Protein 1IOA (pdb70)

Organism: Phaseolus vulgaris (NCBI:txid3885)

Nearest PDB structures (foldseek):
  1ioa-assembly2_A  TM=1.004E+00  e=6.899E-50  Phaseolus vulgaris
  1avb-assembly1_B  TM=9.713E-01  e=6.182E-34  Phaseolus vulgaris
  3wcr-assembly1_B  TM=9.474E-01  e=8.590E-30  Phaseolus vulgaris
  6tt9-assembly1_DDD  TM=9.281E-01  e=3.031E-28  Phaseolus acutifolius
  4wv8-assembly1_C  TM=9.286E-01  e=5.244E-26  Vatairea macrocarpa

B-factor: mean 15.96, std 13.66, range [2.0, 96.39]

CATH classification: 2.60.120.200

InterPro domains:
  IPR000985 Legume lectin, alpha chain, conserved site [PS00308] (215-224)
  IPR001220 Legume lectin domain [PF00139] (25-250)
  IPR001220 Legume lectin domain [cd06899] (25-246)
  IPR013320 Concanavalin A-like lectin/glucanase domain superfamily [SSF49899] (22-249)
  IPR016363 Legume lectin [PIRSF002690] (4-253)
  IPR050258 Leguminous Lectin [PTHR32401] (6-247)

Radius of gyration: 26.78 Å; Cα contacts (8 Å, |Δi|>4): 1367; chains: 2; bounding box: 40×49×82 Å

Sequence (456 aa):
ATETSFNFPNFHTDDKLILQGNATISSKGQLQLTGVGSNELPRVDSLGRAFYSDPIQIKDSNNVASFNTNFTFIIRAKNQSISAYGLAFALVPVNSPPQKKQEFLGIFNTNNPEPNARTVAVVFNTFKNRIDFDKNFIKPYVNENCDFHKYNGEKTDVQITYDSSNNDLRVFLHFTVSQVKCSVSATVHLEKEVDEWVSVGFSPTSGLTEDTTETHDVLSWSFSSKFRATETSFNFPNFHTDDKLILQGNATISSKGQLQLTGVGSNELPRVDSLGRAFYSDPIQIKDSNNVASFNTNFTFIIRAKNQSISAYGLAFALVPVNSPPQKKQEFLGIFNTNNPEPNARTVAVVFNTFKNRIDFDKNFIKPYVNENCDFHKYNGEKTDVQITYDSSNNDLRVFLHFTVSQVKCSVSATVHLEKEVDEWVSVGFSPTSGLTEDTTETHDVLSWSFSSKFR

Secondary structure (DSSP, 8-state):
----EEEESS--TTSSEEEEET-EE-TTS-EETT-B-TTSSBPSS-BEEEEESSPEE-B-SS-BEEEEEEEEEE--BS-TTS--EEEEEEEEETTPPP---GGGTTT---SS--GGG--EEEEEETTTTEEEEEESSSS-SEEEE--HHHH-SS-EEEEEEEETTTTEEEEEEEETTT--EEEEEEE--GGGTS-SEEEEEEEEEE-SSTTT-B--EEEEEEEEEEE-/----EEEESS--TTSSEEEEET-EE-TTS-EETT-B-TTSSBPSS-BEEEEESS-EE-B-SSPBEEEEEEEEEE--BS-TTS--EEEEEEEEETTPPP---GGGTTT---SS--GGG--EEEEEETTTTEEEEEESSSS-SEEEE--HHHH-SS-EEEEEEEETTTTEEEEEEEETTT--EEEEEEE--GGGTS-SEEEEEEEEEE-SSTTT-B--EEEEEEEEEEE-

Foldseek 3Di:
DQKDKDKFLFADPP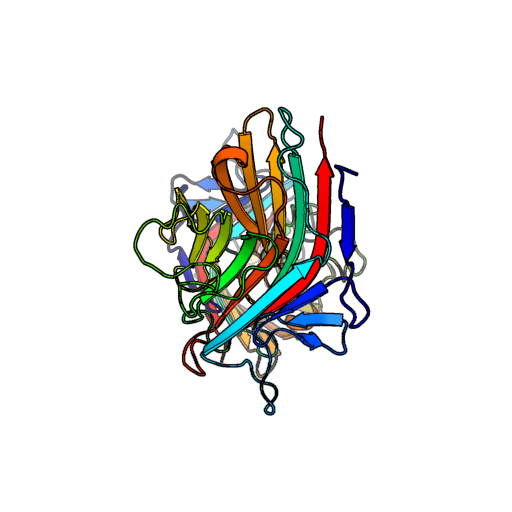AQKDKAWQWDADPVRWTWAFHADPVRAGDAFTKMWMFRNDWHFADPDPFGKKKKKKWKKAKFAPQLLQADFWKKWKWFAAPDHFEDAGLCLSQDHDQDAQLPSLMWMWTCGSRVAWIATDFSHSPGPWIGHHHCSPLGRAIKMKMWIADQVQQKIKIWIARPPVRDIDMDMDRHNSPSRHDRITTTTMMGHTHNDNRHGIIIMIGIMIMIIGGD/DQKDKDKFLFADDPAQKDKAWAWDADPVRWTWAQHADPVRHGDAFTKMWMFRNDWHFQDPDPFGKKKKKKFKKAKFAPQLLQADFWKKWKWFANPDHFEDAGLCLSQDHDQDQQLPSLMWMWTCGSRVQWIATDFSHSPGPWIGHHHCSPLGRAMKMKMWIADQVQQKIKIWIARPPVRDIDMDMDRHNSPSRHDRITTTTMMGHTHNDNRHGIIIIIGIMIMIIGGD

Structure (mmCIF, N/CA/C/O backbone):
data_1IOA
#
_entry.id   1IOA
#
_cell.length_a   41.300
_cell.length_b   94.500
_cell.length_c   82.900
_cell.angle_alpha   90.00
_cell.angle_beta   94.97
_cell.angle_gamma   90.00
#
_symmetry.space_group_name_H-M   'P 1 21 1'
#
loop_
_entity.id
_entity.type
_entity.pdbx_description
1 polymer ARCELIN-5A
2 branched alpha-L-fucopyranose-(1-3)-[2-acetamido-2-deoxy-beta-D-glucopyranose-(1-4)]2-acetamido-2-deoxy-beta-D-glucopyranose
#
loop_
_atom_site.group_PDB
_atom_site.id
_atom_site.type_symbol
_atom_site.label_atom_id
_atom_site.label_alt_id
_atom_site.label_comp_id
_atom_site.label_asym_id
_atom_site.label_entity_id
_atom_site.label_seq_id
_atom_site.pdbx_PDB_ins_code
_atom_site.Cartn_x
_atom_site.Cartn_y
_atom_site.Cartn_z
_atom_site.occupancy
_atom_site.B_iso_or_equiv
_atom_site.auth_seq_id
_atom_site.auth_comp_id
_atom_site.auth_asym_id
_atom_site.auth_atom_id
_atom_site.pdbx_PDB_model_num
ATOM 1 N N . ALA A 1 1 ? 8.637 16.008 -8.611 1.00 59.27 1 ALA A N 1
ATOM 2 C CA . ALA A 1 1 ? 8.689 15.931 -7.118 1.00 55.68 1 ALA A CA 1
ATOM 3 C C . ALA A 1 1 ? 9.904 15.192 -6.559 1.00 50.12 1 ALA A C 1
ATOM 4 O O . ALA A 1 1 ? 10.392 14.199 -7.107 1.00 47.51 1 ALA A O 1
ATOM 6 N N . THR A 1 2 ? 10.417 15.821 -5.510 1.00 44.85 2 THR A N 1
ATOM 7 C CA . THR A 1 2 ? 11.569 15.433 -4.740 1.00 34.00 2 THR A CA 1
ATOM 8 C C . THR A 1 2 ? 11.053 15.337 -3.281 1.00 29.49 2 THR A C 1
ATOM 9 O O . THR A 1 2 ? 11.434 14.417 -2.575 1.00 33.37 2 THR A O 1
ATOM 13 N N . GLU A 1 3 ? 10.093 16.186 -2.888 1.00 21.57 3 GLU A N 1
ATOM 14 C CA . GLU A 1 3 ? 9.584 16.198 -1.504 1.00 20.39 3 GLU A CA 1
ATOM 15 C C . GLU A 1 3 ? 8.318 15.428 -1.118 1.00 19.48 3 GLU A C 1
ATOM 16 O O . GLU A 1 3 ? 7.223 15.743 -1.564 1.00 22.08 3 GLU A O 1
ATOM 22 N N . THR A 1 4 ? 8.464 14.420 -0.265 1.00 19.66 4 THR A N 1
ATOM 23 C CA . THR A 1 4 ? 7.310 13.627 0.150 1.00 19.86 4 THR A CA 1
ATOM 24 C C . THR A 1 4 ? 6.826 13.950 1.536 1.00 19.30 4 THR A C 1
ATOM 25 O O . THR A 1 4 ? 7.610 14.276 2.427 1.00 22.82 4 THR A O 1
ATOM 29 N N . SER A 1 5 ? 5.527 13.826 1.727 1.00 16.37 5 SER A N 1
ATOM 30 C CA . SER A 1 5 ? 4.950 14.158 3.007 1.00 16.81 5 SER A CA 1
ATOM 31 C C . SER A 1 5 ? 3.571 13.509 3.169 1.00 16.49 5 SER A C 1
ATOM 32 O O . SER A 1 5 ? 2.710 13.635 2.290 1.00 20.21 5 SER A O 1
ATOM 35 N N . PHE A 1 6 ? 3.399 12.735 4.238 1.00 13.15 6 PHE A N 1
ATOM 36 C CA . PHE A 1 6 ? 2.122 12.087 4.505 1.00 10.33 6 PHE A CA 1
ATOM 37 C C . PHE A 1 6 ? 1.815 12.053 5.988 1.00 8.62 6 PHE A C 1
ATOM 38 O O . PHE A 1 6 ? 2.647 12.396 6.804 1.00 11.10 6 PHE A O 1
ATOM 46 N N . ASN A 1 7 ? 0.625 11.609 6.340 1.00 9.35 7 ASN A N 1
ATOM 47 C CA . ASN A 1 7 ? 0.220 11.634 7.725 1.00 8.58 7 ASN A CA 1
ATOM 48 C C . ASN A 1 7 ? -0.874 10.649 7.960 1.00 6.28 7 ASN A C 1
ATOM 49 O O . ASN A 1 7 ? -1.917 10.800 7.401 1.00 11.00 7 ASN A O 1
ATOM 54 N N . PHE A 1 8 ? -0.621 9.581 8.699 1.00 6.54 8 PHE A N 1
ATOM 55 C CA . PHE A 1 8 ? -1.681 8.639 8.969 1.00 3.90 8 PHE A CA 1
ATOM 56 C C . PHE A 1 8 ? -2.056 8.796 10.428 1.00 4.31 8 PHE A C 1
ATOM 57 O O . PHE A 1 8 ? -1.287 8.448 11.302 1.00 4.58 8 PHE A O 1
ATOM 65 N N . PRO A 1 9 ? -3.174 9.456 10.717 1.00 6.11 9 PRO A N 1
ATOM 66 C CA . PRO A 1 9 ? -3.513 9.559 12.134 1.00 6.36 9 PRO A CA 1
ATOM 67 C C . PRO A 1 9 ? -4.010 8.184 12.552 1.00 7.61 9 PRO A C 1
ATOM 68 O O . PRO A 1 9 ? -4.000 7.843 13.742 1.00 12.92 9 PRO A O 1
ATOM 72 N N . ASN A 1 10 ? -4.462 7.406 11.572 1.00 5.55 10 ASN A N 1
ATOM 73 C CA . ASN A 1 10 ? -4.888 6.020 11.798 1.00 8.70 10 ASN A CA 1
ATOM 74 C C . ASN A 1 10 ? -4.828 5.295 10.476 1.00 9.22 10 ASN A C 1
ATOM 75 O O . ASN A 1 10 ? -4.639 5.936 9.443 1.00 9.56 10 ASN A O 1
ATOM 80 N N . PHE A 1 11 ? -4.993 3.979 10.485 1.00 8.39 11 PHE A N 1
ATOM 81 C CA . PHE A 1 11 ? -4.928 3.245 9.240 1.00 10.26 11 PHE A CA 1
ATOM 82 C C . PHE A 1 11 ? -6.280 2.734 8.727 1.00 14.65 11 PHE A C 1
ATOM 83 O O . PHE A 1 11 ? -7.257 2.542 9.453 1.00 13.18 11 PHE A O 1
ATOM 91 N N . HIS A 1 12 ? -6.346 2.582 7.422 1.00 22.26 12 HIS A N 1
ATOM 92 C CA . HIS A 1 12 ? -7.544 2.115 6.756 1.00 25.74 12 HIS A CA 1
ATOM 93 C C . HIS A 1 12 ? -7.068 1.343 5.551 1.00 26.97 12 HIS A C 1
ATOM 94 O O . HIS A 1 12 ? -6.009 1.629 5.002 1.00 25.25 12 HIS A O 1
ATOM 101 N N . THR A 1 13 ? -7.898 0.411 5.116 1.00 30.85 13 THR A N 1
ATOM 102 C CA . THR A 1 13 ? -7.599 -0.455 3.986 1.00 35.18 13 THR A CA 1
ATOM 103 C C . THR A 1 13 ? -7.260 0.298 2.685 1.00 36.34 13 THR A C 1
ATOM 104 O O . THR A 1 13 ? -6.261 -0.015 2.017 1.00 38.48 13 THR A O 1
ATOM 108 N N . ASP A 1 14 ? -8.068 1.314 2.371 1.00 36.10 14 ASP A N 1
ATOM 109 C CA . ASP A 1 14 ? -7.928 2.137 1.157 1.00 35.13 14 ASP A CA 1
ATOM 110 C C . ASP A 1 14 ? -6.699 3.048 1.153 1.00 34.01 14 ASP A C 1
ATOM 111 O O . ASP A 1 14 ? -6.561 3.906 0.275 1.00 36.68 14 ASP A O 1
ATOM 116 N N . ASP A 1 15 ? -5.814 2.865 2.125 1.00 29.52 15 ASP A N 1
ATOM 117 C CA . ASP A 1 15 ? -4.638 3.692 2.229 1.00 23.51 15 ASP A CA 1
ATOM 118 C C . ASP A 1 15 ? -3.500 3.346 1.297 1.00 20.87 15 ASP A C 1
ATOM 119 O O . ASP A 1 15 ? -3.357 2.214 0.834 1.00 21.33 15 ASP A O 1
ATOM 124 N N . LYS A 1 16 ? -2.652 4.346 1.104 1.00 17.18 16 LYS A N 1
ATOM 125 C CA . LYS A 1 16 ? -1.460 4.266 0.300 1.00 13.20 16 LYS A CA 1
ATOM 126 C C . LYS A 1 16 ? -0.420 3.400 1.022 1.00 11.16 16 LYS A C 1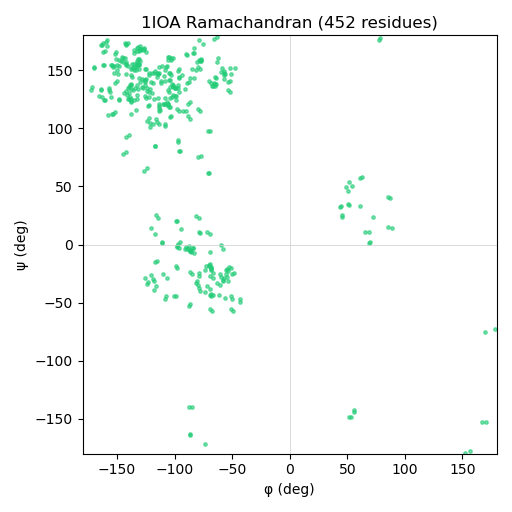
ATOM 127 O O . LYS A 1 16 ? 0.660 3.886 1.343 1.00 7.57 16 LYS A O 1
ATOM 133 N N . LEU A 1 17 ? -0.707 2.126 1.272 1.00 8.13 17 LEU A N 1
ATOM 134 C CA . LEU A 1 17 ? 0.275 1.306 1.964 1.00 9.14 17 LEU A CA 1
ATOM 135 C C . LEU A 1 17 ? 0.419 -0.007 1.256 1.00 7.98 17 LEU A C 1
ATOM 136 O O . LEU A 1 17 ? -0.527 -0.464 0.650 1.00 6.58 17 LEU A O 1
ATOM 141 N N . ILE A 1 18 ? 1.614 -0.597 1.343 1.00 7.56 18 ILE A N 1
ATOM 142 C CA . ILE A 1 18 ? 1.904 -1.898 0.769 1.00 4.04 18 ILE A CA 1
ATOM 143 C C . ILE A 1 18 ? 2.164 -2.779 1.995 1.00 5.99 18 ILE A C 1
ATOM 144 O O . ILE A 1 18 ? 3.087 -2.497 2.780 1.00 5.49 18 ILE A O 1
ATOM 149 N N . LEU A 1 19 ? 1.340 -3.826 2.149 1.00 6.70 19 LEU A N 1
ATOM 150 C CA . LEU A 1 19 ? 1.414 -4.775 3.255 1.00 4.18 19 LEU A CA 1
ATOM 151 C C . LEU A 1 19 ? 2.012 -6.082 2.765 1.00 2.16 19 LEU A C 1
ATOM 152 O O . LEU A 1 19 ? 1.558 -6.623 1.777 1.00 4.58 19 LEU A O 1
ATOM 157 N N . GLN A 1 20 ? 2.994 -6.609 3.477 1.00 2.00 20 GLN A N 1
ATOM 158 C CA . GLN A 1 20 ? 3.609 -7.833 3.063 1.00 2.00 20 GLN A CA 1
ATOM 159 C C . GLN A 1 20 ? 3.529 -8.753 4.241 1.00 6.15 20 GLN A C 1
ATOM 160 O O . GLN A 1 20 ? 3.184 -8.291 5.345 1.00 10.39 20 GLN A O 1
ATOM 166 N N . GLY A 1 21 ? 3.838 -10.042 4.035 1.00 5.55 21 GLY A N 1
ATOM 167 C CA . GLY A 1 21 ? 3.772 -11.016 5.129 1.00 4.74 21 GLY A CA 1
ATOM 168 C C . GLY A 1 21 ? 2.438 -10.957 5.841 1.00 6.20 21 GLY A C 1
ATOM 169 O O . GLY A 1 21 ? 1.459 -10.560 5.218 1.00 9.61 21 GLY A O 1
ATOM 170 N N . ASN A 1 22 ? 2.411 -11.243 7.142 1.00 7.64 22 ASN A N 1
ATOM 171 C CA . ASN A 1 22 ? 1.173 -11.248 7.964 1.00 5.21 22 ASN A CA 1
ATOM 172 C C . ASN A 1 22 ? 0.599 -9.916 8.429 1.00 5.97 22 ASN A C 1
ATOM 173 O O . ASN A 1 22 ? -0.323 -9.919 9.228 1.00 7.50 22 ASN A O 1
ATOM 178 N N . ALA A 1 23 ? 1.116 -8.793 7.919 1.00 6.09 23 ALA A N 1
ATOM 179 C CA . ALA A 1 23 ? 0.654 -7.460 8.308 1.00 5.16 23 ALA A CA 1
ATOM 180 C C . ALA A 1 23 ? -0.753 -7.207 7.801 1.00 9.01 23 ALA A C 1
ATOM 181 O O . ALA A 1 23 ? -1.065 -7.569 6.670 1.00 11.88 23 ALA A O 1
ATOM 183 N N . THR A 1 24 ? -1.594 -6.585 8.630 1.00 9.44 24 THR A N 1
ATOM 184 C CA . THR A 1 24 ? -2.973 -6.270 8.266 1.00 10.49 24 THR A CA 1
ATOM 185 C C . THR A 1 24 ? -3.375 -5.061 9.027 1.00 8.75 24 THR A C 1
ATOM 186 O O . THR A 1 24 ? -2.712 -4.723 9.974 1.00 11.94 24 THR A O 1
ATOM 190 N N . ILE A 1 25 ? -4.458 -4.416 8.601 1.00 11.02 25 ILE A N 1
ATOM 191 C CA . ILE A 1 25 ? -5.026 -3.267 9.298 1.00 9.72 25 ILE A CA 1
ATOM 192 C C . ILE A 1 25 ? -6.233 -3.818 10.084 1.00 12.72 25 ILE A C 1
ATOM 193 O O . ILE A 1 25 ? -7.087 -4.531 9.521 1.00 12.97 25 ILE A O 1
ATOM 198 N N . SER A 1 26 ? -6.286 -3.517 11.383 1.00 13.01 26 SER A N 1
ATOM 199 C CA . SER A 1 26 ? -7.397 -3.963 12.200 1.00 13.73 26 SER A CA 1
ATOM 200 C C . SER A 1 26 ? -8.640 -3.098 11.959 1.00 16.99 26 SER A C 1
ATOM 201 O O . SER A 1 26 ? -8.551 -1.955 11.492 1.00 23.13 26 SER A O 1
ATOM 204 N N . SER A 1 27 ? -9.796 -3.649 12.289 1.00 18.70 27 SER A N 1
ATOM 205 C CA . SER A 1 27 ? -11.068 -2.955 12.157 1.00 21.20 27 SER A CA 1
ATOM 206 C C . SER A 1 27 ? -11.101 -1.608 12.864 1.00 21.62 27 SER A C 1
ATOM 207 O O . SER A 1 27 ? -11.929 -0.764 12.527 1.00 26.25 27 SER A O 1
ATOM 210 N N . LYS A 1 28 ? -10.201 -1.418 13.831 1.00 21.02 28 LYS A N 1
ATOM 211 C CA . LYS A 1 28 ? -10.108 -0.196 14.625 1.00 19.50 28 LYS A CA 1
ATOM 212 C C . LYS A 1 28 ? -9.184 0.812 14.011 1.00 17.54 28 LYS A C 1
ATOM 213 O O . LYS A 1 28 ? -8.945 1.868 14.588 1.00 19.52 28 LYS A O 1
ATOM 219 N N . GLY A 1 29 ? -8.571 0.449 12.901 1.00 15.26 29 GLY A N 1
ATOM 220 C CA . GLY A 1 29 ? -7.674 1.373 12.249 1.00 13.14 29 GLY A CA 1
ATOM 221 C C . GLY A 1 29 ? -6.268 1.313 12.775 1.00 13.73 29 GLY A C 1
ATOM 222 O O . GLY A 1 29 ? -5.621 2.359 12.883 1.00 13.85 29 GLY A O 1
ATOM 223 N N . GLN A 1 30 ? -5.777 0.104 13.057 1.00 10.73 30 GLN A N 1
ATOM 224 C CA . GLN A 1 30 ? -4.420 -0.075 13.568 1.00 7.90 30 GLN A CA 1
ATOM 225 C C . GLN A 1 30 ? -3.561 -0.908 12.647 1.00 5.73 30 GLN A C 1
ATOM 226 O O . GLN A 1 30 ? -4.032 -1.896 12.138 1.00 6.62 30 GLN A O 1
ATOM 232 N N . LEU A 1 31 ? -2.301 -0.541 12.450 1.00 4.72 31 LEU A N 1
ATOM 233 C CA . LEU A 1 31 ? -1.443 -1.332 11.587 1.00 4.31 31 LEU A CA 1
ATOM 234 C C . LEU A 1 31 ? -0.839 -2.431 12.432 1.00 7.42 31 LEU A C 1
ATOM 235 O O . LEU A 1 31 ? -0.025 -2.175 13.309 1.00 11.85 31 LEU A O 1
ATOM 240 N N . GLN A 1 32 ? -1.285 -3.652 12.213 1.00 5.93 32 GLN A N 1
ATOM 241 C CA . GLN A 1 32 ? -0.785 -4.788 12.968 1.00 7.54 32 GLN A CA 1
ATOM 242 C C . GLN A 1 32 ? 0.284 -5.498 12.206 1.00 8.32 32 GLN A C 1
ATOM 243 O O . GLN A 1 32 ? -0.012 -6.475 11.519 1.00 8.49 32 GLN A O 1
ATOM 249 N N . LEU A 1 33 ? 1.530 -5.062 12.383 1.00 8.07 33 LEU A N 1
ATOM 250 C CA . LEU A 1 33 ? 2.639 -5.674 11.646 1.00 6.11 33 LEU A CA 1
ATOM 251 C C . LEU A 1 33 ? 2.763 -7.199 11.626 1.00 4.96 33 LEU A C 1
ATOM 252 O O . LEU A 1 33 ? 2.793 -7.768 10.559 1.00 8.96 33 LEU A O 1
ATOM 257 N N . THR A 1 34 ? 2.861 -7.859 12.780 1.00 6.61 34 THR A N 1
ATOM 258 C CA . THR A 1 34 ? 3.030 -9.306 12.803 1.00 2.00 34 THR A CA 1
ATOM 259 C C . THR A 1 34 ? 1.746 -10.098 12.738 1.00 7.08 34 THR A C 1
ATOM 260 O O . THR A 1 34 ? 1.777 -11.335 12.652 1.00 6.94 34 THR A O 1
ATOM 264 N N . GLY A 1 35 ? 0.612 -9.402 12.761 1.00 10.02 35 GLY A N 1
ATOM 265 C CA . GLY A 1 35 ? -0.658 -10.102 12.664 1.00 15.15 35 GLY A CA 1
ATOM 266 C C . GLY A 1 35 ? -1.236 -10.824 13.874 1.00 19.78 35 GLY A C 1
ATOM 267 O O . GLY A 1 35 ? -0.626 -10.908 14.949 1.00 19.91 35 GLY A O 1
ATOM 268 N N . VAL A 1 36 ? -2.443 -11.354 13.678 1.00 24.75 36 VAL A N 1
ATOM 269 C CA . VAL A 1 36 ? -3.197 -12.057 14.724 1.00 25.27 36 VAL A CA 1
ATOM 270 C C . VAL A 1 36 ? -3.863 -13.334 14.200 1.00 25.59 36 VAL A C 1
ATOM 271 O O . VAL A 1 36 ? -4.385 -13.375 13.070 1.00 30.61 36 VAL A O 1
ATOM 275 N N . GLY A 1 37 ? -3.878 -14.331 15.084 1.00 22.76 37 GLY A N 1
ATOM 276 C CA . GLY A 1 37 ? -4.459 -15.631 14.810 1.00 26.44 37 GLY A CA 1
ATOM 277 C C . GLY A 1 37 ? -5.967 -15.691 15.016 1.00 28.49 37 GLY A C 1
ATOM 278 O O . GLY A 1 37 ? -6.551 -14.782 15.617 1.00 30.14 37 GLY A O 1
ATOM 279 N N . SER A 1 38 ? -6.607 -16.777 14.579 1.00 30.67 38 SER A N 1
ATOM 280 C CA . SER A 1 38 ? -8.068 -16.895 14.700 1.00 33.59 38 SER A CA 1
ATOM 281 C C . SER A 1 38 ? -8.574 -17.051 16.124 1.00 35.19 38 SER A C 1
ATOM 282 O O . SER A 1 38 ? -9.793 -16.995 16.372 1.00 35.78 38 SER A O 1
ATOM 285 N N . ASN A 1 39 ? -7.628 -17.198 17.052 1.00 35.97 39 ASN A N 1
ATOM 286 C CA . ASN A 1 39 ? -7.898 -17.336 18.474 1.00 34.90 39 ASN A CA 1
ATOM 287 C C . ASN A 1 39 ? -7.803 -15.984 19.161 1.00 35.04 39 ASN A C 1
ATOM 288 O O . ASN A 1 39 ? -7.972 -15.899 20.378 1.00 36.29 39 ASN A O 1
ATOM 293 N N . GLU A 1 40 ? -7.553 -14.938 18.368 1.00 36.51 40 GLU A N 1
ATOM 294 C CA . GLU A 1 40 ? -7.414 -13.554 18.843 1.00 36.25 40 GLU A CA 1
ATOM 295 C C . GLU A 1 40 ? -6.093 -13.344 19.611 1.00 35.30 40 GLU A C 1
ATOM 296 O O . GLU A 1 40 ? -5.947 -12.446 20.453 1.00 37.43 40 GLU A O 1
ATOM 298 N N . LEU A 1 41 ? -5.128 -14.201 19.306 1.00 33.57 41 LEU A N 1
ATOM 299 C CA . LEU A 1 41 ? -3.810 -14.144 19.904 1.00 26.03 41 LEU A CA 1
ATOM 300 C C . LEU A 1 41 ? -2.818 -13.934 18.769 1.00 22.46 41 LEU A C 1
ATOM 301 O O . LEU A 1 41 ? -3.040 -14.349 17.623 1.00 20.60 41 LEU A O 1
ATOM 306 N N . PRO A 1 42 ? -1.741 -13.228 19.073 1.00 18.46 42 PRO A N 1
ATOM 307 C CA . PRO A 1 42 ? -0.625 -12.868 18.214 1.00 18.37 42 PRO A CA 1
ATOM 308 C C . PRO A 1 42 ? -0.142 -14.095 17.462 1.00 19.03 42 PRO A C 1
ATOM 309 O O . PRO A 1 42 ? -0.333 -15.211 17.912 1.00 21.12 42 PRO A O 1
ATOM 313 N N . ARG A 1 43 ? 0.431 -13.897 16.289 1.00 20.12 43 ARG A N 1
ATOM 314 C CA . ARG A 1 43 ? 0.965 -15.022 15.543 1.00 19.76 43 ARG A CA 1
ATOM 315 C C . ARG A 1 43 ? 2.396 -15.299 16.004 1.00 20.89 43 ARG A C 1
ATOM 316 O O . ARG A 1 43 ? 3.147 -14.348 16.340 1.00 21.37 43 ARG A O 1
ATOM 324 N N . VAL A 1 44 ? 2.767 -16.587 16.064 1.00 19.17 44 VAL A N 1
ATOM 325 C CA . VAL A 1 44 ? 4.140 -16.945 16.429 1.00 17.16 44 VAL A CA 1
ATOM 326 C C . VAL A 1 44 ? 4.943 -17.176 15.136 1.00 15.88 44 VAL A 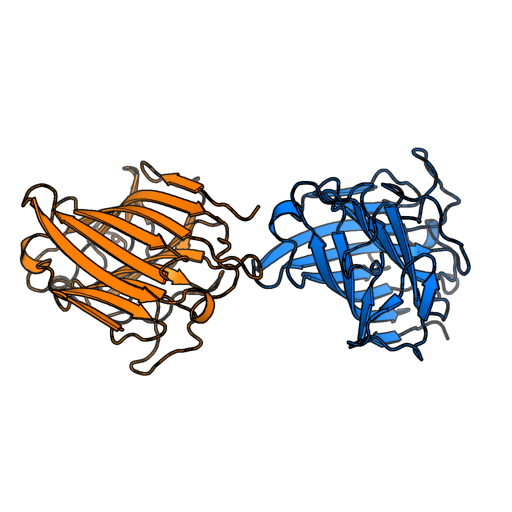C 1
ATOM 327 O O . VAL A 1 44 ? 4.419 -17.654 14.121 1.00 15.97 44 VAL A O 1
ATOM 331 N N . ASP A 1 45 ? 6.202 -16.774 15.162 1.00 13.15 45 ASP A N 1
ATOM 332 C CA . ASP A 1 45 ? 7.038 -16.890 14.005 1.00 9.45 45 ASP A CA 1
ATOM 333 C C . ASP A 1 45 ? 6.359 -16.207 12.808 1.00 9.82 45 ASP A C 1
ATOM 334 O O . ASP A 1 45 ? 6.235 -16.753 11.709 1.00 9.19 45 ASP A O 1
ATOM 339 N N . SER A 1 46 ? 5.931 -14.979 13.039 1.00 4.73 46 SER A N 1
ATOM 340 C CA . SER A 1 46 ? 5.266 -14.238 12.022 1.00 2.00 46 SER A CA 1
ATOM 341 C C . SER A 1 46 ? 6.079 -13.058 11.634 1.00 2.00 46 SER A C 1
ATOM 342 O O . SER A 1 46 ? 6.700 -12.471 12.469 1.00 2.00 46 SER A O 1
ATOM 345 N N . LEU A 1 47 ? 5.991 -12.682 10.363 1.00 3.99 47 LEU A N 1
ATOM 346 C CA . LEU A 1 47 ? 6.676 -11.533 9.784 1.00 3.40 47 LEU A CA 1
ATOM 347 C C . LEU A 1 47 ? 5.624 -10.746 9.023 1.00 4.86 47 LEU A C 1
ATOM 348 O O . LEU A 1 47 ? 4.726 -11.334 8.444 1.00 8.60 47 LEU A O 1
ATOM 353 N N . GLY A 1 48 ? 5.680 -9.424 9.102 1.00 2.09 48 GLY A N 1
ATOM 354 C CA . GLY A 1 48 ? 4.762 -8.592 8.355 1.00 2.40 48 GLY A CA 1
ATOM 355 C C . GLY A 1 48 ? 5.537 -7.318 8.129 1.00 2.29 48 GLY A C 1
ATOM 356 O O . GLY A 1 48 ? 6.270 -6.918 9.013 1.00 3.95 48 GLY A O 1
ATOM 357 N N . ARG A 1 49 ? 5.460 -6.713 6.960 1.00 2.00 49 ARG A N 1
ATOM 358 C CA . ARG A 1 49 ? 6.162 -5.457 6.734 1.00 2.00 49 ARG A CA 1
ATOM 359 C C . ARG A 1 49 ? 5.096 -4.558 6.149 1.00 2.16 49 ARG A C 1
ATOM 360 O O . ARG A 1 49 ? 4.015 -5.044 5.825 1.00 2.63 49 ARG A O 1
ATOM 368 N N . ALA A 1 50 ? 5.376 -3.265 6.004 1.00 2.26 50 ALA A N 1
ATOM 369 C CA . ALA A 1 50 ? 4.397 -2.323 5.442 1.00 2.00 50 ALA A CA 1
ATOM 370 C C . ALA A 1 50 ? 5.108 -1.030 5.072 1.00 5.18 50 ALA A C 1
ATOM 371 O O . ALA A 1 50 ? 5.819 -0.462 5.917 1.00 3.81 50 ALA A O 1
ATOM 373 N N . PHE A 1 51 ? 4.928 -0.559 3.828 1.00 4.78 51 PHE A N 1
ATOM 374 C CA . PHE A 1 51 ? 5.606 0.662 3.355 1.00 4.09 51 PHE A CA 1
ATOM 375 C C . PHE A 1 51 ? 4.643 1.612 2.699 1.00 3.71 51 PHE A C 1
ATOM 376 O O . PHE A 1 51 ? 3.602 1.182 2.217 1.00 8.12 51 PHE A O 1
ATOM 384 N N . TYR A 1 52 ? 4.979 2.899 2.709 1.00 2.00 52 TYR A N 1
ATOM 385 C CA . TYR A 1 52 ? 4.168 3.903 2.061 1.00 3.30 52 TYR A CA 1
ATOM 386 C C . TYR A 1 52 ? 4.362 3.463 0.628 1.00 8.64 52 TYR A C 1
ATOM 387 O O . TYR A 1 52 ? 5.498 3.204 0.212 1.00 13.69 52 TYR A O 1
ATOM 396 N N . SER A 1 53 ? 3.277 3.450 -0.139 1.00 10.62 53 SER A N 1
ATOM 397 C CA . SER A 1 53 ? 3.288 2.944 -1.498 1.00 9.65 53 SER A CA 1
ATOM 398 C C . SER A 1 53 ? 4.046 3.693 -2.554 1.00 13.44 53 SER A C 1
ATOM 399 O O . SER A 1 53 ? 4.375 3.113 -3.596 1.00 19.46 53 SER A O 1
ATOM 402 N N . ASP A 1 54 ? 4.284 4.979 -2.316 1.00 12.25 54 ASP A N 1
ATOM 403 C CA . ASP A 1 54 ? 5.045 5.827 -3.238 1.00 10.41 54 ASP A CA 1
ATOM 404 C C . ASP A 1 54 ? 6.518 5.738 -2.866 1.00 12.51 54 ASP A C 1
ATOM 405 O O . ASP A 1 54 ? 6.865 5.732 -1.674 1.00 15.58 54 ASP A O 1
ATOM 410 N N . PRO A 1 55 ? 7.410 5.664 -3.859 1.00 11.44 55 PRO A N 1
ATOM 411 C CA . PRO A 1 55 ? 8.803 5.588 -3.436 1.00 11.96 55 PRO A CA 1
ATOM 412 C C . PRO A 1 55 ? 9.267 6.984 -3.027 1.00 15.00 55 PRO A C 1
ATOM 413 O O . PRO A 1 55 ? 8.741 7.999 -3.515 1.00 15.11 55 PRO A O 1
ATOM 417 N N . ILE A 1 56 ? 10.225 7.036 -2.108 1.00 12.21 56 ILE A N 1
ATOM 418 C CA . ILE A 1 56 ? 10.722 8.307 -1.638 1.00 12.88 56 ILE A CA 1
ATOM 419 C C . ILE A 1 56 ? 12.082 8.603 -2.267 1.00 15.27 56 ILE A C 1
ATOM 420 O O . ILE A 1 56 ? 12.914 7.684 -2.475 1.00 14.63 56 ILE A O 1
ATOM 425 N N . GLN A 1 57 ? 12.291 9.875 -2.610 1.00 13.69 57 GLN A N 1
ATOM 426 C CA . GLN A 1 57 ? 13.555 10.277 -3.183 1.00 14.70 57 GLN A CA 1
ATOM 427 C C . GLN A 1 57 ? 14.591 10.721 -2.158 1.00 15.90 57 GLN A C 1
ATOM 428 O O . GLN A 1 57 ? 14.435 11.763 -1.520 1.00 18.85 57 GLN A O 1
ATOM 434 N N . ILE A 1 58 ? 15.672 9.965 -2.045 1.00 17.22 58 ILE A N 1
ATOM 435 C CA . ILE A 1 58 ? 16.744 10.287 -1.115 1.00 20.29 58 ILE A CA 1
ATOM 436 C C . ILE A 1 58 ? 17.801 11.224 -1.697 1.00 23.25 58 ILE A C 1
ATOM 437 O O . ILE A 1 58 ? 18.159 12.225 -1.076 1.00 23.25 58 ILE A O 1
ATOM 442 N N . LYS A 1 59 ? 18.352 10.864 -2.849 1.00 26.48 59 LYS A N 1
ATOM 443 C CA . LYS A 1 59 ? 19.382 11.672 -3.483 1.00 30.85 59 LYS A CA 1
ATOM 444 C C . LYS A 1 59 ? 18.801 12.404 -4.702 1.00 32.95 59 LYS A C 1
ATOM 445 O O . LYS A 1 59 ? 18.327 11.770 -5.612 1.00 34.57 59 LYS A O 1
ATOM 447 N N . ASP A 1 60 ? 18.833 13.736 -4.702 1.00 39.31 60 ASP A N 1
ATOM 448 C CA . ASP A 1 60 ? 18.308 14.548 -5.817 1.00 44.12 60 ASP A CA 1
ATOM 449 C C . ASP A 1 60 ? 19.232 14.484 -7.005 1.00 46.53 60 ASP A C 1
ATOM 450 O O . ASP A 1 60 ? 18.801 14.526 -8.162 1.00 49.40 60 ASP A O 1
ATOM 455 N N . SER A 1 61 ? 20.515 14.532 -6.703 1.00 46.37 61 SER A N 1
ATOM 456 C CA . SER A 1 61 ? 21.587 14.441 -7.667 1.00 49.10 61 SER A CA 1
ATOM 457 C C . SER A 1 61 ? 22.787 14.604 -6.785 1.00 48.63 61 SER A C 1
ATOM 458 O O . SER A 1 61 ? 23.398 13.629 -6.376 1.00 49.33 61 SER A O 1
ATOM 461 N N . ASN A 1 62 ? 22.960 15.840 -6.339 1.00 48.60 62 ASN A N 1
ATOM 462 C CA . ASN A 1 62 ? 24.047 16.214 -5.470 1.00 48.87 62 ASN A CA 1
ATOM 463 C C . ASN A 1 62 ? 23.501 16.533 -4.072 1.00 48.85 62 ASN A C 1
ATOM 464 O O . ASN A 1 62 ? 24.232 16.409 -3.076 1.00 53.21 62 ASN A O 1
ATOM 466 N N . ASN A 1 63 ? 22.228 16.937 -3.988 1.00 41.51 63 ASN A N 1
ATOM 467 C CA . ASN A 1 63 ? 21.640 17.278 -2.696 1.00 32.88 63 ASN A CA 1
ATOM 468 C C . ASN A 1 63 ? 20.952 16.049 -2.129 1.00 29.50 63 ASN A C 1
ATOM 469 O O . ASN A 1 63 ? 20.477 15.217 -2.889 1.00 27.74 63 ASN A O 1
ATOM 471 N N . VAL A 1 64 ? 20.974 15.906 -0.801 1.00 26.49 64 VAL A N 1
ATOM 472 C CA . VAL A 1 64 ? 20.356 14.775 -0.099 1.00 20.60 64 VAL A CA 1
ATOM 473 C C . VAL A 1 64 ? 19.207 15.307 0.721 1.00 20.51 64 VAL A C 1
ATOM 474 O O . VAL A 1 64 ? 19.256 16.446 1.203 1.00 24.02 64 VAL A O 1
ATOM 478 N N . ALA A 1 65 ? 18.173 14.485 0.866 1.00 17.37 65 ALA A N 1
ATOM 479 C CA . ALA A 1 65 ? 16.997 14.867 1.616 1.00 13.79 65 ALA A CA 1
ATOM 480 C C . ALA A 1 65 ? 17.214 14.680 3.098 1.00 13.06 65 ALA A C 1
ATOM 481 O O . ALA A 1 65 ? 18.023 13.856 3.548 1.00 14.42 65 ALA A O 1
ATOM 483 N N . SER A 1 66 ? 16.528 15.518 3.848 1.00 10.60 66 SER A N 1
ATOM 484 C CA . SER A 1 66 ? 16.514 15.450 5.284 1.00 10.05 66 SER A CA 1
ATOM 485 C C . SER A 1 66 ? 15.106 14.934 5.514 1.00 12.28 66 SER A C 1
ATOM 486 O O . SER A 1 66 ? 14.239 15.157 4.670 1.00 17.22 66 SER A O 1
ATOM 489 N N . PHE A 1 67 ? 14.866 14.184 6.581 1.00 11.58 67 PHE A N 1
ATOM 490 C CA . PHE A 1 67 ? 13.526 13.697 6.824 1.00 9.36 67 PHE A CA 1
ATOM 491 C C . PHE A 1 67 ? 13.231 13.694 8.287 1.00 12.07 67 PHE A C 1
ATOM 492 O O . PHE A 1 67 ? 14.133 13.737 9.129 1.00 12.24 67 PHE A O 1
ATOM 500 N N . ASN A 1 68 ? 11.949 13.658 8.578 1.00 14.29 68 ASN A N 1
ATOM 501 C CA . ASN A 1 68 ? 11.462 13.712 9.936 1.00 16.72 68 ASN A CA 1
ATOM 502 C C . ASN A 1 68 ? 10.291 12.728 9.936 1.00 14.32 68 ASN A C 1
ATOM 503 O O . ASN A 1 68 ? 9.438 12.802 9.061 1.00 15.58 68 ASN A O 1
ATOM 508 N N . THR A 1 69 ? 10.263 11.785 10.870 1.00 12.97 69 THR A N 1
ATOM 509 C CA . THR A 1 69 ? 9.168 10.827 10.925 1.00 8.18 69 THR A CA 1
ATOM 510 C C . THR A 1 69 ? 8.783 10.609 12.386 1.00 6.78 69 THR A C 1
ATOM 511 O O . THR A 1 69 ? 9.637 10.603 13.265 1.00 5.04 69 THR A O 1
ATOM 515 N N . ASN A 1 70 ? 7.487 10.599 12.657 1.00 5.28 70 ASN A N 1
ATOM 516 C CA . ASN A 1 70 ? 6.970 10.420 14.016 1.00 2.56 70 ASN A CA 1
ATOM 517 C C . ASN A 1 70 ? 5.957 9.309 13.909 1.00 2.00 70 ASN A C 1
ATOM 518 O O . ASN A 1 70 ? 5.175 9.254 12.987 1.00 4.22 70 ASN A O 1
ATOM 523 N N . PHE A 1 71 ? 5.991 8.389 14.834 1.00 2.00 71 PHE A N 1
ATOM 524 C CA . PHE A 1 71 ? 5.041 7.296 14.828 1.00 2.85 71 PHE A CA 1
ATOM 525 C C . PHE A 1 71 ? 4.855 6.804 16.248 1.00 2.00 71 PHE A C 1
ATOM 526 O O . PHE A 1 71 ? 5.713 6.997 17.083 1.00 2.00 71 PHE A O 1
ATOM 534 N N . THR A 1 72 ? 3.699 6.241 16.547 1.00 2.00 72 THR A N 1
ATOM 535 C CA . THR A 1 72 ? 3.481 5.730 17.876 1.00 2.00 72 THR A CA 1
ATOM 536 C C . THR A 1 72 ? 3.056 4.267 17.781 1.00 2.00 72 THR A C 1
ATOM 537 O O . THR A 1 72 ? 2.394 3.878 16.828 1.00 2.55 72 THR A O 1
ATOM 541 N N . PHE A 1 73 ? 3.560 3.418 18.671 1.00 2.00 73 PHE A N 1
ATOM 542 C CA . PHE A 1 73 ? 3.199 2.013 18.615 1.00 2.00 73 PHE A CA 1
ATOM 543 C C . PHE A 1 73 ? 2.980 1.399 19.991 1.00 2.00 73 PHE A C 1
ATOM 544 O O . PHE A 1 73 ? 3.165 2.064 20.992 1.00 2.00 73 PHE A O 1
ATOM 552 N N . ILE A 1 74 ? 2.521 0.147 20.009 1.00 2.00 74 ILE A N 1
ATOM 553 C CA . ILE A 1 74 ? 2.303 -0.638 21.228 1.00 4.90 74 ILE A CA 1
ATOM 554 C C . ILE A 1 74 ? 2.744 -2.063 20.932 1.00 5.07 74 ILE A C 1
ATOM 555 O O . ILE A 1 74 ? 2.390 -2.625 19.909 1.00 5.54 74 ILE A O 1
ATOM 560 N N . ILE A 1 75 ? 3.492 -2.650 21.844 1.00 4.47 75 ILE A N 1
ATOM 561 C CA . ILE A 1 75 ? 3.920 -4.011 21.700 1.00 3.72 75 ILE A CA 1
ATOM 562 C C . ILE A 1 75 ? 3.377 -4.664 22.957 1.00 8.65 75 ILE A C 1
ATOM 563 O O . ILE A 1 75 ? 3.623 -4.203 24.068 1.00 8.16 75 ILE A O 1
ATOM 568 N N . ARG A 1 76 ? 2.529 -5.658 22.767 1.00 11.63 76 ARG A N 1
ATOM 569 C CA . ARG A 1 76 ? 1.914 -6.367 23.864 1.00 13.47 76 ARG A CA 1
ATOM 570 C C . ARG A 1 76 ? 2.286 -7.843 23.707 1.00 11.26 76 ARG A C 1
ATOM 571 O O . ARG A 1 76 ? 2.116 -8.441 22.639 1.00 11.18 76 ARG A O 1
ATOM 579 N N . ALA A 1 77 ? 2.745 -8.424 24.804 1.00 12.24 77 ALA A N 1
ATOM 580 C CA . ALA A 1 77 ? 3.204 -9.797 24.860 1.00 11.37 77 ALA A CA 1
ATOM 581 C C . ALA A 1 77 ? 2.631 -10.515 26.034 1.00 12.58 77 ALA A C 1
ATOM 582 O O . ALA A 1 77 ? 2.283 -9.885 27.026 1.00 14.77 77 ALA A O 1
ATOM 584 N N . LYS A 1 78 ? 2.605 -11.845 25.932 1.00 16.74 78 LYS A N 1
ATOM 585 C CA . LYS A 1 78 ? 2.143 -12.731 27.006 1.00 17.49 78 LYS A CA 1
ATOM 586 C C . LYS A 1 78 ? 3.184 -12.632 28.155 1.00 18.78 78 LYS A C 1
ATOM 587 O O . LYS A 1 78 ? 2.824 -12.525 29.337 1.00 17.74 78 LYS A O 1
ATOM 593 N N . ASN A 1 79 ? 4.476 -12.669 27.811 1.00 15.08 79 ASN A N 1
ATOM 594 C CA . ASN A 1 79 ? 5.511 -12.506 28.808 1.00 13.07 79 ASN A CA 1
ATOM 595 C C . ASN A 1 79 ? 6.600 -11.641 28.190 1.00 15.15 79 ASN A C 1
ATOM 596 O O . ASN A 1 79 ? 7.489 -12.159 27.515 1.00 17.65 79 ASN A O 1
ATOM 601 N N . GLN A 1 80 ? 6.525 -10.322 28.431 1.00 15.97 80 GLN A N 1
ATOM 602 C CA . GLN A 1 80 ? 7.465 -9.329 27.903 1.00 15.21 80 GLN A CA 1
ATOM 603 C C . GLN A 1 80 ? 8.911 -9.587 28.220 1.00 16.85 80 GLN A C 1
ATOM 604 O O . GLN A 1 80 ? 9.791 -9.041 27.561 1.00 25.73 80 GLN A O 1
ATOM 610 N N . SER A 1 81 ? 9.158 -10.309 29.294 1.00 15.61 81 SER A N 1
ATOM 611 C CA . SER A 1 81 ? 10.502 -10.630 29.698 1.00 16.26 81 SER A CA 1
ATOM 612 C C . SER A 1 81 ? 11.100 -11.526 28.673 1.00 17.03 81 SER A C 1
ATOM 613 O O . SER A 1 81 ? 12.315 -11.553 28.539 1.00 23.50 81 SER A O 1
ATOM 616 N N . ILE A 1 82 ? 10.280 -12.315 27.987 1.00 15.51 82 ILE A N 1
ATOM 617 C CA . ILE A 1 82 ? 10.830 -13.210 26.977 1.00 16.32 82 ILE A CA 1
ATOM 618 C C . ILE A 1 82 ? 10.371 -12.940 25.527 1.00 19.41 82 ILE A C 1
ATOM 619 O O . ILE A 1 82 ? 10.651 -13.739 24.597 1.00 17.86 82 ILE A O 1
ATOM 624 N N . SER A 1 83 ? 9.674 -11.810 25.362 1.00 17.30 83 SER A N 1
ATOM 625 C CA . SER A 1 83 ? 9.187 -11.326 24.086 1.00 15.06 83 SER A CA 1
ATOM 626 C C . SER A 1 83 ? 10.321 -11.265 23.045 1.00 13.67 83 SER A C 1
ATOM 627 O O . SER A 1 83 ? 11.456 -10.954 23.371 1.00 12.70 83 SER A O 1
ATOM 630 N N . ALA A 1 84 ? 9.957 -11.407 21.779 1.00 12.01 84 ALA A N 1
ATOM 631 C CA . ALA A 1 84 ? 10.879 -11.337 20.650 1.00 9.38 84 ALA A CA 1
ATOM 632 C C . ALA A 1 84 ? 10.006 -10.917 19.449 1.00 8.95 84 ALA A C 1
ATOM 633 O O . ALA A 1 84 ? 8.795 -11.112 19.485 1.00 9.50 84 ALA A O 1
ATOM 635 N N . TYR A 1 85 ? 10.556 -10.285 18.416 1.00 6.34 85 TYR A N 1
ATOM 636 C CA . TYR A 1 85 ? 11.943 -9.921 18.277 1.00 2.00 85 TYR A CA 1
ATOM 637 C C . TYR A 1 85 ? 11.977 -8.417 18.195 1.00 2.29 85 TYR A C 1
ATOM 638 O O . TYR A 1 85 ? 12.808 -7.786 18.806 1.00 8.46 85 TYR A O 1
ATOM 647 N N . GLY A 1 86 ? 11.033 -7.803 17.513 1.00 3.24 86 GLY A N 1
ATOM 648 C CA . GLY A 1 86 ? 11.059 -6.350 17.491 1.00 2.56 86 GLY A CA 1
ATOM 649 C C . GLY A 1 86 ? 10.358 -5.753 16.298 1.00 2.00 86 GLY A C 1
ATOM 650 O O . GLY A 1 86 ? 9.899 -6.486 15.436 1.00 2.50 86 GLY A O 1
ATOM 651 N N . LEU A 1 87 ? 10.399 -4.436 16.211 1.00 2.00 87 LEU A N 1
ATOM 652 C CA . LEU A 1 87 ? 9.763 -3.639 15.176 1.00 3.42 87 LEU A CA 1
ATOM 653 C C . LEU A 1 87 ? 10.841 -2.713 14.617 1.00 7.14 87 LEU A C 1
ATOM 654 O O . LEU A 1 87 ? 11.625 -2.146 15.378 1.00 8.19 87 LEU A O 1
ATOM 659 N N . ALA A 1 88 ? 10.816 -2.476 13.306 1.00 7.65 88 ALA A N 1
ATOM 660 C CA . ALA A 1 88 ? 11.830 -1.687 12.631 1.00 2.00 88 ALA A CA 1
ATOM 661 C C . ALA A 1 88 ? 11.282 -0.636 11.737 1.00 2.00 88 ALA A C 1
ATOM 662 O O . ALA A 1 88 ? 10.253 -0.812 11.129 1.00 4.84 88 ALA A O 1
ATOM 664 N N . PHE A 1 89 ? 11.945 0.495 11.693 1.00 2.00 89 PHE A N 1
ATOM 665 C CA . PHE A 1 89 ? 11.565 1.550 10.777 1.00 2.00 89 PHE A CA 1
ATOM 666 C C . PHE A 1 89 ? 12.749 1.452 9.780 1.00 6.33 89 PHE A C 1
ATOM 667 O O . PHE A 1 89 ? 13.915 1.616 10.160 1.00 3.90 89 PHE A O 1
ATOM 675 N N . ALA A 1 90 ? 12.469 1.201 8.507 1.00 5.72 90 ALA A N 1
ATOM 676 C CA . ALA A 1 90 ? 13.544 0.986 7.561 1.00 4.39 90 ALA A CA 1
ATOM 677 C C . ALA A 1 90 ? 13.430 1.748 6.258 1.00 3.82 90 ALA A C 1
ATOM 678 O O . ALA A 1 90 ? 12.359 2.214 5.917 1.00 8.57 90 ALA A O 1
ATOM 680 N N . LEU A 1 91 ? 14.553 1.979 5.591 1.00 4.13 91 LEU A N 1
ATOM 681 C CA . LEU A 1 91 ? 14.508 2.566 4.251 1.00 3.61 91 LEU A CA 1
ATOM 682 C C . LEU A 1 91 ? 15.032 1.372 3.398 1.00 4.96 91 LEU A C 1
ATOM 683 O O . LEU A 1 91 ? 16.078 0.794 3.704 1.00 4.47 91 LEU A O 1
ATOM 688 N N . VAL A 1 92 ? 14.246 0.897 2.438 1.00 3.31 92 VAL A N 1
ATOM 689 C CA . VAL A 1 92 ? 14.691 -0.225 1.629 1.00 2.34 92 VAL A CA 1
ATOM 690 C C . VAL A 1 92 ? 14.573 0.013 0.118 1.00 4.10 92 VAL A C 1
ATOM 691 O O . VAL A 1 92 ? 13.966 0.993 -0.307 1.00 4.02 92 VAL A O 1
ATOM 695 N N . PRO A 1 93 ? 15.177 -0.874 -0.714 1.00 3.65 93 PRO A N 1
ATOM 696 C CA . PRO A 1 93 ? 15.123 -0.763 -2.168 1.00 2.00 93 PRO A CA 1
ATOM 697 C C . PRO A 1 93 ? 13.650 -0.767 -2.490 1.00 2.28 93 PRO A C 1
ATOM 698 O O . PRO A 1 93 ? 12.918 -1.521 -1.868 1.00 3.14 93 PRO A O 1
ATOM 702 N N . VAL A 1 94 ? 13.227 -0.073 -3.541 1.00 2.80 94 VAL A N 1
ATOM 703 C CA . VAL A 1 94 ? 11.815 0.002 -3.778 1.00 5.21 94 VAL A CA 1
ATOM 704 C C . VAL A 1 94 ? 10.867 -1.172 -3.826 1.00 10.46 94 VAL A C 1
ATOM 705 O O . VAL A 1 94 ? 9.839 -1.132 -3.150 1.00 22.54 94 VAL A O 1
ATOM 709 N N . ASN A 1 95 ? 11.132 -2.250 -4.503 1.00 12.43 95 ASN A N 1
ATOM 710 C CA . ASN A 1 95 ? 10.083 -3.272 -4.387 1.00 17.25 95 ASN A CA 1
ATOM 711 C C . ASN A 1 95 ? 10.619 -4.495 -3.660 1.00 18.97 95 ASN A C 1
ATOM 712 O O . ASN A 1 95 ? 10.081 -5.608 -3.824 1.00 21.08 95 ASN A O 1
ATOM 717 N N . SER A 1 96 ? 11.674 -4.298 -2.864 1.00 13.56 96 SER A N 1
ATOM 718 C CA . SER A 1 96 ? 12.282 -5.418 -2.190 1.00 10.32 96 SER A CA 1
ATOM 719 C C . SER A 1 96 ? 11.229 -6.205 -1.443 1.00 11.42 96 SER A C 1
ATOM 720 O O . SER A 1 96 ? 10.234 -5.628 -0.978 1.00 13.87 96 SER A O 1
ATOM 723 N N . PRO A 1 97 ? 11.354 -7.547 -1.478 1.00 6.54 97 PRO A N 1
ATOM 724 C CA . PRO A 1 97 ? 10.479 -8.506 -0.849 1.00 4.97 97 PRO A CA 1
ATOM 725 C C . PRO A 1 97 ? 11.043 -8.746 0.547 1.00 8.58 97 PRO A C 1
ATOM 726 O O . PRO A 1 97 ? 12.207 -8.433 0.801 1.00 9.22 97 PRO A O 1
ATOM 730 N N . PRO A 1 98 ? 10.244 -9.330 1.453 1.00 9.37 98 PRO A N 1
ATOM 731 C CA . PRO A 1 98 ? 10.764 -9.562 2.801 1.00 8.95 98 PRO A CA 1
ATOM 732 C C . PRO A 1 98 ? 11.876 -10.541 2.781 1.00 7.98 98 PRO A C 1
ATOM 733 O O . PRO A 1 98 ? 11.832 -11.492 2.038 1.00 8.62 98 PRO A O 1
ATOM 737 N N . GLN A 1 99 ? 12.898 -10.260 3.578 1.00 9.26 99 GLN A N 1
ATOM 738 C CA . GLN A 1 99 ? 14.043 -11.104 3.700 1.00 4.75 99 GLN A CA 1
ATOM 739 C C . GLN A 1 99 ? 13.751 -12.148 4.774 1.00 9.52 99 GLN A C 1
ATOM 740 O O . GLN A 1 99 ? 12.630 -12.667 4.848 1.00 6.65 99 GLN A O 1
ATOM 746 N N . LYS A 1 100 ? 14.745 -12.455 5.612 1.00 13.45 100 LYS A N 1
ATOM 747 C CA . LYS A 1 100 ? 14.563 -13.468 6.652 1.00 17.83 100 LYS A CA 1
ATOM 748 C C . LYS A 1 100 ? 13.782 -13.041 7.874 1.00 18.88 100 LYS A C 1
ATOM 749 O O . LYS A 1 100 ? 13.717 -11.853 8.199 1.00 18.87 100 LYS A O 1
ATOM 755 N N . LYS A 1 101 ? 13.244 -14.052 8.560 1.00 16.10 101 LYS A N 1
ATOM 756 C CA . LYS A 1 101 ? 12.471 -13.884 9.775 1.00 13.37 101 LYS A CA 1
ATOM 757 C C . LYS A 1 101 ? 13.386 -13.845 10.993 1.00 15.22 101 LYS A C 1
ATOM 758 O O . LYS A 1 101 ? 14.619 -13.672 10.851 1.00 13.18 101 LYS A O 1
ATOM 764 N N . GLN A 1 102 ? 12.783 -14.033 12.174 1.00 14.19 102 GLN A N 1
ATOM 765 C CA . GLN A 1 102 ? 13.514 -14.013 13.437 1.00 17.40 102 GLN A CA 1
ATOM 766 C C . GLN A 1 102 ? 14.296 -12.721 13.656 1.00 18.39 102 GLN A C 1
ATOM 767 O O . GLN A 1 102 ? 13.835 -11.644 13.285 1.00 21.81 102 GLN A O 1
ATOM 773 N N . GLU A 1 103 ? 15.469 -12.824 14.271 1.00 17.85 103 GLU A N 1
ATOM 774 C CA . GLU A 1 103 ? 16.307 -11.666 14.551 1.00 17.63 103 GLU A CA 1
ATOM 775 C C . GLU 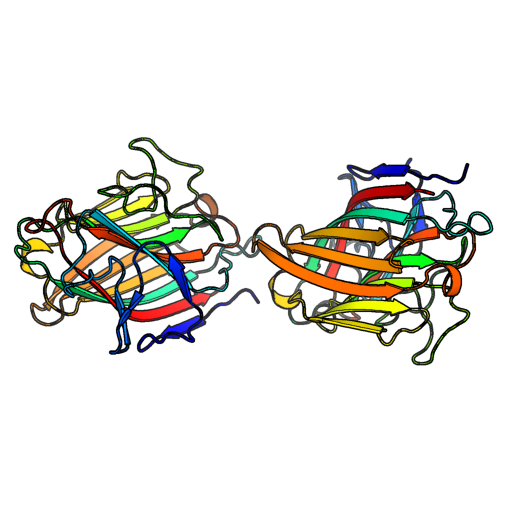A 1 103 ? 16.691 -10.866 13.298 1.00 14.94 103 GLU A C 1
ATOM 776 O O . GLU A 1 103 ? 17.344 -9.821 13.422 1.00 12.16 103 GLU A O 1
ATOM 782 N N . PHE A 1 104 ? 16.296 -11.350 12.111 1.00 12.95 104 PHE A N 1
ATOM 783 C CA . PHE A 1 104 ? 16.594 -10.667 10.839 1.00 12.67 104 PHE A CA 1
ATOM 784 C C . PHE A 1 104 ? 15.534 -9.627 10.501 1.00 9.53 104 PHE A C 1
ATOM 785 O O . PHE A 1 104 ? 15.652 -8.887 9.538 1.00 12.89 104 PHE A O 1
ATOM 793 N N . LEU A 1 105 ? 14.490 -9.587 11.304 1.00 6.93 105 LEU A N 1
ATOM 794 C CA . LEU A 1 105 ? 13.399 -8.637 11.145 1.00 8.26 105 LEU A CA 1
ATOM 795 C C . LEU A 1 105 ? 12.853 -8.435 9.737 1.00 7.31 105 LEU A C 1
ATOM 796 O O . LEU A 1 105 ? 12.267 -7.396 9.422 1.00 4.36 105 LEU A O 1
ATOM 801 N N . GLY A 1 106 ? 13.060 -9.442 8.904 1.00 5.70 106 GLY A N 1
ATOM 802 C CA . GLY A 1 106 ? 12.598 -9.396 7.541 1.00 4.41 106 GLY A CA 1
ATOM 803 C C . GLY A 1 106 ? 13.316 -8.403 6.674 1.00 4.40 106 GLY A C 1
ATOM 804 O O . GLY A 1 106 ? 12.855 -8.148 5.557 1.00 2.91 106 GLY A O 1
ATOM 805 N N . ILE A 1 107 ? 14.425 -7.836 7.160 1.00 4.91 107 ILE A N 1
ATOM 806 C CA . ILE A 1 107 ? 15.181 -6.853 6.358 1.00 6.44 107 ILE A CA 1
ATOM 807 C C . ILE A 1 107 ? 16.582 -7.333 5.994 1.00 7.83 107 ILE A C 1
ATOM 808 O O . ILE A 1 107 ? 17.195 -6.779 5.089 1.00 12.29 107 ILE A O 1
ATOM 813 N N . PHE A 1 108 ? 17.075 -8.386 6.639 1.00 6.68 108 PHE A N 1
ATOM 814 C CA . PHE A 1 108 ? 18.425 -8.882 6.364 1.00 6.49 108 PHE A CA 1
ATOM 815 C C . PHE A 1 108 ? 18.417 -10.357 6.154 1.00 7.66 108 PHE A C 1
ATOM 816 O O . PHE A 1 108 ? 17.412 -10.996 6.317 1.00 7.49 108 PHE A O 1
ATOM 824 N N . ASN A 1 109 ? 19.528 -10.892 5.707 1.00 16.32 109 ASN A N 1
ATOM 825 C CA . ASN A 1 109 ? 19.617 -12.315 5.423 1.00 23.72 109 ASN A CA 1
ATOM 826 C C . ASN A 1 109 ? 20.775 -12.966 6.146 1.00 26.54 109 ASN A C 1
ATOM 827 O O . ASN A 1 109 ? 20.721 -14.151 6.449 1.00 26.28 109 ASN A O 1
ATOM 832 N N . THR A 1 110 ? 21.832 -12.210 6.407 1.00 27.48 110 THR A N 1
ATOM 833 C CA . THR A 1 110 ? 22.990 -12.799 7.028 1.00 32.08 110 THR A CA 1
ATOM 834 C C . THR A 1 110 ? 23.544 -12.077 8.228 1.00 32.52 110 THR A C 1
ATOM 835 O O . THR A 1 110 ? 23.277 -10.896 8.501 1.00 31.09 110 THR A O 1
ATOM 839 N N . ASN A 1 111 ? 24.436 -12.815 8.862 1.00 34.84 111 ASN A N 1
ATOM 840 C CA . ASN A 1 111 ? 25.185 -12.343 10.000 1.00 37.75 111 ASN A CA 1
ATOM 841 C C . ASN A 1 111 ? 26.381 -11.573 9.470 1.00 37.01 111 ASN A C 1
ATOM 842 O O . ASN A 1 111 ? 27.199 -11.067 10.226 1.00 36.91 111 ASN A O 1
ATOM 847 N N . ASN A 1 112 ? 26.513 -11.548 8.152 1.00 34.15 112 ASN A N 1
ATOM 848 C CA . ASN A 1 112 ? 27.620 -10.856 7.529 1.00 33.51 112 ASN A CA 1
ATOM 849 C C . ASN A 1 112 ? 27.141 -9.563 6.923 1.00 30.25 112 ASN A C 1
ATOM 850 O O . ASN A 1 112 ? 25.943 -9.376 6.731 1.00 33.34 112 ASN A O 1
ATOM 855 N N . PRO A 1 113 ? 28.067 -8.636 6.647 1.00 26.52 113 PRO A N 1
ATOM 856 C CA . PRO A 1 113 ? 27.628 -7.381 6.071 1.00 24.63 113 PRO A CA 1
ATOM 857 C C . PRO A 1 113 ? 26.879 -7.650 4.792 1.00 24.50 113 PRO A C 1
ATOM 858 O O . PRO A 1 113 ? 27.165 -8.612 4.096 1.00 30.29 113 PRO A O 1
ATOM 862 N N . GLU A 1 114 ? 25.874 -6.835 4.522 1.00 21.90 114 GLU A N 1
ATOM 863 C CA . GLU A 1 114 ? 25.104 -6.957 3.316 1.00 19.38 114 GLU A CA 1
ATOM 864 C C . GLU A 1 114 ? 25.090 -5.610 2.619 1.00 21.24 114 GLU A C 1
ATOM 865 O O . GLU A 1 114 ? 24.037 -5.002 2.421 1.00 24.58 114 GLU A O 1
ATOM 871 N N . PRO A 1 115 ? 26.260 -5.131 2.196 1.00 22.93 115 PRO A N 1
ATOM 872 C CA . PRO A 1 115 ? 26.368 -3.837 1.505 1.00 22.73 115 PRO A CA 1
ATOM 873 C C . PRO A 1 115 ? 25.351 -3.684 0.371 1.00 24.17 115 PRO A C 1
ATOM 874 O O . PRO A 1 115 ? 24.967 -2.582 0.000 1.00 23.32 115 PRO A O 1
ATOM 878 N N . ASN A 1 116 ? 24.901 -4.809 -0.162 1.00 26.27 116 ASN A N 1
ATOM 879 C CA . ASN A 1 116 ? 23.934 -4.768 -1.223 1.00 29.30 116 ASN A CA 1
ATOM 880 C C . ASN A 1 116 ? 22.502 -4.999 -0.745 1.00 27.78 116 ASN A C 1
ATOM 881 O O . ASN A 1 116 ? 21.604 -5.362 -1.527 1.00 27.29 116 ASN A O 1
ATOM 886 N N . ALA A 1 117 ? 22.283 -4.792 0.544 1.00 22.90 117 ALA A N 1
ATOM 887 C CA . ALA A 1 117 ? 20.944 -4.909 1.062 1.00 19.32 117 ALA A CA 1
ATOM 888 C C . ALA A 1 117 ? 20.375 -3.521 0.824 1.00 18.60 117 ALA A C 1
ATOM 889 O O . ALA A 1 117 ? 19.171 -3.370 0.671 1.00 24.82 117 ALA A O 1
ATOM 891 N N . ARG A 1 118 ? 21.269 -2.528 0.728 1.00 17.54 118 ARG A N 1
ATOM 892 C CA . ARG A 1 118 ? 20.938 -1.118 0.500 1.00 15.85 118 ARG A CA 1
ATOM 893 C C . ARG A 1 118 ? 19.872 -0.672 1.497 1.00 16.66 118 ARG A C 1
ATOM 894 O O . ARG A 1 118 ? 19.013 0.150 1.185 1.00 19.38 118 ARG A O 1
ATOM 902 N N . THR A 1 119 ? 19.944 -1.222 2.699 1.00 16.03 119 THR A N 1
ATOM 903 C CA . THR A 1 119 ? 18.982 -0.962 3.753 1.00 12.34 119 THR A CA 1
ATOM 904 C C . THR A 1 119 ? 19.626 -0.243 4.919 1.00 11.81 119 THR A C 1
ATOM 905 O O . THR A 1 119 ? 20.792 -0.459 5.221 1.00 14.22 119 THR A O 1
ATOM 909 N N . VAL A 1 120 ? 18.851 0.605 5.570 1.00 10.53 120 VAL A N 1
ATOM 910 C CA . VAL A 1 120 ? 19.261 1.351 6.750 1.00 6.83 120 VAL A CA 1
ATOM 911 C C . VAL A 1 120 ? 17.997 1.230 7.605 1.00 7.18 120 VAL A C 1
ATOM 912 O O . VAL A 1 120 ? 16.877 1.453 7.104 1.00 8.46 120 VAL A O 1
ATOM 916 N N . ALA A 1 121 ? 18.147 0.773 8.836 1.00 3.68 121 ALA A N 1
ATOM 917 C CA . ALA A 1 121 ? 16.990 0.587 9.680 1.00 2.49 121 ALA A CA 1
ATOM 918 C C . ALA A 1 121 ? 17.246 0.944 11.132 1.00 5.00 121 ALA A C 1
ATOM 919 O O . ALA A 1 121 ? 18.393 0.902 11.601 1.00 6.61 121 ALA A O 1
ATOM 921 N N . VAL A 1 122 ? 16.170 1.300 11.831 1.00 2.00 122 VAL A N 1
ATOM 922 C CA . VAL A 1 122 ? 16.228 1.594 13.243 1.00 2.00 122 VAL A CA 1
ATOM 923 C C . VAL A 1 122 ? 15.362 0.536 13.882 1.00 2.62 122 VAL A C 1
ATOM 924 O O . VAL A 1 122 ? 14.131 0.555 13.741 1.00 4.14 122 VAL A O 1
ATOM 928 N N . VAL A 1 123 ? 16.017 -0.402 14.556 1.00 2.88 123 VAL A N 1
ATOM 929 C CA . VAL A 1 123 ? 15.339 -1.488 15.214 1.00 3.12 123 VAL A CA 1
ATOM 930 C C . VAL A 1 123 ? 15.110 -1.308 16.709 1.00 5.74 123 VAL A C 1
ATOM 931 O O . VAL A 1 123 ? 16.007 -0.988 17.458 1.00 4.17 123 VAL A O 1
ATOM 935 N N . PHE A 1 124 ? 13.858 -1.482 17.109 1.00 9.24 124 PHE A N 1
ATOM 936 C CA . PHE A 1 124 ? 13.443 -1.442 18.489 1.00 4.44 124 PHE A CA 1
ATOM 937 C C . PHE A 1 124 ? 13.492 -2.950 18.800 1.00 3.63 124 PHE A C 1
ATOM 938 O O . PHE A 1 124 ? 12.506 -3.708 18.640 1.00 2.00 124 PHE A O 1
ATOM 946 N N . ASN A 1 125 ? 14.726 -3.378 19.063 1.00 3.55 125 ASN A N 1
ATOM 947 C CA . ASN A 1 125 ? 15.051 -4.756 19.373 1.00 4.73 125 ASN A CA 1
ATOM 948 C C . ASN A 1 125 ? 14.502 -5.171 20.725 1.00 4.83 125 ASN A C 1
ATOM 949 O O . ASN A 1 125 ? 15.078 -4.968 21.791 1.00 2.00 125 ASN A O 1
ATOM 954 N N . THR A 1 126 ? 13.369 -5.815 20.639 1.00 6.83 126 THR A N 1
ATOM 955 C CA . THR A 1 126 ? 12.654 -6.250 21.784 1.00 5.55 126 THR A CA 1
ATOM 956 C C . THR A 1 126 ? 13.300 -7.523 22.325 1.00 9.50 126 THR A C 1
ATOM 957 O O . THR A 1 126 ? 13.266 -7.772 23.522 1.00 12.84 126 THR A O 1
ATOM 961 N N . PHE A 1 127 ? 13.958 -8.283 21.457 1.00 10.05 127 PHE A N 1
ATOM 962 C CA . PHE A 1 127 ? 14.640 -9.539 21.824 1.00 9.22 127 PHE A CA 1
ATOM 963 C C . PHE A 1 127 ? 15.855 -9.254 22.724 1.00 12.49 127 PHE A C 1
ATOM 964 O O . PHE A 1 127 ? 15.951 -9.774 23.837 1.00 17.16 127 PHE A O 1
ATOM 972 N N . LYS A 1 128 ? 16.780 -8.422 22.229 1.00 12.57 128 LYS A N 1
ATOM 973 C CA . LYS A 1 128 ? 18.000 -8.030 22.938 1.00 5.40 128 LYS A CA 1
ATOM 974 C C . LYS A 1 128 ? 17.791 -6.847 23.843 1.00 4.64 128 LYS A C 1
ATOM 975 O O . LYS A 1 128 ? 18.684 -6.434 24.531 1.00 9.62 128 LYS A O 1
ATOM 981 N N . ASN A 1 129 ? 16.620 -6.255 23.800 1.00 5.51 129 ASN A N 1
ATOM 982 C CA . ASN A 1 129 ? 16.322 -5.110 24.631 1.00 4.95 129 ASN A CA 1
ATOM 983 C C . ASN A 1 129 ? 17.150 -3.883 24.409 1.00 4.91 129 ASN A C 1
ATOM 984 O O . ASN A 1 129 ? 17.767 -3.349 25.327 1.00 8.33 129 ASN A O 1
ATOM 989 N N . ARG A 1 130 ? 17.119 -3.384 23.193 1.00 4.53 130 ARG A N 1
ATOM 990 C CA . ARG A 1 130 ? 17.841 -2.174 22.891 1.00 3.61 130 ARG A CA 1
ATOM 991 C C . ARG A 1 130 ? 17.331 -1.620 21.600 1.00 2.00 130 ARG A C 1
ATOM 992 O O . ARG A 1 130 ? 16.464 -2.197 20.971 1.00 2.88 130 ARG A O 1
ATOM 1000 N N . ILE A 1 131 ? 17.785 -0.425 21.294 1.00 2.00 131 ILE A N 1
ATOM 1001 C CA . ILE A 1 131 ? 17.438 0.242 20.066 1.00 2.00 131 ILE A CA 1
ATOM 1002 C C . ILE A 1 131 ? 18.669 0.154 19.194 1.00 2.02 131 ILE A C 1
ATOM 1003 O O . ILE A 1 131 ? 19.719 0.642 19.577 1.00 3.79 131 ILE A O 1
ATOM 1008 N N . ASP A 1 132 ? 18.540 -0.450 18.024 1.00 2.48 132 ASP A N 1
ATOM 1009 C CA . ASP A 1 132 ? 19.638 -0.607 17.108 1.00 2.00 132 ASP A CA 1
ATOM 1010 C C . ASP A 1 132 ? 19.536 0.253 15.887 1.00 2.50 132 ASP A C 1
ATOM 1011 O O . ASP A 1 132 ? 18.447 0.455 15.381 1.00 5.96 132 ASP A O 1
ATOM 1016 N N . PHE A 1 133 ? 20.662 0.806 15.439 1.00 5.36 133 PHE A N 1
ATOM 1017 C CA . PHE A 1 133 ? 20.712 1.571 14.179 1.00 4.87 133 PHE A CA 1
ATOM 1018 C C . PHE A 1 133 ? 21.600 0.712 13.270 1.00 2.00 133 PHE A C 1
ATOM 1019 O O . PHE A 1 133 ? 22.777 0.591 13.509 1.00 3.65 133 PHE A O 1
ATOM 1027 N N . ASP A 1 134 ? 20.986 0.014 12.336 1.00 2.00 134 ASP A N 1
ATOM 1028 C CA . ASP A 1 134 ? 21.655 -0.902 11.459 1.00 2.89 134 ASP A CA 1
ATOM 1029 C C . ASP A 1 134 ? 21.824 -0.329 10.101 1.00 6.43 134 ASP A C 1
ATOM 1030 O O . ASP A 1 134 ? 20.879 0.179 9.526 1.00 9.90 134 ASP A O 1
ATOM 1035 N N . LYS A 1 135 ? 23.018 -0.505 9.559 1.00 10.77 135 LYS A N 1
ATOM 1036 C CA . LYS A 1 135 ? 23.400 -0.041 8.219 1.00 6.62 135 LYS A CA 1
ATOM 1037 C C . LYS A 1 135 ? 23.846 -1.254 7.397 1.00 8.17 135 LYS A C 1
ATOM 1038 O O . LYS A 1 135 ? 24.930 -1.777 7.609 1.00 12.19 135 LYS A O 1
ATOM 1044 N N . ASN A 1 136 ? 23.026 -1.725 6.477 1.00 10.09 136 ASN A N 1
ATOM 1045 C CA . ASN A 1 136 ? 23.423 -2.844 5.631 1.00 10.48 136 ASN A CA 1
ATOM 1046 C C . ASN A 1 136 ? 24.115 -3.958 6.414 1.00 10.17 136 ASN A C 1
ATOM 1047 O O . ASN A 1 136 ? 24.966 -4.678 5.901 1.00 11.60 136 ASN A O 1
ATOM 1052 N N . PHE A 1 137 ? 23.715 -4.124 7.661 1.00 10.82 137 PHE A N 1
ATOM 1053 C CA . PHE A 1 137 ? 24.312 -5.144 8.485 1.00 9.05 137 PHE A CA 1
ATOM 1054 C C . PHE A 1 137 ? 23.400 -5.354 9.671 1.00 7.96 137 PHE A C 1
ATOM 1055 O O . PHE A 1 137 ? 22.924 -4.398 10.283 1.00 7.65 137 PHE A O 1
ATOM 1063 N N . ILE A 1 138 ? 23.122 -6.614 9.960 1.00 10.61 138 ILE A N 1
ATOM 1064 C CA . ILE A 1 138 ? 22.267 -7.012 11.081 1.00 10.84 138 ILE A CA 1
ATOM 1065 C C . ILE A 1 138 ? 22.916 -6.711 12.451 1.00 15.19 138 ILE A C 1
ATOM 1066 O O . ILE A 1 138 ? 22.236 -6.601 13.462 1.00 20.57 138 ILE A O 1
ATOM 1071 N N . LYS A 1 139 ? 24.240 -6.553 12.486 1.00 19.30 139 LYS A N 1
ATOM 1072 C CA . LYS A 1 139 ? 24.969 -6.217 13.721 1.00 17.32 139 LYS A CA 1
ATOM 1073 C C . LYS A 1 139 ? 24.943 -4.675 13.727 1.00 15.58 139 LYS A C 1
ATOM 1074 O O . LYS A 1 139 ? 25.406 -4.045 12.776 1.00 16.56 139 LYS A O 1
ATOM 1080 N N . PRO A 1 140 ? 24.369 -4.048 14.772 1.00 12.97 140 PRO A N 1
ATOM 1081 C CA . PRO A 1 140 ? 24.299 -2.591 14.811 1.00 9.57 140 PRO A CA 1
ATOM 1082 C C . PRO A 1 140 ? 25.580 -1.760 14.724 1.00 11.31 140 PRO A C 1
ATOM 1083 O O . PRO A 1 140 ? 26.654 -2.127 15.215 1.00 11.24 140 PRO A O 1
ATOM 1087 N N . TYR A 1 141 ? 25.412 -0.581 14.151 1.00 9.03 141 TYR A N 1
ATOM 1088 C CA . TYR A 1 141 ? 26.479 0.374 14.011 1.00 9.20 141 TYR A CA 1
ATOM 1089 C C . TYR A 1 141 ? 26.647 1.147 15.308 1.00 11.66 141 TYR A C 1
ATOM 1090 O O . TYR A 1 141 ? 27.715 1.663 15.638 1.00 15.78 141 TYR A O 1
ATOM 1099 N N . VAL A 1 142 ? 25.527 1.338 15.973 1.00 12.64 142 VAL A N 1
ATOM 1100 C CA . VAL A 1 142 ? 25.448 2.040 17.224 1.00 11.28 142 VAL A CA 1
ATOM 1101 C C . VAL A 1 142 ? 24.159 1.470 17.818 1.00 12.29 142 VAL A C 1
ATOM 1102 O O . VAL A 1 142 ? 23.210 1.209 17.095 1.00 14.98 142 VAL A O 1
ATOM 1106 N N . ASN A 1 143 ? 24.178 1.107 19.087 1.00 16.65 143 ASN A N 1
ATOM 1107 C CA . ASN A 1 143 ? 22.996 0.555 19.736 1.00 17.63 143 ASN A CA 1
ATOM 1108 C C . ASN A 1 143 ? 22.913 1.174 21.109 1.00 19.69 143 ASN A C 1
ATOM 1109 O O . ASN A 1 143 ? 23.926 1.569 21.666 1.00 23.93 143 ASN A O 1
ATOM 1114 N N . GLU A 1 144 ? 21.705 1.307 21.635 1.00 20.74 144 GLU A N 1
ATOM 1115 C CA . GLU A 1 144 ? 21.501 1.895 22.952 1.00 20.49 144 GLU A CA 1
ATOM 1116 C C . GLU A 1 144 ? 20.483 1.071 23.737 1.00 17.31 144 GLU A C 1
ATOM 1117 O O . GLU A 1 144 ? 19.434 0.708 23.219 1.00 17.83 144 GLU A O 1
ATOM 1123 N N . ASN A 1 145 ? 20.798 0.759 24.982 1.00 13.37 145 ASN A N 1
ATOM 1124 C CA . ASN A 1 145 ? 19.895 -0.038 25.780 1.00 17.52 145 ASN A CA 1
ATOM 1125 C C . ASN A 1 145 ? 18.572 0.685 26.063 1.00 14.71 145 ASN A C 1
ATOM 1126 O O . ASN A 1 145 ? 18.566 1.885 26.286 1.00 15.16 145 ASN A O 1
ATOM 1131 N N . CYS A 1 146 ? 17.453 -0.035 25.970 1.00 10.72 146 CYS A N 1
ATOM 1132 C CA . CYS A 1 146 ? 16.130 0.543 26.222 1.00 8.44 146 CYS A CA 1
ATOM 1133 C C . CYS A 1 146 ? 15.315 -0.613 26.788 1.00 9.19 146 CYS A C 1
ATOM 1134 O O . CYS A 1 146 ? 15.264 -1.674 26.191 1.00 9.30 146 CYS A O 1
ATOM 1137 N N . ASP A 1 147 ? 14.722 -0.428 27.964 1.00 9.97 147 ASP A N 1
ATOM 1138 C CA . ASP A 1 147 ? 14.029 -1.505 28.649 1.00 9.23 147 ASP A CA 1
ATOM 1139 C C . ASP A 1 147 ? 12.604 -1.835 28.173 1.00 10.75 147 ASP A C 1
ATOM 1140 O O . ASP A 1 147 ? 11.591 -1.583 28.846 1.00 15.26 147 ASP A O 1
ATOM 1145 N N . PHE A 1 148 ? 12.525 -2.500 27.040 1.00 8.12 148 PHE A N 1
ATOM 1146 C CA . PHE A 1 148 ? 11.242 -2.880 26.487 1.00 2.58 148 PHE A CA 1
ATOM 1147 C C . PHE A 1 148 ? 10.598 -3.960 27.364 1.00 3.62 148 PHE A C 1
ATOM 1148 O O . PHE A 1 148 ? 9.419 -3.941 27.584 1.00 2.00 148 PHE A O 1
ATOM 1156 N N . HIS A 1 149 ? 11.394 -4.893 27.877 1.00 5.73 149 HIS A N 1
ATOM 1157 C CA . HIS A 1 149 ? 10.877 -5.976 28.692 1.00 6.31 149 HIS A CA 1
ATOM 1158 C C . HIS A 1 149 ? 10.080 -5.440 29.831 1.00 9.49 149 HIS A C 1
ATOM 1159 O O . HIS A 1 149 ? 9.214 -6.117 30.347 1.00 12.43 149 HIS A O 1
ATOM 1166 N N . LYS A 1 150 ? 10.410 -4.234 30.262 1.00 10.42 150 LYS A N 1
ATOM 1167 C CA . LYS A 1 150 ? 9.719 -3.646 31.372 1.00 8.55 150 LYS A CA 1
ATOM 1168 C C . LYS A 1 150 ? 8.634 -2.621 31.019 1.00 11.56 150 LYS A C 1
ATOM 1169 O O . LYS A 1 150 ? 7.517 -2.721 31.538 1.00 13.88 150 LYS A O 1
ATOM 1175 N N . TYR A 1 151 ? 8.924 -1.710 30.084 1.00 5.95 151 TYR A N 1
ATOM 1176 C CA . TYR A 1 151 ? 7.984 -0.668 29.751 1.00 2.09 151 TYR A CA 1
ATOM 1177 C C . TYR A 1 151 ? 7.086 -0.849 28.548 1.00 5.40 151 TYR A C 1
ATOM 1178 O O . TYR A 1 151 ? 6.276 0.037 28.215 1.00 2.06 151 TYR A O 1
ATOM 1187 N N . ASN A 1 152 ? 7.222 -1.979 27.868 1.00 6.86 152 ASN A N 1
ATOM 1188 C CA . ASN A 1 152 ? 6.362 -2.247 26.729 1.00 7.07 152 ASN A CA 1
ATOM 1189 C C . ASN A 1 152 ? 4.946 -2.399 27.321 1.00 11.13 152 ASN A C 1
ATOM 1190 O O . ASN A 1 152 ? 4.792 -2.363 28.551 1.00 13.20 152 ASN A O 1
ATOM 1195 N N . GLY A 1 153 ? 3.921 -2.584 26.475 1.00 11.39 153 GLY A N 1
ATOM 1196 C CA . GLY A 1 153 ? 2.557 -2.712 26.960 1.00 6.44 153 GLY A CA 1
ATOM 1197 C C . GLY A 1 153 ? 1.880 -1.353 27.079 1.00 11.41 153 GLY A C 1
ATOM 1198 O O . GLY A 1 153 ? 0.803 -1.232 27.674 1.00 16.61 153 GLY A O 1
ATOM 1199 N N . GLU A 1 154 ? 2.469 -0.330 26.471 1.00 7.96 154 GLU A N 1
ATOM 1200 C CA . GLU A 1 154 ? 1.912 1.005 26.529 1.00 9.48 154 GLU A CA 1
ATOM 1201 C C . GLU A 1 154 ? 2.308 1.717 25.245 1.00 10.09 154 GLU A C 1
ATOM 1202 O O . GLU A 1 154 ? 3.339 1.392 24.657 1.00 11.89 154 GLU A O 1
ATOM 1208 N N . LYS A 1 155 ? 1.467 2.650 24.799 1.00 10.99 155 LYS A N 1
ATOM 1209 C CA . LYS A 1 155 ? 1.734 3.450 23.598 1.00 11.04 155 LYS A CA 1
ATOM 1210 C C . LYS A 1 155 ? 3.124 4.054 23.762 1.00 11.51 155 LYS A C 1
ATOM 1211 O O . LYS A 1 155 ? 3.433 4.619 24.797 1.00 13.65 155 LYS A O 1
ATOM 1213 N N . THR A 1 156 ? 3.962 3.931 22.743 1.00 8.34 156 THR A N 1
ATOM 1214 C CA . THR A 1 156 ? 5.289 4.461 22.802 1.00 2.00 156 THR A CA 1
ATOM 1215 C C . THR A 1 156 ? 5.356 5.370 21.600 1.00 4.29 156 THR A C 1
ATOM 1216 O O . THR A 1 156 ? 4.851 5.033 20.545 1.00 5.22 156 THR A O 1
ATOM 1220 N N . ASP A 1 157 ? 5.841 6.584 21.797 1.00 6.64 157 ASP A N 1
ATOM 1221 C CA . ASP A 1 157 ? 5.976 7.547 20.723 1.00 4.64 157 ASP A CA 1
ATOM 1222 C C . ASP A 1 157 ? 7.398 7.585 20.235 1.00 4.11 157 ASP A C 1
ATOM 1223 O O . ASP A 1 157 ? 8.307 7.736 21.025 1.00 12.25 157 ASP A O 1
ATOM 1228 N N . VAL A 1 158 ? 7.617 7.449 18.946 1.00 3.08 158 VAL A N 1
ATOM 1229 C CA . VAL A 1 158 ? 8.961 7.533 18.446 1.00 2.00 158 VAL A CA 1
ATOM 1230 C C . VAL A 1 158 ? 9.063 8.723 17.494 1.00 5.87 158 VAL A C 1
ATOM 1231 O O . VAL A 1 158 ? 8.078 9.172 16.901 1.00 2.00 158 VAL A O 1
ATOM 1235 N N . GLN A 1 159 ? 10.238 9.338 17.487 1.00 7.92 159 GLN A N 1
ATOM 1236 C CA . GLN A 1 159 ? 10.509 10.449 16.604 1.00 8.81 159 GLN A CA 1
ATOM 1237 C C . GLN A 1 159 ? 11.902 10.262 16.038 1.00 8.00 159 GLN A C 1
ATOM 1238 O O . GLN A 1 159 ? 12.847 10.181 16.821 1.00 10.89 159 GLN A O 1
ATOM 1244 N N . ILE A 1 160 ? 12.019 10.210 14.704 1.00 5.52 160 ILE A N 1
ATOM 1245 C CA . ILE A 1 160 ? 13.284 10.001 14.000 1.00 3.10 160 ILE A CA 1
ATOM 1246 C C . ILE A 1 160 ? 13.581 11.133 13.033 1.00 5.22 160 ILE A C 1
ATOM 1247 O O . ILE A 1 160 ? 12.770 11.468 12.168 1.00 7.68 160 ILE A O 1
ATOM 1252 N N . THR A 1 161 ? 14.764 11.707 13.155 1.00 7.50 161 THR A N 1
ATOM 1253 C CA . THR A 1 161 ? 15.157 12.790 12.269 1.00 11.71 161 THR A CA 1
ATOM 1254 C C . THR A 1 161 ? 16.485 12.507 11.562 1.00 13.20 161 THR A C 1
ATOM 1255 O O . THR A 1 161 ? 17.278 11.678 12.034 1.00 14.68 161 THR A O 1
ATOM 1259 N N . TYR A 1 162 ? 16.660 13.064 10.365 1.00 13.06 162 TYR A N 1
ATOM 1260 C CA . TYR A 1 162 ? 17.934 12.936 9.647 1.00 14.86 162 TYR A CA 1
ATOM 1261 C C . TYR A 1 162 ? 18.210 14.278 9.020 1.00 16.41 162 TYR A C 1
ATOM 1262 O O . TYR A 1 162 ? 17.331 14.837 8.362 1.00 17.68 162 TYR A O 1
ATOM 1271 N N . ASP A 1 163 ? 19.386 14.827 9.320 1.00 17.65 163 ASP A N 1
ATOM 1272 C CA . ASP A 1 163 ? 19.798 16.115 8.807 1.00 18.37 163 ASP A CA 1
ATOM 1273 C C . ASP A 1 163 ? 20.928 15.787 7.904 1.00 16.52 163 ASP A C 1
ATOM 1274 O O . ASP A 1 163 ? 21.936 15.290 8.357 1.00 18.95 163 ASP A O 1
ATOM 1279 N N . SER A 1 164 ? 20.771 16.041 6.623 1.00 18.31 164 SER A N 1
ATOM 1280 C CA . SER A 1 164 ? 21.847 15.741 5.685 1.00 22.86 164 SER A CA 1
ATOM 1281 C C . SER A 1 164 ? 23.063 16.685 5.841 1.00 23.50 164 SER A C 1
ATOM 1282 O O . SER A 1 164 ? 24.183 16.346 5.421 1.00 26.17 164 SER A O 1
ATOM 1285 N N . SER A 1 165 ? 22.849 17.827 6.501 1.00 24.82 165 SER A N 1
ATOM 1286 C CA . SER A 1 165 ? 23.896 18.837 6.722 1.00 25.11 165 SER A CA 1
ATOM 1287 C C . SER A 1 165 ? 24.982 18.381 7.658 1.00 25.95 165 SER A C 1
ATOM 1288 O O . SER A 1 165 ? 26.160 18.665 7.453 1.00 29.02 165 SER A O 1
ATOM 1291 N N . ASN A 1 166 ? 24.574 17.724 8.725 1.00 28.35 166 ASN A N 1
ATOM 1292 C CA . ASN A 1 166 ? 25.519 17.209 9.703 1.00 30.69 166 ASN A CA 1
ATOM 1293 C C . ASN A 1 166 ? 25.512 15.689 9.614 1.00 28.55 166 ASN A C 1
ATOM 1294 O O . ASN A 1 166 ? 26.266 14.995 10.277 1.00 28.47 166 ASN A O 1
ATOM 1299 N N . ASN A 1 167 ? 24.703 15.198 8.694 1.00 26.50 167 ASN A N 1
ATOM 1300 C CA . ASN A 1 167 ? 24.584 13.790 8.449 1.00 24.11 167 ASN A CA 1
ATOM 1301 C C . ASN A 1 167 ? 24.344 13.040 9.709 1.00 22.01 167 ASN A C 1
ATOM 1302 O O . ASN A 1 167 ? 25.012 12.046 9.965 1.00 21.37 167 ASN A O 1
ATOM 1307 N N . ASP A 1 168 ? 23.425 13.533 10.533 1.00 21.83 168 ASP A N 1
ATOM 1308 C CA . ASP A 1 168 ? 23.105 12.802 11.752 1.00 24.42 168 ASP A CA 1
ATOM 1309 C C . ASP A 1 168 ? 21.676 12.379 11.901 1.00 20.61 168 ASP A C 1
ATOM 1310 O O . ASP A 1 168 ? 20.745 13.115 11.606 1.00 20.48 168 ASP A O 1
ATOM 1315 N N . LEU A 1 169 ? 21.546 11.131 12.286 1.00 16.40 169 LEU A N 1
ATOM 1316 C CA . LEU A 1 169 ? 20.291 10.501 12.529 1.00 13.66 169 LEU A CA 1
ATOM 1317 C C . LEU A 1 169 ? 20.081 10.589 14.042 1.00 13.08 169 LEU A C 1
ATOM 1318 O O . LEU A 1 169 ? 20.991 10.381 14.815 1.00 17.80 169 LEU A O 1
ATOM 1323 N N . ARG A 1 170 ? 18.896 10.958 14.473 1.00 14.08 170 ARG A N 1
ATOM 1324 C CA . ARG A 1 170 ? 18.597 11.056 15.892 1.00 10.85 170 ARG A CA 1
ATOM 1325 C C . ARG A 1 170 ? 17.262 10.367 16.185 1.00 6.03 170 ARG A C 1
ATOM 1326 O O . ARG A 1 170 ? 16.289 10.665 15.543 1.00 8.60 170 ARG A O 1
ATOM 1334 N N . VAL A 1 171 ? 17.238 9.424 17.114 1.00 4.44 171 VAL A N 1
ATOM 1335 C CA . VAL A 1 171 ? 16.011 8.695 17.495 1.00 5.26 171 VAL A CA 1
ATOM 1336 C C . VAL A 1 171 ? 15.598 9.009 18.943 1.00 6.67 171 VAL A C 1
ATOM 1337 O O . VAL A 1 171 ? 16.417 8.854 19.854 1.00 6.40 171 VAL A O 1
ATOM 1341 N N . PHE A 1 172 ? 14.356 9.449 19.160 1.00 8.74 172 PHE A N 1
ATOM 1342 C CA . PHE A 1 172 ? 13.859 9.767 20.516 1.00 11.35 172 PHE A CA 1
ATOM 1343 C C . PHE A 1 172 ? 12.607 8.957 20.803 1.00 11.41 172 PHE A C 1
ATOM 1344 O O . PHE A 1 172 ? 11.540 9.292 20.284 1.00 15.78 172 PHE A O 1
ATOM 1352 N N . LEU A 1 173 ? 12.720 7.932 21.644 1.00 7.36 173 LEU A N 1
ATOM 1353 C CA . LEU A 1 173 ? 11.583 7.098 22.047 1.00 5.93 173 LEU A CA 1
ATOM 1354 C C . LEU A 1 173 ? 11.049 7.516 23.441 1.00 6.82 173 LEU A C 1
ATOM 1355 O O . LEU A 1 173 ? 11.797 7.699 24.398 1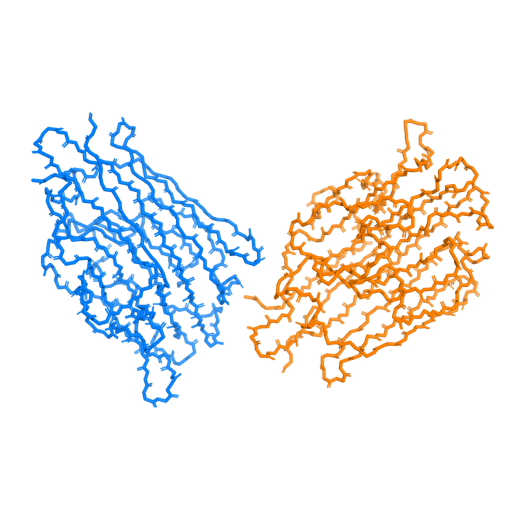.00 9.63 173 LEU A O 1
ATOM 1360 N N . HIS A 1 174 ? 9.749 7.623 23.588 1.00 8.26 174 HIS A N 1
ATOM 1361 C CA . HIS A 1 174 ? 9.190 8.020 24.876 1.00 9.10 174 HIS A CA 1
ATOM 1362 C C . HIS A 1 174 ? 8.027 7.103 25.250 1.00 8.00 174 HIS A C 1
ATOM 1363 O O . HIS A 1 174 ? 7.058 7.056 24.505 1.00 6.52 174 HIS A O 1
ATOM 1370 N N . PHE A 1 175 ? 8.147 6.320 26.328 1.00 4.85 175 PHE A N 1
ATOM 1371 C CA . PHE A 1 175 ? 7.048 5.464 26.768 1.00 2.00 175 PHE A CA 1
ATOM 1372 C C . PHE A 1 175 ? 6.166 6.451 27.501 1.00 5.66 175 PHE A C 1
ATOM 1373 O O . PHE A 1 175 ? 6.562 7.052 28.485 1.00 4.02 175 PHE A O 1
ATOM 1381 N N . THR A 1 176 ? 4.967 6.631 26.975 1.00 9.10 176 THR A N 1
ATOM 1382 C CA . THR A 1 176 ? 3.986 7.606 27.446 1.00 10.83 176 THR A CA 1
ATOM 1383 C C . THR A 1 176 ? 3.396 7.616 28.848 1.00 13.75 176 THR A C 1
ATOM 1384 O O . THR A 1 176 ? 2.897 8.656 29.286 1.00 17.79 176 THR A O 1
ATOM 1388 N N . VAL A 1 177 ? 3.360 6.483 29.525 1.00 12.10 177 VAL A N 1
ATOM 1389 C CA . VAL A 1 177 ? 2.807 6.491 30.864 1.00 9.56 177 VAL A CA 1
ATOM 1390 C C . VAL A 1 177 ? 3.950 6.312 31.855 1.00 10.66 177 VAL A C 1
ATOM 1391 O O . VAL A 1 177 ? 4.074 7.081 32.795 1.00 12.36 177 VAL A O 1
ATOM 1395 N N . SER A 1 178 ? 4.834 5.347 31.605 1.00 9.79 178 SER A N 1
ATOM 1396 C CA . SER A 1 178 ? 5.938 5.124 32.515 1.00 5.60 178 SER A CA 1
ATOM 1397 C C . SER A 1 178 ? 6.840 6.323 32.363 1.00 6.25 178 SER A C 1
ATOM 1398 O O . SER A 1 178 ? 7.695 6.578 33.178 1.00 12.02 178 SER A O 1
ATOM 1401 N N . GLN A 1 179 ? 6.648 7.055 31.284 1.00 6.23 179 GLN A N 1
ATOM 1402 C CA . GLN A 1 179 ? 7.396 8.263 31.035 1.00 6.22 179 GLN A CA 1
ATOM 1403 C C . GLN A 1 179 ? 8.875 8.025 30.733 1.00 6.41 179 GLN A C 1
ATOM 1404 O O . GLN A 1 179 ? 9.614 8.982 30.538 1.00 7.04 179 GLN A O 1
ATOM 1410 N N . VAL A 1 180 ? 9.318 6.768 30.694 1.00 8.54 180 VAL A N 1
ATOM 1411 C CA . VAL A 1 180 ? 10.725 6.443 30.349 1.00 6.50 180 VAL A CA 1
ATOM 1412 C C . VAL A 1 180 ? 11.056 6.859 28.884 1.00 8.38 180 VAL A C 1
ATOM 1413 O O . VAL A 1 180 ? 10.208 6.735 28.004 1.00 6.97 180 VAL A O 1
ATOM 1417 N N . LYS A 1 181 ? 12.299 7.335 28.664 1.00 13.43 181 LYS A N 1
ATOM 1418 C CA . LYS A 1 181 ? 12.860 7.841 27.382 1.00 11.52 181 LYS A CA 1
ATOM 1419 C C . LYS A 1 181 ? 14.103 7.075 26.949 1.00 11.39 181 LYS A C 1
ATOM 1420 O O . LYS A 1 181 ? 14.874 6.625 27.777 1.00 14.59 181 LYS A O 1
ATOM 1426 N N . CYS A 1 182 ? 14.284 6.914 25.645 1.00 12.53 182 CYS A N 1
ATOM 1427 C CA . CYS A 1 182 ? 15.464 6.260 25.074 1.00 9.54 182 CYS A CA 1
ATOM 1428 C C . CYS A 1 182 ? 15.778 7.041 23.833 1.00 10.76 182 CYS A C 1
ATOM 1429 O O . CYS A 1 182 ? 14.902 7.683 23.269 1.00 8.56 182 CYS A O 1
ATOM 1432 N N . SER A 1 183 ? 17.032 6.994 23.414 1.00 15.35 183 SER A N 1
ATOM 1433 C CA . SER A 1 183 ? 17.465 7.709 22.225 1.00 16.25 183 SER A CA 1
ATOM 1434 C C . SER A 1 183 ? 18.862 7.307 21.817 1.00 14.05 183 SER A C 1
ATOM 1435 O O . SER A 1 183 ? 19.641 6.843 22.634 1.00 17.81 183 SER A O 1
ATOM 1438 N N . VAL A 1 184 ? 19.158 7.411 20.542 1.00 12.41 184 VAL A N 1
ATOM 1439 C CA . VAL A 1 184 ? 20.494 7.120 20.096 1.00 14.02 184 VAL A CA 1
ATOM 1440 C C . VAL A 1 184 ? 20.747 8.082 18.983 1.00 13.93 184 VAL A C 1
ATOM 1441 O O . VAL A 1 184 ? 19.823 8.701 18.498 1.00 14.07 184 VAL A O 1
ATOM 1445 N N . SER A 1 185 ? 22.008 8.292 18.661 1.00 16.93 185 SER A N 1
ATOM 1446 C CA . SER A 1 185 ? 22.394 9.185 17.585 1.00 19.95 185 SER A CA 1
ATOM 1447 C C . SER A 1 185 ? 23.569 8.560 16.881 1.00 23.80 185 SER A C 1
ATOM 1448 O O . SER A 1 185 ? 24.388 7.853 17.501 1.00 30.24 185 SER A O 1
ATOM 1451 N N . ALA A 1 186 ? 23.647 8.790 15.582 1.00 20.39 186 ALA A N 1
ATOM 1452 C CA . ALA A 1 186 ? 24.719 8.234 14.813 1.00 18.04 186 ALA A CA 1
ATOM 1453 C C . ALA A 1 186 ? 24.918 9.197 13.694 1.00 19.68 186 ALA A C 1
ATOM 1454 O O . ALA A 1 186 ? 24.060 10.051 13.445 1.00 20.66 186 ALA A O 1
ATOM 1456 N N . THR A 1 187 ? 26.102 9.126 13.095 1.00 19.54 187 THR A N 1
ATOM 1457 C CA . THR A 1 187 ? 26.431 9.946 11.949 1.00 21.46 187 THR A CA 1
ATOM 1458 C C . THR A 1 187 ? 26.351 9.001 10.712 1.00 20.92 187 THR A C 1
ATOM 1459 O O . THR A 1 187 ? 26.998 7.951 10.666 1.00 21.84 187 THR A O 1
ATOM 1463 N N . VAL A 1 188 ? 25.456 9.314 9.784 1.00 18.33 188 VAL A N 1
ATOM 1464 C CA . VAL A 1 188 ? 25.285 8.506 8.614 1.00 16.61 188 VAL A CA 1
ATOM 1465 C C . VAL A 1 188 ? 25.251 9.396 7.392 1.00 22.44 188 VAL A C 1
ATOM 1466 O O . VAL A 1 188 ? 24.852 10.569 7.444 1.00 22.21 188 VAL A O 1
ATOM 1470 N N . HIS A 1 189 ? 25.638 8.784 6.278 1.00 25.72 189 HIS A N 1
ATOM 1471 C CA . HIS A 1 189 ? 25.636 9.392 4.969 1.00 24.77 189 HIS A CA 1
ATOM 1472 C C . HIS A 1 189 ? 24.654 8.518 4.267 1.00 23.59 189 HIS A C 1
ATOM 1473 O O . HIS A 1 189 ? 25.044 7.513 3.691 1.00 23.51 189 HIS A O 1
ATOM 1480 N N . LEU A 1 190 ? 23.375 8.834 4.416 1.00 20.03 190 LEU A N 1
ATOM 1481 C CA . LEU A 1 190 ? 22.348 8.022 3.802 1.00 20.37 190 LEU A CA 1
ATOM 1482 C C . LEU A 1 190 ? 22.677 7.612 2.388 1.00 23.70 190 LEU A C 1
ATOM 1483 O O . LEU A 1 190 ? 22.579 6.421 2.048 1.00 24.24 190 LEU A O 1
ATOM 1488 N N . GLU A 1 191 ? 23.119 8.603 1.599 1.00 24.72 191 GLU A N 1
ATOM 1489 C CA . GLU A 1 191 ? 23.457 8.458 0.177 1.00 21.72 191 GLU A CA 1
ATOM 1490 C C . GLU A 1 191 ? 24.432 7.356 -0.147 1.00 20.30 191 GLU A C 1
ATOM 1491 O O . GLU A 1 191 ? 24.520 6.940 -1.295 1.00 27.33 191 GLU A O 1
ATOM 1497 N N . LYS A 1 192 ? 25.181 6.898 0.840 1.00 14.35 192 LYS A N 1
ATOM 1498 C CA . LYS A 1 192 ? 26.140 5.840 0.633 1.00 10.20 192 LYS A CA 1
ATOM 1499 C C . LYS A 1 192 ? 25.606 4.482 1.041 1.00 12.49 192 LYS A C 1
ATOM 1500 O O . LYS A 1 192 ? 26.311 3.476 0.881 1.00 13.76 192 LYS A O 1
ATOM 1506 N N . GLU A 1 193 ? 24.374 4.439 1.565 1.00 12.81 193 GLU A N 1
ATOM 1507 C CA . GLU A 1 193 ? 23.781 3.199 2.091 1.00 9.17 193 GLU A CA 1
ATOM 1508 C C . GLU A 1 193 ? 22.529 2.733 1.396 1.00 9.42 193 GLU A C 1
ATOM 1509 O O . GLU A 1 193 ? 22.195 1.527 1.415 1.00 6.87 193 GLU A O 1
ATOM 1515 N N . VAL A 1 194 ? 21.790 3.704 0.877 1.00 6.79 194 VAL A N 1
ATOM 1516 C CA . VAL A 1 194 ? 20.546 3.426 0.194 1.00 8.13 194 VAL A CA 1
ATOM 1517 C C . VAL A 1 194 ? 20.530 4.054 -1.203 1.00 12.22 194 VAL A C 1
ATOM 1518 O O . VAL A 1 194 ? 21.387 4.871 -1.534 1.00 12.99 194 VAL A O 1
ATOM 1522 N N . ASP A 1 195 ? 19.547 3.661 -2.016 1.00 15.65 195 ASP A N 1
ATOM 1523 C CA . ASP A 1 195 ? 19.423 4.139 -3.386 1.00 13.21 195 ASP A CA 1
ATOM 1524 C C . ASP A 1 195 ? 18.815 5.525 -3.412 1.00 14.43 195 ASP A C 1
ATOM 1525 O O . ASP A 1 195 ? 18.419 6.067 -2.386 1.00 15.58 195 ASP A O 1
ATOM 1530 N N . GLU A 1 196 ? 18.737 6.076 -4.618 1.00 16.50 196 GLU A N 1
ATOM 1531 C CA . GLU A 1 196 ? 18.222 7.411 -4.885 1.00 14.17 196 GLU A CA 1
ATOM 1532 C C . GLU A 1 196 ? 16.756 7.515 -4.500 1.00 10.24 196 GLU A C 1
ATOM 1533 O O . GLU A 1 196 ? 16.280 8.580 -4.151 1.00 12.66 196 GLU A O 1
ATOM 1539 N N . TRP A 1 197 ? 16.032 6.413 -4.652 1.00 8.56 197 TRP A N 1
ATOM 1540 C CA . TRP A 1 197 ? 14.619 6.320 -4.325 1.00 4.57 197 TRP A CA 1
ATOM 1541 C C . TRP A 1 197 ? 14.548 5.062 -3.511 1.00 7.34 197 TRP A C 1
ATOM 1542 O O . TRP A 1 197 ? 15.155 4.048 -3.866 1.00 7.97 197 TRP A O 1
ATOM 1553 N N . VAL A 1 198 ? 13.849 5.135 -2.387 1.00 8.98 198 VAL A N 1
ATOM 1554 C CA . VAL A 1 198 ? 13.686 3.975 -1.500 1.00 5.76 198 VAL A CA 1
ATOM 1555 C C . VAL A 1 198 ? 12.213 3.883 -1.070 1.00 4.23 198 VAL A C 1
ATOM 1556 O O . VAL A 1 198 ? 11.440 4.812 -1.300 1.00 2.00 198 VAL A O 1
ATOM 1560 N N . SER A 1 199 ? 11.834 2.728 -0.521 1.00 5.63 199 SER A N 1
ATOM 1561 C CA . SER A 1 199 ? 10.520 2.507 0.063 1.00 6.05 199 SER A CA 1
ATOM 1562 C C . SER A 1 199 ? 10.717 2.735 1.574 1.00 4.81 199 SER A C 1
ATOM 1563 O O . SER A 1 199 ? 11.732 2.342 2.136 1.00 5.05 199 SER A O 1
ATOM 1566 N N . VAL A 1 200 ? 9.782 3.435 2.202 1.00 6.09 200 VAL A N 1
ATOM 1567 C CA . VAL A 1 200 ? 9.853 3.795 3.625 1.00 2.45 200 VAL A CA 1
ATOM 1568 C C . VAL A 1 200 ? 8.764 3.036 4.374 1.00 3.10 200 VAL A C 1
ATOM 1569 O O . VAL A 1 200 ? 7.641 2.917 3.890 1.00 2.00 200 VAL A O 1
ATOM 1573 N N . GLY A 1 201 ? 9.068 2.520 5.556 1.00 3.82 201 GLY A N 1
ATOM 1574 C CA . GLY A 1 201 ? 8.045 1.776 6.274 1.00 2.00 201 GLY A CA 1
ATOM 1575 C C . GLY A 1 201 ? 8.542 1.033 7.494 1.00 2.33 201 GLY A C 1
ATOM 1576 O O . GLY A 1 201 ? 9.578 1.408 8.018 1.00 3.37 201 GLY A O 1
ATOM 1577 N N . PHE A 1 202 ? 7.866 -0.061 7.869 1.00 2.65 202 PHE A N 1
ATOM 1578 C CA . PHE A 1 202 ? 8.167 -0.859 9.050 1.00 2.00 202 PHE A CA 1
ATOM 1579 C C . PHE A 1 202 ? 8.228 -2.326 8.726 1.00 2.00 202 PHE A C 1
ATOM 1580 O O . PHE A 1 202 ? 7.565 -2.793 7.834 1.00 2.00 202 PHE A O 1
ATOM 1588 N N . SER A 1 203 ? 8.893 -3.066 9.588 1.00 2.00 203 SER A N 1
ATOM 1589 C CA . SER A 1 203 ? 9.045 -4.507 9.473 1.00 2.08 203 SER A CA 1
ATOM 1590 C C . SER A 1 203 ? 9.318 -5.021 10.901 1.00 4.67 203 SER A C 1
ATOM 1591 O O . SER A 1 203 ? 9.909 -4.294 11.680 1.00 12.93 203 SER A O 1
ATOM 1594 N N . PRO A 1 204 ? 8.612 -6.055 11.353 1.00 3.97 204 PRO A N 1
ATOM 1595 C CA . PRO A 1 204 ? 8.668 -6.753 12.644 1.00 5.95 204 PRO A CA 1
ATOM 1596 C C . PRO A 1 204 ? 8.602 -8.213 12.521 1.00 6.58 204 PRO A C 1
ATOM 1597 O O . PRO A 1 204 ? 8.012 -8.715 11.587 1.00 5.22 204 PRO A O 1
ATOM 1601 N N . THR A 1 205 ? 9.142 -8.886 13.532 1.00 9.84 205 THR A N 1
ATOM 1602 C CA . THR A 1 205 ? 9.165 -10.325 13.574 1.00 8.66 205 THR A CA 1
ATOM 1603 C C . THR A 1 205 ? 8.832 -10.746 14.975 1.00 9.16 205 THR A C 1
ATOM 1604 O O . THR A 1 205 ? 9.285 -10.090 15.919 1.00 9.55 205 THR A O 1
ATOM 1608 N N . SER A 1 206 ? 7.981 -11.774 15.105 1.00 7.65 206 SER A N 1
ATOM 1609 C CA . SER A 1 206 ? 7.588 -12.311 16.415 1.00 10.14 206 SER A CA 1
ATOM 1610 C C . SER A 1 206 ? 8.299 -13.640 16.772 1.00 12.35 206 SER A C 1
ATOM 1611 O O . SER A 1 206 ? 8.840 -14.343 15.918 1.00 15.55 206 SER A O 1
ATOM 1614 N N . GLY A 1 207 ? 8.323 -13.933 18.063 1.00 13.19 207 GLY A N 1
ATOM 1615 C CA . GLY A 1 207 ? 8.931 -15.137 18.589 1.00 13.87 207 GLY A CA 1
ATOM 1616 C C . GLY A 1 207 ? 8.304 -16.441 18.152 1.00 11.34 207 GLY A C 1
ATOM 1617 O O . GLY A 1 207 ? 7.116 -16.511 17.853 1.00 10.19 207 GLY A O 1
ATOM 1618 N N . LEU A 1 208 ? 9.125 -17.483 18.232 1.00 11.22 208 LEU A N 1
ATOM 1619 C CA . LEU A 1 208 ? 8.804 -18.841 17.835 1.00 13.69 208 LEU A CA 1
ATOM 1620 C C . LEU A 1 208 ? 7.980 -19.644 18.818 1.00 16.96 208 LEU A C 1
ATOM 1621 O O . LEU A 1 208 ? 7.932 -20.865 18.691 1.00 20.84 208 LEU A O 1
ATOM 1626 N N . THR A 1 209 ? 7.242 -18.979 19.705 1.00 19.27 209 THR A N 1
ATOM 1627 C CA . THR A 1 209 ? 6.483 -19.678 20.720 1.00 19.30 209 THR A CA 1
ATOM 1628 C C . THR A 1 209 ? 5.388 -18.813 21.320 1.00 23.08 209 THR A C 1
ATOM 1629 O O . THR A 1 209 ? 5.508 -17.593 21.337 1.00 26.36 209 THR A O 1
ATOM 1633 N N . GLU A 1 210 ? 4.339 -19.436 21.848 1.00 24.07 210 GLU A N 1
ATOM 1634 C CA . GLU A 1 210 ? 3.256 -18.672 22.437 1.00 26.73 210 GLU A CA 1
ATOM 1635 C C . GLU A 1 210 ? 3.741 -17.791 23.552 1.00 24.53 210 GLU A C 1
ATOM 1636 O O . GLU A 1 210 ? 3.203 -16.705 23.744 1.00 31.24 210 GLU A O 1
ATOM 1642 N N . ASP A 1 211 ? 4.786 -18.204 24.251 1.00 19.65 211 ASP A N 1
ATOM 1643 C CA . ASP A 1 211 ? 5.321 -17.364 25.325 1.00 21.53 211 ASP A CA 1
ATOM 1644 C C . ASP A 1 211 ? 6.207 -16.213 24.850 1.00 18.55 211 ASP A C 1
ATOM 1645 O O . ASP A 1 211 ? 6.173 -15.119 25.397 1.00 20.61 211 ASP A O 1
ATOM 1650 N N . THR A 1 212 ? 6.999 -16.459 23.820 1.00 17.00 212 THR A N 1
ATOM 1651 C CA . THR A 1 212 ? 7.899 -15.443 23.305 1.00 13.91 212 THR A CA 1
ATOM 1652 C C . THR A 1 212 ? 7.322 -14.476 22.286 1.00 11.86 212 THR A C 1
ATOM 1653 O O . THR A 1 212 ? 7.971 -13.492 21.932 1.00 12.44 212 THR A O 1
ATOM 1657 N N . THR A 1 213 ? 6.096 -14.706 21.843 1.00 7.38 213 THR A N 1
ATOM 1658 C CA . THR A 1 213 ? 5.527 -13.807 20.878 1.00 5.54 213 THR A CA 1
ATOM 1659 C C . THR A 1 213 ? 4.877 -12.561 21.453 1.00 7.21 213 THR A C 1
ATOM 1660 O O . THR A 1 213 ? 4.557 -12.472 22.653 1.00 12.60 213 THR A O 1
ATOM 1664 N N . GLU A 1 214 ? 4.643 -11.602 20.570 1.00 4.84 214 GLU A N 1
ATOM 1665 C CA . GLU A 1 214 ? 4.070 -10.319 20.941 1.00 2.00 214 GLU A CA 1
ATOM 1666 C C . GLU A 1 214 ? 3.427 -9.628 19.735 1.00 3.88 214 GLU A C 1
ATOM 1667 O O . GLU A 1 214 ? 3.460 -10.136 18.602 1.00 5.80 214 GLU A O 1
ATOM 1673 N N . THR A 1 215 ? 2.794 -8.488 19.978 1.00 4.16 215 THR A N 1
ATOM 1674 C CA . THR A 1 215 ? 2.167 -7.752 18.906 1.00 2.00 215 THR A CA 1
ATOM 1675 C C . THR A 1 215 ? 3.055 -6.598 18.566 1.00 2.00 215 THR A C 1
ATOM 1676 O O . THR A 1 215 ? 3.889 -6.208 19.343 1.00 3.32 215 THR A O 1
ATOM 1680 N N . HIS A 1 216 ? 2.880 -6.039 17.392 1.00 3.90 216 HIS A N 1
ATOM 1681 C CA . HIS A 1 216 ? 3.698 -4.937 16.976 1.00 3.67 216 HIS A CA 1
ATOM 1682 C C . HIS A 1 216 ? 2.765 -4.085 16.177 1.00 3.15 216 HIS A C 1
ATOM 1683 O O . HIS A 1 216 ? 2.731 -4.169 14.949 1.00 4.98 216 HIS A O 1
ATOM 1690 N N . ASP A 1 217 ? 1.929 -3.342 16.877 1.00 2.00 217 ASP A N 1
ATOM 1691 C CA . ASP A 1 217 ? 0.950 -2.488 16.205 1.00 3.56 217 ASP A CA 1
ATOM 1692 C C . ASP A 1 217 ? 1.359 -1.030 16.116 1.00 2.30 217 ASP A C 1
ATOM 1693 O O . ASP A 1 217 ? 1.736 -0.423 17.111 1.00 4.42 217 ASP A O 1
ATOM 1698 N N . VAL A 1 218 ? 1.187 -0.443 14.949 1.00 2.00 218 VAL A N 1
ATOM 1699 C CA . VAL A 1 218 ? 1.524 0.957 14.761 1.00 5.65 218 VAL A CA 1
ATOM 1700 C C . VAL A 1 218 ? 0.183 1.674 14.747 1.00 5.15 218 VAL A C 1
ATOM 1701 O O . VAL A 1 218 ? -0.734 1.309 13.997 1.00 6.52 218 VAL A O 1
ATOM 1705 N N . LEU A 1 219 ? 0.055 2.670 15.604 1.00 6.15 219 LEU A N 1
ATOM 1706 C CA . LEU A 1 219 ? -1.204 3.388 15.724 1.00 4.81 219 LEU A CA 1
ATOM 1707 C C . LEU A 1 219 ? -1.248 4.683 14.954 1.00 3.27 219 LEU A C 1
ATOM 1708 O O . LEU A 1 219 ? 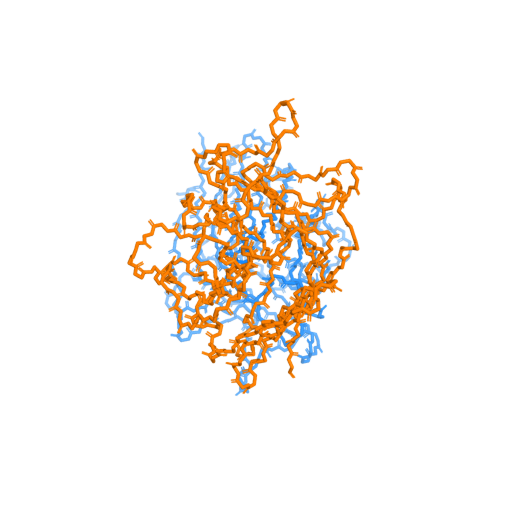-2.327 5.181 14.701 1.00 7.01 219 LEU A O 1
ATOM 1713 N N . SER A 1 220 ? -0.094 5.243 14.605 1.00 2.00 220 SER A N 1
ATOM 1714 C CA . SER A 1 220 ? -0.079 6.477 13.828 1.00 6.23 220 SER A CA 1
ATOM 1715 C C . SER A 1 220 ? 1.274 6.665 13.148 1.00 4.24 220 SER A C 1
ATOM 1716 O O . SER A 1 220 ? 2.200 5.971 13.521 1.00 6.45 220 SER A O 1
ATOM 1719 N N . TRP A 1 221 ? 1.401 7.581 12.179 1.00 3.45 221 TRP A N 1
ATOM 1720 C CA . TRP A 1 221 ? 2.677 7.775 11.481 1.00 2.00 221 TRP A CA 1
ATOM 1721 C C . TRP A 1 221 ? 2.688 8.970 10.538 1.00 3.50 221 TRP A C 1
ATOM 1722 O O . TRP A 1 221 ? 1.798 9.120 9.690 1.00 2.68 221 TRP A O 1
ATOM 1733 N N . SER A 1 222 ? 3.741 9.772 10.636 1.00 2.50 222 SER A N 1
ATOM 1734 C CA . SER A 1 222 ? 3.920 10.934 9.785 1.00 5.18 222 SER A CA 1
ATOM 1735 C C . SER A 1 222 ? 5.328 10.925 9.203 1.00 5.79 222 SER A C 1
ATOM 1736 O O . SER A 1 222 ? 6.300 10.508 9.869 1.00 5.52 222 SER A O 1
ATOM 1739 N N . PHE A 1 223 ? 5.458 11.507 8.020 1.00 3.44 223 PHE A N 1
ATOM 1740 C CA . PHE A 1 223 ? 6.740 11.560 7.367 1.00 7.11 223 PHE A CA 1
ATOM 1741 C C . PHE A 1 223 ? 6.830 12.805 6.516 1.00 7.63 223 PHE A C 1
ATOM 1742 O O . PHE A 1 223 ? 5.803 13.245 5.982 1.00 9.20 223 PHE A O 1
ATOM 1750 N N . SER A 1 224 ? 8.042 13.370 6.416 1.00 7.85 224 SER A N 1
ATOM 1751 C CA . SER A 1 224 ? 8.324 14.545 5.576 1.00 11.59 224 SER A CA 1
ATOM 1752 C C . SER A 1 224 ? 9.756 14.580 5.091 1.00 7.43 224 SER A C 1
ATOM 1753 O O . SER A 1 224 ? 10.660 14.639 5.878 1.00 8.78 224 SER A O 1
ATOM 1756 N N . SER A 1 225 ? 9.983 14.458 3.808 1.00 8.38 225 SER A N 1
ATOM 1757 C CA . SER A 1 225 ? 11.357 14.557 3.359 1.00 15.29 225 SER A CA 1
ATOM 1758 C C . SER A 1 225 ? 11.499 16.003 2.895 1.00 18.40 225 SER A C 1
ATOM 1759 O O . SER A 1 225 ? 10.502 16.604 2.474 1.00 20.19 225 SER A O 1
ATOM 1762 N N . LYS A 1 226 ? 12.697 16.573 3.025 1.00 20.75 226 LYS A N 1
ATOM 1763 C CA . LYS A 1 226 ? 12.959 17.942 2.620 1.00 23.07 226 LYS A CA 1
ATOM 1764 C C . LYS A 1 226 ? 14.354 18.096 1.989 1.00 25.66 226 LYS A C 1
ATOM 1765 O O . LYS A 1 226 ? 15.342 17.540 2.475 1.00 24.49 226 LYS A O 1
ATOM 1771 N N . PHE A 1 227 ? 14.403 18.762 0.836 1.00 28.77 227 PHE A N 1
ATOM 1772 C CA . PHE A 1 227 ? 15.647 19.026 0.111 1.00 31.62 227 PHE A CA 1
ATOM 1773 C C . PHE A 1 227 ? 15.940 20.465 0.370 1.00 36.94 227 PHE A C 1
ATOM 1774 O O . PHE A 1 227 ? 15.210 21.324 -0.088 1.00 39.84 227 PHE A O 1
ATOM 1782 N N . ARG A 1 228 ? 16.964 20.743 1.157 1.00 48.65 228 ARG A N 1
ATOM 1783 C CA . ARG A 1 228 ? 17.284 22.141 1.495 1.00 57.68 228 ARG A CA 1
ATOM 1784 C C . ARG A 1 228 ? 18.214 22.870 0.516 1.00 59.52 228 ARG A C 1
ATOM 1785 O O . ARG A 1 228 ? 18.227 24.109 0.453 1.00 61.56 228 ARG A O 1
ATOM 1793 N N . ALA B 1 1 ? 9.146 -6.349 33.108 1.00 59.27 1 ALA B N 1
ATOM 1794 C CA . ALA B 1 1 ? 8.824 -6.252 34.566 1.00 54.76 1 ALA B CA 1
ATOM 1795 C C . ALA B 1 1 ? 7.535 -5.479 34.919 1.00 51.09 1 ALA B C 1
ATOM 1796 O O . ALA B 1 1 ? 7.179 -4.438 34.335 1.00 48.91 1 ALA B O 1
ATOM 1798 N N . THR B 1 2 ? 6.826 -6.113 35.844 1.00 45.26 2 THR B N 1
ATOM 1799 C CA . THR B 1 2 ? 5.560 -5.699 36.392 1.00 34.26 2 THR B CA 1
ATOM 1800 C C . THR B 1 2 ? 5.801 -5.604 37.912 1.00 31.37 2 THR B C 1
ATOM 1801 O O . THR B 1 2 ? 5.278 -4.689 38.544 1.00 34.89 2 THR B O 1
ATOM 1805 N N . GLU B 1 3 ? 6.685 -6.447 38.469 1.00 22.27 3 GLU B N 1
ATOM 1806 C CA . GLU B 1 3 ? 6.925 -6.446 39.911 1.00 19.88 3 GLU B CA 1
ATOM 1807 C C . GLU B 1 3 ? 8.127 -5.692 40.501 1.00 19.96 3 GLU B C 1
ATOM 1808 O O . GLU B 1 3 ? 9.266 -6.059 40.260 1.00 24.41 3 GLU B O 1
ATOM 1814 N N . THR B 1 4 ? 7.869 -4.671 41.324 1.00 20.18 4 THR B N 1
ATOM 1815 C CA . THR B 1 4 ? 8.944 -3.874 41.921 1.00 18.92 4 THR B CA 1
ATOM 1816 C C . THR B 1 4 ? 9.183 -4.181 43.372 1.00 19.48 4 THR B C 1
ATOM 1817 O O . THR B 1 4 ? 8.254 -4.495 44.121 1.00 24.07 4 THR B O 1
ATOM 1821 N N . SER B 1 5 ? 10.433 -4.060 43.790 1.00 17.26 5 SER B N 1
ATOM 1822 C CA . SER B 1 5 ? 10.771 -4.389 45.155 1.00 16.00 5 SER B CA 1
ATOM 1823 C C . SER B 1 5 ? 12.100 -3.753 45.532 1.00 16.30 5 SER B C 1
ATOM 1824 O O . SER B 1 5 ? 13.092 -3.900 44.811 1.00 20.16 5 SER B O 1
ATOM 1827 N N . PHE B 1 6 ? 12.099 -2.959 46.601 1.00 15.67 6 PHE B N 1
ATOM 1828 C CA . PHE B 1 6 ? 13.331 -2.317 47.081 1.00 10.05 6 PHE B CA 1
ATOM 1829 C C . PHE B 1 6 ? 13.373 -2.280 48.589 1.00 9.78 6 PHE B C 1
ATOM 1830 O O . PHE B 1 6 ? 12.373 -2.560 49.260 1.00 11.57 6 PHE B O 1
ATOM 1838 N N . ASN B 1 7 ? 14.511 -1.885 49.131 1.00 9.95 7 ASN B N 1
ATOM 1839 C CA . ASN B 1 7 ? 14.660 -1.873 50.566 1.00 11.17 7 ASN B CA 1
ATOM 1840 C C . ASN B 1 7 ? 15.694 -0.871 51.000 1.00 7.84 7 ASN B C 1
ATOM 1841 O O . ASN B 1 7 ? 16.826 -1.031 50.655 1.00 11.76 7 ASN B O 1
ATOM 1846 N N . PHE B 1 8 ? 15.315 0.206 51.674 1.00 8.22 8 PHE B N 1
ATOM 1847 C CA . PHE B 1 8 ? 16.317 1.161 52.133 1.00 4.76 8 PHE B CA 1
ATOM 1848 C C . PHE B 1 8 ? 16.441 1.024 53.636 1.00 6.22 8 PHE B C 1
ATOM 1849 O O . PHE B 1 8 ? 15.536 1.397 54.382 1.00 4.76 8 PHE B O 1
ATOM 1857 N N . PRO B 1 9 ? 17.486 0.341 54.104 1.00 8.84 9 PRO B N 1
ATOM 1858 C CA . PRO B 1 9 ? 17.575 0.245 55.562 1.00 6.66 9 PRO B CA 1
ATOM 1859 C C . PRO B 1 9 ? 17.987 1.611 56.091 1.00 8.92 9 PRO B C 1
ATOM 1860 O O . PRO B 1 9 ? 17.790 1.923 57.281 1.00 12.52 9 PRO B O 1
ATOM 1864 N N . ASN B 1 10 ? 18.534 2.426 55.187 1.00 5.89 10 ASN B N 1
ATOM 1865 C CA . ASN B 1 10 ? 18.939 3.795 55.470 1.00 4.79 10 ASN B CA 1
ATOM 1866 C C . ASN B 1 10 ? 19.115 4.509 54.147 1.00 7.20 10 ASN B C 1
ATOM 1867 O O . ASN B 1 10 ? 19.083 3.877 53.094 1.00 11.02 10 ASN B O 1
ATOM 1872 N N . PHE B 1 11 ? 19.321 5.814 54.169 1.00 7.92 11 PHE B N 1
ATOM 1873 C CA . PHE B 1 11 ? 19.462 6.526 52.926 1.00 10.67 11 PHE B CA 1
ATOM 1874 C C . PHE B 1 11 ? 20.847 7.059 52.673 1.00 14.06 11 PHE B C 1
ATOM 1875 O O . PHE B 1 11 ? 21.620 7.278 53.601 1.00 12.42 11 PHE B O 1
ATOM 1883 N N . HIS B 1 12 ? 21.175 7.213 51.398 1.00 19.33 12 HIS B N 1
ATOM 1884 C CA . HIS B 1 12 ? 22.482 7.687 50.975 1.00 22.87 12 HIS B CA 1
ATOM 1885 C C . HIS B 1 12 ? 22.240 8.486 49.745 1.00 25.61 12 HIS B C 1
ATOM 1886 O O . HIS B 1 12 ? 21.244 8.280 49.071 1.00 29.82 12 HIS B O 1
ATOM 1893 N N . THR B 1 13 ? 23.199 9.323 49.392 1.00 29.55 13 THR B N 1
ATOM 1894 C CA . THR B 1 13 ? 23.095 10.169 48.209 1.00 32.43 13 THR B CA 1
ATOM 1895 C C . THR B 1 13 ? 22.967 9.416 46.863 1.00 32.26 13 THR B C 1
ATOM 1896 O O . THR B 1 13 ? 22.127 9.758 46.038 1.00 33.63 13 THR B O 1
ATOM 1900 N N . ASP B 1 14 ? 23.768 8.360 46.695 1.00 32.56 14 ASP B N 1
ATOM 1901 C CA . ASP B 1 14 ? 23.833 7.541 45.482 1.00 29.90 14 ASP B CA 1
ATOM 1902 C C . ASP B 1 14 ? 22.614 6.640 45.267 1.00 30.65 14 ASP B C 1
ATOM 1903 O O . ASP B 1 14 ? 22.599 5.766 44.382 1.00 30.75 14 ASP B O 1
ATOM 1908 N N . ASP B 1 15 ? 21.574 6.866 46.063 1.00 27.71 15 ASP B N 1
ATOM 1909 C CA . ASP B 1 15 ? 20.368 6.062 45.976 1.00 22.56 15 ASP B CA 1
ATOM 1910 C C . ASP B 1 15 ? 19.399 6.418 44.868 1.00 19.62 15 ASP B C 1
ATOM 1911 O O . ASP B 1 15 ? 19.325 7.567 44.404 1.00 15.07 15 ASP B O 1
ATOM 1916 N N . LYS B 1 16 ? 18.604 5.407 44.527 1.00 17.68 16 LYS B N 1
ATOM 1917 C CA . LYS B 1 16 ? 17.548 5.469 43.511 1.00 15.02 16 LYS B CA 1
ATOM 1918 C C . LYS B 1 16 ? 16.403 6.340 44.033 1.00 12.63 16 LYS B C 1
ATOM 1919 O O . LYS B 1 16 ? 15.279 5.865 44.202 1.00 13.43 16 LYS B O 1
ATOM 1925 N N . LEU B 1 17 ? 16.657 7.606 44.305 1.00 10.01 17 LEU B N 1
ATOM 1926 C CA . LEU B 1 17 ? 15.595 8.434 44.835 1.00 8.70 17 LEU B CA 1
ATOM 1927 C C . LEU B 1 17 ? 15.592 9.750 44.117 1.00 8.51 17 LEU B C 1
ATOM 1928 O O . LEU B 1 17 ? 16.639 10.196 43.658 1.00 8.57 17 LEU B O 1
ATOM 1933 N N . ILE B 1 18 ? 14.403 10.350 44.017 1.00 8.66 18 ILE B N 1
ATOM 1934 C CA . ILE B 1 18 ? 14.184 11.648 43.394 1.00 4.46 18 ILE B CA 1
ATOM 1935 C C . ILE B 1 18 ? 13.749 12.563 44.527 1.00 2.78 18 ILE B C 1
ATOM 1936 O O . ILE B 1 18 ? 12.729 12.343 45.135 1.00 4.54 18 ILE B O 1
ATOM 1941 N N . LEU B 1 19 ? 14.533 13.592 44.800 1.00 5.96 19 LEU B N 1
ATOM 1942 C CA . LEU B 1 19 ? 14.261 14.533 45.873 1.00 4.62 19 LEU B CA 1
ATOM 1943 C C . LEU B 1 19 ? 13.777 15.829 45.246 1.00 4.50 19 LEU B C 1
ATOM 1944 O O . LEU B 1 19 ? 14.376 16.354 44.301 1.00 6.91 19 LEU B O 1
ATOM 1949 N N . GLN B 1 20 ? 12.703 16.366 45.780 1.00 3.32 20 GLN B N 1
ATOM 1950 C CA . GLN B 1 20 ? 12.183 17.590 45.254 1.00 2.00 20 GLN B CA 1
ATOM 1951 C C . GLN B 1 20 ? 12.045 18.516 46.447 1.00 3.91 20 GLN B C 1
ATOM 1952 O O . GLN B 1 20 ? 12.163 18.050 47.579 1.00 8.23 20 GLN B O 1
ATOM 1958 N N . GLY B 1 21 ? 11.821 19.814 46.203 1.00 4.43 21 GLY B N 1
ATOM 1959 C CA . GLY B 1 21 ? 11.692 20.797 47.275 1.00 5.88 21 GLY B CA 1
ATOM 1960 C C . GLY B 1 21 ? 12.881 20.741 48.217 1.00 9.99 21 GLY B C 1
ATOM 1961 O O . GLY B 1 21 ? 13.963 20.313 47.818 1.00 12.40 21 GLY B O 1
ATOM 1962 N N . ASN B 1 22 ? 12.665 21.040 49.495 1.00 11.35 22 ASN B N 1
ATOM 1963 C CA . ASN B 1 22 ? 13.763 21.043 50.494 1.00 9.66 22 ASN B CA 1
ATOM 1964 C C . ASN B 1 22 ? 14.260 19.722 51.062 1.00 8.77 22 ASN B C 1
ATOM 1965 O O . ASN B 1 22 ? 15.050 19.743 52.011 1.00 9.89 22 ASN B O 1
ATOM 1970 N N . ALA B 1 23 ? 13.837 18.595 50.486 1.00 6.64 23 ALA B N 1
ATOM 1971 C CA . ALA B 1 23 ? 14.232 17.279 50.993 1.00 4.93 23 ALA B CA 1
ATOM 1972 C C . ALA B 1 23 ? 15.702 17.010 50.734 1.00 7.02 23 ALA B C 1
ATOM 1973 O O . ALA B 1 23 ? 16.212 17.347 49.665 1.00 8.95 23 ALA B O 1
ATOM 1975 N N . THR B 1 24 ? 16.374 16.388 51.702 1.00 5.43 24 THR B N 1
ATOM 1976 C CA . THR B 1 24 ? 17.779 16.063 51.559 1.00 9.13 24 THR B CA 1
ATOM 1977 C C . THR B 1 24 ? 18.019 14.844 52.385 1.00 9.31 24 THR B C 1
ATOM 1978 O O . THR B 1 24 ? 17.161 14.503 53.186 1.00 9.47 24 THR B O 1
ATOM 1982 N N . ILE B 1 25 ? 19.173 14.191 52.167 1.00 9.80 25 ILE B N 1
ATOM 1983 C CA . ILE B 1 25 ? 19.594 13.022 52.938 1.00 9.77 25 ILE B CA 1
ATOM 1984 C C . ILE B 1 25 ? 20.629 13.540 53.927 1.00 12.89 25 ILE B C 1
ATOM 1985 O O . ILE B 1 25 ? 21.576 14.189 53.516 1.00 19.31 25 ILE B O 1
ATOM 1990 N N . SER B 1 26 ? 20.463 13.280 55.217 1.00 11.71 26 SER B N 1
ATOM 1991 C CA . SER B 1 26 ? 21.435 13.756 56.184 1.00 12.25 26 SER B CA 1
ATOM 1992 C C . SER B 1 26 ? 22.687 12.887 56.172 1.00 17.43 26 SER B C 1
ATOM 1993 O O . SER B 1 26 ? 22.656 11.717 55.763 1.00 22.51 26 SER B O 1
ATOM 1996 N N . SER B 1 27 ? 23.783 13.437 56.683 1.00 23.11 27 SER B N 1
ATOM 1997 C CA . SER B 1 27 ? 25.081 12.734 56.766 1.00 22.86 27 SER B CA 1
ATOM 1998 C C . SER B 1 27 ? 24.993 11.383 57.468 1.00 23.82 27 SER B C 1
ATOM 1999 O O . SER B 1 27 ? 25.864 10.533 57.257 1.00 27.07 27 SER B O 1
ATOM 2002 N N . LYS B 1 28 ? 23.952 11.219 58.308 1.00 24.61 28 LYS B N 1
ATOM 2003 C CA . LYS B 1 28 ? 23.668 10.007 59.097 1.00 22.53 28 LYS B CA 1
ATOM 2004 C C . LYS B 1 28 ? 22.841 8.993 58.363 1.00 20.46 28 LYS B C 1
ATOM 2005 O O . LYS B 1 28 ? 22.472 7.973 58.937 1.00 22.02 28 LYS B O 1
ATOM 2011 N N . GLY B 1 29 ? 22.449 9.313 57.139 1.00 18.59 29 GLY B N 1
ATOM 2012 C CA . GLY B 1 29 ? 21.652 8.373 56.390 1.00 16.31 29 GLY B CA 1
ATOM 2013 C C . GLY B 1 29 ? 20.159 8.484 56.688 1.00 16.21 29 GLY B C 1
ATOM 2014 O O . GLY B 1 29 ? 19.468 7.462 56.741 1.00 13.58 29 GLY B O 1
ATOM 2015 N N . GLN B 1 30 ? 19.644 9.713 56.818 1.00 12.22 30 GLN B N 1
ATOM 2016 C CA . GLN B 1 30 ? 18.221 9.903 57.074 1.00 9.62 30 GLN B CA 1
ATOM 2017 C C . GLN B 1 30 ? 17.542 10.721 55.997 1.00 7.09 30 GLN B C 1
ATOM 2018 O O . GLN B 1 30 ? 18.108 11.694 55.523 1.00 11.70 30 GLN B O 1
ATOM 2024 N N . LEU B 1 31 ? 16.338 10.357 55.597 1.00 2.51 31 LEU B N 1
ATOM 2025 C CA . LEU B 1 31 ? 15.687 11.129 54.573 1.00 4.29 31 LEU B CA 1
ATOM 2026 C C . LEU B 1 31 ? 14.941 12.241 55.324 1.00 10.06 31 LEU B C 1
ATOM 2027 O O . LEU B 1 31 ? 14.007 11.979 56.095 1.00 14.53 31 LEU B O 1
ATOM 2032 N N . GLN B 1 32 ? 15.407 13.478 55.180 1.00 11.18 32 GLN B N 1
ATOM 2033 C CA . GLN B 1 32 ? 14.792 14.627 55.854 1.00 6.81 32 GLN B CA 1
ATOM 2034 C C . GLN B 1 32 ? 13.855 15.313 54.920 1.00 6.10 32 GLN B C 1
ATOM 2035 O O . GLN B 1 32 ? 14.261 16.249 54.253 1.00 10.54 32 GLN B O 1
ATOM 2041 N N . LEU B 1 33 ? 12.591 14.908 54.913 1.00 7.14 33 LEU B N 1
ATOM 2042 C CA . LEU B 1 33 ? 11.638 15.502 53.982 1.00 7.41 33 LEU B CA 1
ATOM 2043 C C . LEU B 1 33 ? 11.505 17.018 53.891 1.00 7.33 33 LEU B C 1
ATOM 2044 O O . LEU B 1 33 ? 11.621 17.576 52.813 1.00 12.85 33 LEU B O 1
ATOM 2049 N N . THR B 1 34 ? 11.241 17.691 55.001 1.00 7.50 34 THR B N 1
ATOM 2050 C CA . THR B 1 34 ? 11.075 19.139 54.977 1.00 3.54 34 THR B CA 1
ATOM 2051 C C . THR B 1 34 ? 12.358 19.937 55.135 1.00 7.38 34 THR B C 1
ATOM 2052 O O . THR B 1 34 ? 12.326 21.152 55.069 1.00 8.28 34 THR B O 1
ATOM 2056 N N . GLY B 1 35 ? 13.478 19.254 55.361 1.00 11.14 35 GLY B N 1
ATOM 2057 C CA . GLY B 1 35 ? 14.753 19.924 55.461 1.00 13.79 35 GLY B CA 1
ATOM 2058 C C . GLY B 1 35 ? 15.120 20.632 56.737 1.00 18.91 35 GLY B C 1
ATOM 2059 O O . GLY B 1 35 ? 14.330 20.699 57.687 1.00 21.96 35 GLY B O 1
ATOM 2060 N N . VAL B 1 36 ? 16.347 21.166 56.729 1.00 23.86 36 VAL B N 1
ATOM 2061 C CA . VAL B 1 36 ? 16.966 21.878 57.861 1.00 26.59 36 VAL B CA 1
ATOM 2062 C C . VAL B 1 36 ? 17.729 23.087 57.290 1.00 27.39 36 VAL B C 1
ATOM 2063 O O . VAL B 1 36 ? 18.461 22.935 56.327 1.00 30.76 36 VAL B O 1
ATOM 2067 N N . GLY B 1 37 ? 17.537 24.284 57.830 1.00 30.75 37 GLY B N 1
ATOM 2068 C CA . GLY B 1 37 ? 18.203 25.462 57.280 1.00 31.83 37 GLY B CA 1
ATOM 2069 C C . GLY B 1 37 ? 19.692 25.666 57.509 1.00 33.75 37 GLY B C 1
ATOM 2070 O O . GLY B 1 37 ? 20.386 24.809 58.072 1.00 36.24 37 GLY B O 1
ATOM 2071 N N . SER B 1 38 ? 20.184 26.840 57.126 1.00 33.45 38 SER B N 1
ATOM 2072 C CA . SER B 1 38 ? 21.597 27.169 57.300 1.00 35.91 38 SER B CA 1
ATOM 2073 C C . SER B 1 38 ? 22.120 26.989 58.747 1.00 36.98 38 SER B C 1
ATOM 2074 O O . SER B 1 38 ? 23.302 26.673 58.931 1.00 38.57 38 SER B O 1
ATOM 2077 N N . ASN B 1 39 ? 21.252 27.201 59.753 1.00 37.27 39 ASN B N 1
ATOM 2078 C CA . ASN B 1 39 ? 21.603 27.056 61.185 1.00 34.23 39 ASN B CA 1
ATOM 2079 C C . ASN B 1 39 ? 21.257 25.665 61.716 1.00 34.05 39 ASN B C 1
ATOM 2080 O O . ASN B 1 39 ? 21.254 25.447 62.935 1.00 34.06 39 ASN B O 1
ATOM 2085 N N . GLU B 1 40 ? 20.971 24.739 60.799 1.00 32.69 40 GLU B N 1
ATOM 2086 C CA . GLU B 1 40 ? 20.600 23.361 61.125 1.00 34.40 40 GLU B CA 1
ATOM 2087 C C . GLU B 1 40 ? 19.333 23.204 61.949 1.00 34.76 40 GLU B C 1
ATOM 2088 O O . GLU B 1 40 ? 19.226 22.279 62.760 1.00 38.84 40 GLU B O 1
ATOM 2094 N N . LEU B 1 41 ? 18.371 24.094 61.741 1.00 31.90 41 LEU B N 1
ATOM 2095 C CA . LEU B 1 41 ? 17.109 24.016 62.469 1.00 26.53 41 LEU B CA 1
ATOM 2096 C C . LEU B 1 41 ? 16.044 23.695 61.449 1.00 23.39 41 LEU B C 1
ATOM 2097 O O . LEU B 1 41 ? 16.247 23.966 60.254 1.00 22.79 41 LEU B O 1
ATOM 2102 N N . PRO B 1 42 ? 14.947 23.035 61.878 1.00 18.98 42 PRO B N 1
ATOM 2103 C CA . PRO B 1 42 ? 13.912 22.720 60.887 1.00 17.72 42 PRO B CA 1
ATOM 2104 C C . PRO B 1 42 ? 13.501 23.957 60.088 1.00 19.49 42 PRO B C 1
ATOM 2105 O O . PRO B 1 42 ? 13.557 25.087 60.594 1.00 18.39 42 PRO B O 1
ATOM 2109 N N . ARG B 1 43 ? 13.150 23.752 58.819 1.00 20.35 43 ARG B N 1
ATOM 2110 C CA . ARG B 1 43 ? 12.692 24.873 57.994 1.00 20.05 43 ARG B CA 1
ATOM 2111 C C . ARG B 1 43 ? 11.207 25.146 58.239 1.00 20.88 43 ARG B C 1
ATOM 2112 O O . ARG B 1 43 ? 10.423 24.200 58.529 1.00 18.64 43 ARG B O 1
ATOM 2120 N N . VAL B 1 44 ? 10.838 26.437 58.223 1.00 19.05 44 VAL B N 1
ATOM 2121 C CA . VAL B 1 44 ? 9.432 26.803 58.388 1.00 15.62 44 VAL B CA 1
ATOM 2122 C C . VAL B 1 44 ? 8.819 27.012 56.987 1.00 14.27 44 VAL B C 1
ATOM 2123 O O . VAL B 1 44 ? 9.474 27.481 56.050 1.00 15.29 44 VAL B O 1
ATOM 2127 N N . ASP B 1 45 ? 7.569 26.625 56.843 1.00 13.02 45 ASP B N 1
ATOM 2128 C CA . ASP B 1 45 ? 6.922 26.720 55.583 1.00 9.95 45 ASP B CA 1
ATOM 2129 C C . ASP B 1 45 ? 7.814 26.042 54.503 1.00 11.80 45 ASP B C 1
ATOM 2130 O O . ASP B 1 45 ? 8.150 26.598 53.457 1.00 8.89 45 ASP B O 1
ATOM 2135 N N . SER B 1 46 ? 8.176 24.799 54.768 1.00 7.64 46 SER B N 1
ATOM 2136 C CA . SER B 1 46 ? 9.003 24.080 53.858 1.00 4.34 46 SER B CA 1
ATOM 2137 C C . SER B 1 46 ? 8.257 22.898 53.336 1.00 2.99 46 SER B C 1
ATOM 2138 O O . SER B 1 46 ? 7.540 22.276 54.075 1.00 3.77 46 SER B O 1
ATOM 2141 N N . LEU B 1 47 ? 8.563 22.516 52.099 1.00 5.64 47 LEU B N 1
ATOM 2142 C CA . LEU B 1 47 ? 7.967 21.371 51.414 1.00 3.34 47 LEU B CA 1
ATOM 2143 C C . LEU B 1 47 ? 9.130 20.601 50.805 1.00 2.82 47 LEU B C 1
ATOM 2144 O O . LEU B 1 47 ? 10.087 21.194 50.322 1.00 2.00 47 LEU B O 1
ATOM 2149 N N . GLY B 1 48 ? 9.079 19.279 50.913 1.00 2.23 48 GLY B N 1
ATOM 2150 C CA . GLY B 1 48 ? 10.112 18.443 50.351 1.00 2.00 48 GLY B CA 1
ATOM 2151 C C . GLY B 1 48 ? 9.375 17.176 50.020 1.00 2.06 48 GLY B C 1
ATOM 2152 O O . GLY B 1 48 ? 8.495 16.820 50.769 1.00 2.95 48 GLY B O 1
ATOM 2153 N N . ARG B 1 49 ? 9.673 16.532 48.895 1.00 3.61 49 ARG B N 1
ATOM 2154 C CA . ARG B 1 49 ? 9.010 15.279 48.510 1.00 2.55 49 ARG B CA 1
ATOM 2155 C C . ARG B 1 49 ? 10.138 14.380 48.103 1.00 2.00 49 ARG B C 1
ATOM 2156 O O . ARG B 1 49 ? 11.220 14.864 47.926 1.00 2.55 49 ARG B O 1
ATOM 2164 N N . ALA B 1 50 ? 9.906 13.089 47.963 1.00 2.00 50 ALA B N 1
ATOM 2165 C CA . ALA B 1 50 ? 10.972 12.158 47.583 1.00 2.00 50 ALA B CA 1
ATOM 2166 C C . ALA B 1 50 ? 10.345 10.861 47.107 1.00 3.39 50 ALA B C 1
ATOM 2167 O O . ALA B 1 50 ? 9.536 10.293 47.824 1.00 3.28 50 ALA B O 1
ATOM 2169 N N . PHE B 1 51 ? 10.705 10.389 45.907 1.00 5.80 51 PHE B N 1
ATOM 2170 C CA . PHE B 1 51 ? 10.112 9.169 45.320 1.00 5.71 51 PHE B CA 1
ATOM 2171 C C . PHE B 1 51 ? 11.176 8.232 44.816 1.00 4.81 51 PHE B C 1
ATOM 2172 O O . PHE B 1 51 ? 12.261 8.675 44.476 1.00 10.21 51 PHE B O 1
ATOM 2180 N N . TYR B 1 52 ? 10.854 6.946 44.744 1.00 4.28 52 TYR B N 1
ATOM 2181 C CA . TYR B 1 52 ? 11.768 5.936 44.229 1.00 4.45 52 TYR B CA 1
ATOM 2182 C C . TYR B 1 52 ? 11.803 6.374 42.805 1.00 6.51 52 TYR B C 1
ATOM 2183 O O . TYR B 1 52 ? 10.742 6.646 42.245 1.00 9.28 52 TYR B O 1
ATOM 2192 N N . SER B 1 53 ? 13.000 6.401 42.223 1.00 7.96 53 SER B N 1
ATOM 2193 C CA . SER B 1 53 ? 13.206 6.914 40.874 1.00 9.83 53 SER B CA 1
ATOM 2194 C C . SER B 1 53 ? 12.602 6.176 39.698 1.00 14.03 53 SER B C 1
ATOM 2195 O O . SER B 1 53 ? 12.396 6.779 38.626 1.00 19.99 53 SER B O 1
ATOM 2198 N N . ASP B 1 54 ? 12.351 4.880 39.883 1.00 12.66 54 ASP B N 1
ATOM 2199 C CA . ASP B 1 54 ? 11.748 4.024 38.870 1.00 8.91 54 ASP B CA 1
ATOM 2200 C C . ASP B 1 54 ? 10.219 4.109 38.997 1.00 11.88 54 ASP B C 1
ATOM 2201 O O . ASP B 1 54 ? 9.663 4.153 40.112 1.00 15.54 54 ASP B O 1
ATOM 2206 N N . PRO B 1 55 ? 9.507 4.156 37.874 1.00 10.53 55 PRO B N 1
ATOM 2207 C CA . PRO B 1 55 ? 8.066 4.223 38.093 1.00 11.82 55 PRO B CA 1
ATOM 2208 C C . PRO B 1 55 ? 7.556 2.819 38.415 1.00 11.24 55 PRO B C 1
ATOM 2209 O O . PRO B 1 55 ? 8.148 1.810 38.021 1.00 9.69 55 PRO B O 1
ATOM 2213 N N . ILE B 1 56 ? 6.462 2.763 39.151 1.00 10.37 56 ILE B N 1
ATOM 2214 C CA . ILE B 1 56 ? 5.905 1.500 39.552 1.00 10.97 56 ILE B CA 1
ATOM 2215 C C . ILE B 1 56 ? 4.670 1.209 38.711 1.00 12.65 56 ILE B C 1
ATOM 2216 O O . ILE B 1 56 ? 3.894 2.117 38.364 1.00 13.13 56 ILE B O 1
ATOM 2221 N N . GLN B 1 57 ? 4.506 -0.054 38.354 1.00 12.51 57 GLN B N 1
ATOM 2222 C CA . GLN B 1 57 ? 3.346 -0.450 37.592 1.00 13.30 57 GLN B CA 1
ATOM 2223 C C . GLN B 1 57 ? 2.197 -0.924 38.463 1.00 16.99 57 GLN B C 1
ATOM 2224 O O . GLN B 1 57 ? 2.300 -1.974 39.131 1.00 15.34 57 GLN B O 1
ATOM 2230 N N . ILE B 1 58 ? 1.097 -0.163 38.423 1.00 19.39 58 ILE B N 1
ATOM 2231 C CA . ILE B 1 58 ? -0.113 -0.494 39.168 1.00 20.12 58 ILE B CA 1
ATOM 2232 C C . ILE B 1 58 ? -1.033 -1.430 38.393 1.00 22.68 58 ILE B C 1
ATOM 2233 O O . ILE B 1 58 ? -1.438 -2.455 38.931 1.00 22.84 58 ILE B O 1
ATOM 2238 N N . LYS B 1 59 ? -1.349 -1.076 37.139 1.00 27.60 59 LYS B N 1
ATOM 2239 C CA . LYS B 1 59 ? -2.264 -1.856 36.275 1.00 31.83 59 LYS B CA 1
ATOM 2240 C C . LYS B 1 59 ? -1.509 -2.520 35.159 1.00 32.61 59 LYS B C 1
ATOM 2241 O O . LYS B 1 59 ? -0.902 -1.846 34.367 1.00 35.43 59 LYS B O 1
ATOM 2243 N N . ASP B 1 60 ? -1.577 -3.836 35.080 1.00 38.68 60 ASP B N 1
ATOM 2244 C CA . ASP B 1 60 ? -0.882 -4.573 34.013 1.00 46.16 60 ASP B CA 1
ATOM 2245 C C . ASP B 1 60 ? -1.677 -4.537 32.718 1.00 47.01 60 ASP B C 1
ATOM 2246 O O . ASP B 1 60 ? -1.125 -4.693 31.623 1.00 48.69 60 ASP B O 1
ATOM 2251 N N . SER B 1 61 ? -2.989 -4.480 32.875 1.00 48.18 61 SER B N 1
ATOM 2252 C CA . SER B 1 61 ? -3.954 -4.421 31.791 1.00 50.34 61 SER B CA 1
ATOM 2253 C C . SER B 1 61 ? -5.266 -4.631 32.512 1.00 50.42 61 SER B C 1
ATOM 2254 O O . SER B 1 61 ? -5.996 -3.684 32.839 1.00 51.01 61 SER B O 1
ATOM 2257 N N . ASN B 1 62 ? -5.460 -5.890 32.872 1.00 49.94 62 ASN B N 1
ATOM 2258 C CA . ASN B 1 62 ? -6.632 -6.321 33.586 1.00 49.46 62 ASN B CA 1
ATOM 2259 C C . ASN B 1 62 ? -6.272 -6.618 35.050 1.00 47.09 62 ASN B C 1
ATOM 2260 O O . ASN B 1 62 ? -7.115 -6.466 35.935 1.00 46.54 62 ASN B O 1
ATOM 2262 N N . ASN B 1 63 ? -5.024 -7.027 35.295 1.00 43.24 63 ASN B N 1
ATOM 2263 C CA . ASN B 1 63 ? -4.602 -7.351 36.660 1.00 41.43 63 ASN B CA 1
ATOM 2264 C C . ASN B 1 63 ? -3.999 -6.158 37.413 1.00 34.19 63 ASN B C 1
ATOM 2265 O O . ASN B 1 63 ? -3.194 -5.422 36.853 1.00 35.34 63 ASN B O 1
ATOM 2270 N N . VAL B 1 64 ? -4.417 -5.961 38.663 1.00 25.19 64 VAL B N 1
ATOM 2271 C CA . VAL B 1 64 ? -3.938 -4.857 39.479 1.00 20.28 64 VAL B CA 1
ATOM 2272 C C . VAL B 1 64 ? -2.948 -5.388 40.463 1.00 19.17 64 VAL B C 1
ATOM 2273 O O . VAL B 1 64 ? -3.066 -6.525 40.922 1.00 24.72 64 VAL B O 1
ATOM 2277 N N . ALA B 1 65 ? -1.956 -4.577 40.778 1.00 14.98 65 ALA B N 1
ATOM 2278 C CA . ALA B 1 65 ? -0.939 -4.999 41.707 1.00 12.39 65 ALA B CA 1
ATOM 2279 C C . ALA B 1 65 ? -1.389 -4.758 43.125 1.00 11.27 65 ALA B C 1
ATOM 2280 O O . ALA B 1 65 ? -2.185 -3.870 43.426 1.00 10.98 65 ALA B O 1
ATOM 2282 N N . SER B 1 66 ? -0.866 -5.600 43.984 1.00 11.49 66 SER B N 1
ATOM 2283 C CA . SER B 1 66 ? -1.073 -5.528 45.405 1.00 12.77 66 SER B CA 1
ATOM 2284 C C . SER B 1 66 ? 0.296 -5.024 45.840 1.00 12.84 66 SER B C 1
ATOM 2285 O O . SER B 1 66 ? 1.282 -5.217 45.114 1.00 13.78 66 SER B O 1
ATOM 2288 N N . PHE B 1 67 ? 0.360 -4.329 46.969 1.00 11.23 67 PHE B N 1
ATOM 2289 C CA . PHE B 1 67 ? 1.625 -3.831 47.436 1.00 8.85 67 PHE B CA 1
ATOM 2290 C C . PHE B 1 67 ? 1.693 -3.813 48.938 1.00 11.60 67 PHE B C 1
ATOM 2291 O O . PHE B 1 67 ? 0.689 -3.780 49.630 1.00 12.31 67 PHE B O 1
ATOM 2299 N N . ASN B 1 68 ? 2.915 -3.823 49.433 1.00 14.58 68 ASN B N 1
ATOM 2300 C CA . ASN B 1 68 ? 3.172 -3.868 50.836 1.00 12.91 68 ASN B CA 1
ATOM 2301 C C . ASN B 1 68 ? 4.297 -2.893 51.014 1.00 9.84 68 ASN B C 1
ATOM 2302 O O . ASN B 1 68 ? 5.269 -2.987 50.314 1.00 10.65 68 ASN B O 1
ATOM 2307 N N . THR B 1 69 ? 4.146 -1.907 51.890 1.00 11.97 69 THR B N 1
ATOM 2308 C CA . THR B 1 69 ? 5.227 -0.952 52.155 1.00 6.75 69 THR B CA 1
ATOM 2309 C C . THR B 1 69 ? 5.391 -0.747 53.673 1.00 5.77 69 THR B C 1
ATOM 2310 O O . THR B 1 69 ? 4.400 -0.710 54.415 1.00 4.47 69 THR B O 1
ATOM 2314 N N . ASN B 1 70 ? 6.622 -0.766 54.157 1.00 3.37 70 ASN B N 1
ATOM 2315 C CA . ASN B 1 70 ? 6.878 -0.586 55.595 1.00 4.87 70 ASN B CA 1
ATOM 2316 C C . ASN B 1 70 ? 7.857 0.542 55.680 1.00 3.22 70 ASN B C 1
ATOM 2317 O O . ASN B 1 70 ? 8.761 0.619 54.877 1.00 7.00 70 ASN B O 1
ATOM 2322 N N . PHE B 1 71 ? 7.660 1.452 56.608 1.00 2.00 71 PHE B N 1
ATOM 2323 C CA . PHE B 1 71 ? 8.627 2.510 56.755 1.00 4.78 71 PHE B CA 1
ATOM 2324 C C . PHE B 1 71 ? 8.613 2.994 58.191 1.00 3.10 71 PHE B C 1
ATOM 2325 O O . PHE B 1 71 ? 7.636 2.791 58.872 1.00 2.00 71 PHE B O 1
ATOM 2333 N N . THR B 1 72 ? 9.721 3.539 58.675 1.00 2.00 72 THR B N 1
ATOM 2334 C CA . THR B 1 72 ? 9.703 4.054 60.014 1.00 4.11 72 THR B CA 1
ATOM 2335 C C . THR B 1 72 ? 10.170 5.537 59.996 1.00 4.29 72 THR B C 1
ATOM 2336 O O . THR B 1 72 ? 11.002 5.904 59.181 1.00 6.15 72 THR B O 1
ATOM 2340 N N . PHE B 1 73 ? 9.556 6.403 60.805 1.00 2.06 73 PHE B N 1
ATOM 2341 C CA . PHE B 1 73 ? 9.924 7.807 60.813 1.00 2.00 73 PHE B CA 1
ATOM 2342 C C . PHE B 1 73 ? 9.894 8.439 62.201 1.00 2.35 73 PHE B C 1
ATOM 2343 O O . PHE B 1 73 ? 9.492 7.798 63.163 1.00 3.26 73 PHE B O 1
ATOM 2351 N N . ILE B 1 74 ? 10.375 9.678 62.302 1.00 2.00 74 ILE B N 1
ATOM 2352 C CA . ILE B 1 74 ? 10.375 10.425 63.541 1.00 2.06 74 ILE B CA 1
ATOM 2353 C C . ILE B 1 74 ? 9.985 11.829 63.154 1.00 2.00 74 ILE B C 1
ATOM 2354 O O . ILE B 1 74 ? 10.449 12.352 62.162 1.00 2.00 74 ILE B O 1
ATOM 2359 N N . ILE B 1 75 ? 9.116 12.432 63.943 1.00 3.47 75 ILE B N 1
ATOM 2360 C CA . ILE B 1 75 ? 8.746 13.806 63.727 1.00 3.99 75 ILE B CA 1
ATOM 2361 C C . ILE B 1 75 ? 9.073 14.468 65.051 1.00 5.80 75 ILE B C 1
ATOM 2362 O O . ILE B 1 75 ? 8.619 14.033 66.099 1.00 9.33 75 ILE B O 1
ATOM 2367 N N . ARG B 1 76 ? 9.968 15.431 65.008 1.00 9.18 76 ARG B N 1
ATOM 2368 C CA . ARG B 1 76 ? 10.375 16.150 66.183 1.00 13.80 76 ARG B CA 1
ATOM 2369 C C . ARG B 1 76 ? 10.052 17.630 65.980 1.00 13.57 76 ARG B C 1
ATOM 2370 O O . ARG B 1 76 ? 10.425 18.230 64.972 1.00 11.88 76 ARG B O 1
ATOM 2378 N N . ALA B 1 77 ? 9.394 18.203 66.987 1.00 14.80 77 ALA B N 1
ATOM 2379 C CA . ALA B 1 77 ? 8.938 19.570 66.997 1.00 12.20 77 ALA B CA 1
ATOM 2380 C C . ALA B 1 77 ? 9.342 20.280 68.263 1.00 14.63 77 ALA B C 1
ATOM 2381 O O . ALA B 1 77 ? 9.557 19.644 69.294 1.00 16.55 77 ALA B O 1
ATOM 2383 N N . LYS B 1 78 ? 9.387 21.608 68.180 1.00 19.33 78 LYS B N 1
ATOM 2384 C CA . LYS B 1 78 ? 9.694 22.489 69.298 1.00 18.07 78 LYS B CA 1
ATOM 2385 C C . LYS B 1 78 ? 8.477 22.396 70.248 1.00 19.30 78 LYS B C 1
ATOM 2386 O O . LYS B 1 78 ? 8.651 22.306 71.462 1.00 18.24 78 LYS B O 1
ATOM 2392 N N . ASN B 1 79 ? 7.251 22.418 69.701 1.00 18.72 79 ASN B N 1
ATOM 2393 C CA . ASN B 1 79 ? 6.040 22.266 70.518 1.00 15.08 79 ASN B CA 1
ATOM 2394 C C . ASN B 1 79 ? 5.049 21.429 69.709 1.00 14.57 79 ASN B C 1
ATOM 2395 O O . ASN B 1 79 ? 4.277 21.947 68.921 1.00 19.34 79 ASN B O 1
ATOM 2400 N N . GLN B 1 80 ? 5.077 20.119 69.924 1.00 15.17 80 GLN B N 1
ATOM 2401 C CA . GLN B 1 80 ? 4.216 19.167 69.210 1.00 14.63 80 GLN B CA 1
ATOM 2402 C C . GLN B 1 80 ? 2.754 19.434 69.296 1.00 15.77 80 GLN B C 1
ATOM 2403 O O . GLN B 1 80 ? 1.991 18.865 68.526 1.00 21.31 80 GLN B O 1
ATOM 2409 N N . SER B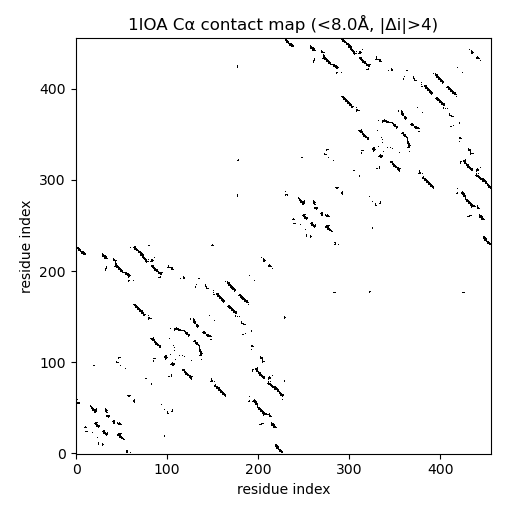 1 81 ? 2.353 20.179 70.314 1.00 16.25 81 SER B N 1
ATOM 2410 C CA . SER B 1 81 ? 0.951 20.490 70.523 1.00 18.57 81 SER B CA 1
ATOM 2411 C C . SER B 1 81 ? 0.528 21.401 69.430 1.00 18.80 81 SER B C 1
ATOM 2412 O O . SER B 1 81 ? -0.647 21.461 69.108 1.00 22.61 81 SER B O 1
ATOM 2415 N N . ILE B 1 82 ? 1.473 22.156 68.887 1.00 15.91 82 ILE B N 1
ATOM 2416 C CA . ILE B 1 82 ? 1.127 23.061 67.817 1.00 17.15 82 ILE B CA 1
ATOM 2417 C C . ILE B 1 82 ? 1.873 22.817 66.492 1.00 18.18 82 ILE B C 1
ATOM 2418 O O . ILE B 1 82 ? 1.873 23.646 65.581 1.00 21.13 82 ILE B O 1
ATOM 2423 N N . SER B 1 83 ? 2.494 21.656 66.404 1.00 17.50 83 SER B N 1
ATOM 2424 C CA . SER B 1 83 ? 3.208 21.199 65.217 1.00 18.04 83 SER B CA 1
ATOM 2425 C C . SER B 1 83 ? 2.264 21.145 64.015 1.00 16.48 83 SER B C 1
ATOM 2426 O O . SER B 1 83 ? 1.085 20.818 64.200 1.00 20.62 83 SER B O 1
ATOM 2429 N N . ALA B 1 84 ? 2.820 21.313 62.805 1.00 12.69 84 ALA B N 1
ATOM 2430 C CA . ALA B 1 84 ? 2.106 21.233 61.520 1.00 7.65 84 ALA B CA 1
ATOM 2431 C C . ALA B 1 84 ? 3.188 20.832 60.463 1.00 11.78 84 ALA B C 1
ATOM 2432 O O . ALA B 1 84 ? 4.385 21.055 60.704 1.00 12.46 84 ALA B O 1
ATOM 2434 N N . TYR B 1 85 ? 2.839 20.186 59.341 1.00 8.13 85 TYR B N 1
ATOM 2435 C CA . TYR B 1 85 ? 1.489 19.798 58.995 1.00 4.99 85 TYR B CA 1
ATOM 2436 C C . TYR B 1 85 ? 1.442 18.304 58.937 1.00 3.04 85 TYR B C 1
ATOM 2437 O O . TYR B 1 85 ? 0.481 17.702 59.383 1.00 8.41 85 TYR B O 1
ATOM 2446 N N . GLY B 1 86 ? 2.504 17.666 58.476 1.00 3.65 86 GLY B N 1
ATOM 2447 C CA . GLY B 1 86 ? 2.440 16.215 58.464 1.00 2.00 86 GLY B CA 1
ATOM 2448 C C . GLY B 1 86 ? 3.281 15.624 57.406 1.00 2.00 86 GLY B C 1
ATOM 2449 O O . GLY B 1 86 ? 3.869 16.363 56.646 1.00 3.37 86 GLY B O 1
ATOM 2450 N N . LEU B 1 87 ? 3.265 14.303 57.334 1.00 2.75 87 LEU B N 1
ATOM 2451 C CA . LEU B 1 87 ? 4.035 13.506 56.385 1.00 4.86 87 LEU B CA 1
ATOM 2452 C C . LEU B 1 87 ? 3.053 12.587 55.619 1.00 6.72 87 LEU B C 1
ATOM 2453 O O . LEU B 1 87 ? 2.152 12.021 56.224 1.00 5.53 87 LEU B O 1
ATOM 2458 N N . ALA B 1 88 ? 3.298 12.383 54.319 1.00 6.93 88 ALA B N 1
ATOM 2459 C CA . ALA B 1 88 ? 2.453 11.579 53.440 1.00 3.01 88 ALA B CA 1
ATOM 2460 C C . ALA B 1 88 ? 3.135 10.486 52.658 1.00 2.86 88 ALA B C 1
ATOM 2461 O O . ALA B 1 88 ? 4.238 10.657 52.156 1.00 8.22 88 ALA B O 1
ATOM 2463 N N . PHE B 1 89 ? 2.480 9.360 52.524 1.00 2.00 89 PHE B N 1
ATOM 2464 C CA . PHE B 1 89 ? 3.010 8.328 51.679 1.00 2.00 89 PHE B CA 1
ATOM 2465 C C . PHE B 1 89 ? 2.031 8.448 50.495 1.00 3.56 89 PHE B C 1
ATOM 2466 O O . PHE B 1 89 ? 0.827 8.286 50.642 1.00 4.00 89 PHE B O 1
ATOM 2474 N N . ALA B 1 90 ? 2.528 8.681 49.299 1.00 6.25 90 ALA B N 1
ATOM 2475 C CA . ALA B 1 90 ? 1.620 8.899 48.175 1.00 6.02 90 ALA B CA 1
ATOM 2476 C C . ALA B 1 90 ? 1.962 8.175 46.884 1.00 3.89 90 ALA B C 1
ATOM 2477 O O . ALA B 1 90 ? 3.107 7.823 46.688 1.00 7.22 90 ALA B O 1
ATOM 2479 N N . LEU B 1 91 ? 0.959 7.882 46.054 1.00 5.38 91 LEU B N 1
ATOM 2480 C CA . LEU B 1 91 ? 1.192 7.315 44.720 1.00 2.00 91 LEU B CA 1
ATOM 2481 C C . LEU B 1 91 ? 0.808 8.518 43.828 1.00 2.00 91 LEU B C 1
ATOM 2482 O O . LEU B 1 91 ? -0.249 9.107 43.995 1.00 2.00 91 LEU B O 1
ATOM 2487 N N . VAL B 1 92 ? 1.731 8.996 43.005 1.00 2.00 92 VAL B N 1
ATOM 2488 C CA . VAL B 1 92 ? 1.452 10.139 42.133 1.00 2.00 92 VAL B CA 1
ATOM 2489 C C . VAL B 1 92 ? 1.841 9.916 40.655 1.00 4.22 92 VAL B C 1
ATOM 2490 O O . VAL B 1 92 ? 2.539 8.944 40.316 1.00 4.75 92 VAL B O 1
ATOM 2494 N N . PRO B 1 93 ? 1.384 10.808 39.752 1.00 4.45 93 PRO B N 1
ATOM 2495 C CA . PRO B 1 93 ? 1.690 10.708 38.321 1.00 4.10 93 PRO B CA 1
ATOM 2496 C C . PRO B 1 93 ? 3.192 10.699 38.263 1.00 4.75 93 PRO B C 1
ATOM 2497 O O . PRO B 1 93 ? 3.806 11.449 39.024 1.00 6.99 93 PRO B O 1
ATOM 2501 N N . VAL B 1 94 ? 3.787 9.987 37.304 1.00 4.94 94 VAL B N 1
ATOM 2502 C CA . VAL B 1 94 ? 5.221 9.874 37.316 1.00 3.79 94 VAL B CA 1
ATOM 2503 C C . VAL B 1 94 ? 6.182 11.034 37.427 1.00 12.83 94 VAL B C 1
ATOM 2504 O O . VAL B 1 94 ? 7.121 10.963 38.235 1.00 22.87 94 VAL B O 1
ATOM 2508 N N . ASN B 1 95 ? 6.015 12.132 36.737 1.00 15.13 95 ASN B N 1
ATOM 2509 C CA . ASN B 1 95 ? 7.033 13.150 37.012 1.00 16.98 95 ASN B CA 1
ATOM 2510 C C . ASN B 1 95 ? 6.350 14.364 37.629 1.00 18.89 95 ASN B C 1
ATOM 2511 O O . ASN B 1 95 ? 6.860 15.483 37.519 1.00 25.74 95 ASN B O 1
ATOM 2516 N N . SER B 1 96 ? 5.201 14.169 38.272 1.00 12.96 96 SER B N 1
ATOM 2517 C CA . SER B 1 96 ? 4.490 15.305 38.830 1.00 10.71 96 SER B CA 1
ATOM 2518 C C . SER B 1 96 ? 5.383 16.091 39.716 1.00 10.44 96 SER B C 1
ATOM 2519 O O . SER B 1 96 ? 6.266 15.521 40.360 1.00 20.28 96 SER B O 1
ATOM 2522 N N . PRO B 1 97 ? 5.280 17.429 39.645 1.00 7.12 97 PRO B N 1
ATOM 2523 C CA . PRO B 1 97 ? 6.069 18.365 40.435 1.00 5.96 97 PRO B CA 1
ATOM 2524 C C . PRO B 1 97 ? 5.278 18.605 41.720 1.00 8.74 97 PRO B C 1
ATOM 2525 O O . PRO B 1 97 ? 4.095 18.297 41.776 1.00 9.69 97 PRO B O 1
ATOM 2529 N N . PRO B 1 98 ? 5.922 19.152 42.770 1.00 10.32 98 PRO B N 1
ATOM 2530 C CA . PRO B 1 98 ? 5.182 19.387 44.009 1.00 8.94 98 PRO B CA 1
ATOM 2531 C C . PRO B 1 98 ? 4.087 20.394 43.813 1.00 6.10 98 PRO B C 1
ATOM 2532 O O . PRO B 1 98 ? 4.267 21.362 43.121 1.00 6.67 98 PRO B O 1
ATOM 2536 N N . GLN B 1 99 ? 2.938 20.110 44.397 1.00 6.10 99 GLN B N 1
ATOM 2537 C CA . GLN B 1 99 ? 1.801 20.972 44.330 1.00 6.28 99 GLN B CA 1
ATOM 2538 C C . GLN B 1 99 ? 1.916 22.014 45.431 1.00 9.59 99 GLN B C 1
ATOM 2539 O O . GLN B 1 99 ? 3.010 22.493 45.704 1.00 10.40 99 GLN B O 1
ATOM 2545 N N . LYS B 1 100 ? 0.807 22.348 46.094 1.00 13.39 100 LYS B N 1
ATOM 2546 C CA . LYS B 1 100 ? 0.814 23.367 47.147 1.00 15.54 100 LYS B CA 1
ATOM 2547 C C . LYS B 1 100 ? 1.353 22.934 48.484 1.00 16.81 100 LYS B C 1
ATOM 2548 O O . LYS B 1 100 ? 1.336 21.748 48.835 1.00 16.41 100 LYS B O 1
ATOM 2554 N N . LYS B 1 101 ? 1.774 23.943 49.246 1.00 15.34 101 LYS B N 1
ATOM 2555 C CA . LYS B 1 101 ? 2.341 23.763 50.568 1.00 12.29 101 LYS B CA 1
ATOM 2556 C C . LYS B 1 101 ? 1.224 23.735 51.631 1.00 14.37 101 LYS B C 1
ATOM 2557 O O . LYS B 1 101 ? 0.048 23.573 51.307 1.00 10.69 101 LYS B O 1
ATOM 2563 N N . GLN B 1 102 ? 1.614 23.929 52.894 1.00 17.34 102 GLN B N 1
ATOM 2564 C CA . GLN B 1 102 ? 0.694 23.905 54.023 1.00 18.98 102 GLN B CA 1
ATOM 2565 C C . GLN B 1 102 ? -0.094 22.616 54.091 1.00 17.90 102 GLN B C 1
ATOM 2566 O O . GLN B 1 102 ? 0.428 21.549 53.792 1.00 16.23 102 GLN B O 1
ATOM 2572 N N . GLU B 1 103 ? -1.360 22.729 54.482 1.00 18.77 103 GLU B N 1
ATOM 2573 C CA . GLU B 1 103 ? -2.242 21.587 54.600 1.00 18.69 103 GLU B CA 1
ATOM 2574 C C . GLU B 1 103 ? -2.440 20.814 53.305 1.00 16.95 103 GLU B C 1
ATOM 2575 O O . GLU B 1 103 ? -3.184 19.820 53.303 1.00 16.53 103 GLU B O 1
ATOM 2581 N N . PHE B 1 104 ? -1.808 21.262 52.210 1.00 15.10 104 PHE B N 1
ATOM 2582 C CA . PHE B 1 104 ? -1.926 20.576 50.907 1.00 12.72 104 PHE B CA 1
ATOM 2583 C C . PHE B 1 104 ? -0.841 19.536 50.730 1.00 11.79 104 PHE B C 1
ATOM 2584 O O . PHE B 1 104 ? -0.790 18.848 49.723 1.00 15.59 104 PHE B O 1
ATOM 2592 N N . LEU B 1 105 ? 0.057 19.469 51.696 1.00 9.71 105 LEU B N 1
ATOM 2593 C CA . LEU B 1 105 ? 1.140 18.504 51.729 1.00 7.90 105 LEU B CA 1
ATOM 2594 C C . LEU B 1 105 ? 1.880 18.306 50.458 1.00 8.27 105 LEU B C 1
ATOM 2595 O O . LEU B 1 105 ? 2.489 17.253 50.251 1.00 7.96 105 LEU B O 1
ATOM 2600 N N . GLY B 1 106 ? 1.860 19.342 49.625 1.00 7.37 106 GLY B N 1
ATOM 2601 C CA . GLY B 1 106 ? 2.555 19.277 48.354 1.00 6.81 106 GLY B CA 1
ATOM 2602 C C . GLY B 1 106 ? 2.003 18.273 47.370 1.00 4.41 106 GLY B C 1
ATOM 2603 O O . GLY B 1 106 ? 2.646 18.006 46.368 1.00 7.59 106 GLY B O 1
ATOM 2604 N N . ILE B 1 107 ? 0.831 17.713 47.643 1.00 3.95 107 ILE B N 1
ATOM 2605 C CA . ILE B 1 107 ? 0.221 16.736 46.736 1.00 6.23 107 ILE B CA 1
ATOM 2606 C C . ILE B 1 107 ? -1.127 17.222 46.149 1.00 9.06 107 ILE B C 1
ATOM 2607 O O . ILE B 1 107 ? -1.598 16.684 45.156 1.00 10.99 107 ILE B O 1
ATOM 2612 N N . PHE B 1 108 ? -1.723 18.264 46.716 1.00 8.00 108 PHE B N 1
ATOM 2613 C CA . PHE B 1 108 ? -2.984 18.761 46.192 1.00 7.08 108 PHE B CA 1
ATOM 2614 C C . PHE B 1 108 ? -2.934 20.236 46.011 1.00 9.41 108 PHE B C 1
ATOM 2615 O O . PHE B 1 108 ? -1.995 20.861 46.452 1.00 11.09 108 PHE B O 1
ATOM 2623 N N . ASN B 1 109 ? -3.905 20.784 45.288 1.00 18.45 109 ASN B N 1
ATOM 2624 C CA . ASN B 1 109 ? -3.963 22.228 45.007 1.00 25.77 109 ASN B CA 1
ATOM 2625 C C . ASN B 1 109 ? -5.229 22.913 45.523 1.00 28.37 109 ASN B C 1
ATOM 2626 O O . ASN B 1 109 ? -5.234 24.124 45.788 1.00 28.86 109 ASN B O 1
ATOM 2631 N N . THR B 1 110 ? -6.305 22.153 45.656 1.00 29.50 110 THR B N 1
ATOM 2632 C CA . THR B 1 110 ? -7.545 22.752 46.075 1.00 34.86 110 THR B CA 1
ATOM 2633 C C . THR B 1 110 ? -8.293 22.045 47.171 1.00 34.43 110 THR B C 1
ATOM 2634 O O . THR B 1 110 ? -8.077 20.847 47.479 1.00 34.40 110 THR B O 1
ATOM 2638 N N . ASN B 1 111 ? -9.281 22.798 47.633 1.00 35.13 111 ASN B N 1
ATOM 2639 C CA . ASN B 1 111 ? -10.225 22.350 48.636 1.00 39.36 111 ASN B CA 1
ATOM 2640 C C . ASN B 1 111 ? -11.327 21.576 47.943 1.00 37.36 111 ASN B C 1
ATOM 2641 O O . ASN B 1 111 ? -12.230 21.035 48.583 1.00 35.33 111 ASN B O 1
ATOM 2646 N N . ASN B 1 112 ? -11.240 21.532 46.616 1.00 35.03 112 ASN B N 1
ATOM 2647 C CA . ASN B 1 112 ? -12.227 20.837 45.802 1.00 33.35 112 ASN B CA 1
ATOM 2648 C C . ASN B 1 112 ? -11.660 19.541 45.278 1.00 29.43 112 ASN B C 1
ATOM 2649 O O . ASN B 1 112 ? -10.439 19.338 45.288 1.00 32.30 112 ASN B O 1
ATOM 2654 N N . PRO B 1 113 ? -12.538 18.622 44.851 1.00 25.99 113 PRO B N 1
ATOM 2655 C CA . PRO B 1 113 ? -12.023 17.356 44.345 1.00 23.99 113 PRO B CA 1
ATOM 2656 C C . PRO B 1 113 ? -11.072 17.606 43.195 1.00 23.03 113 PRO B C 1
ATOM 2657 O O . PRO B 1 113 ? -11.242 18.550 42.431 1.00 26.21 113 PRO B O 1
ATOM 2661 N N . GLU B 1 114 ? -10.014 16.817 43.141 1.00 21.31 114 GLU B N 1
ATOM 2662 C CA . GLU B 1 114 ? -9.048 16.924 42.076 1.00 21.03 114 GLU B CA 1
ATOM 2663 C C . GLU B 1 114 ? -8.926 15.577 41.400 1.00 21.81 114 GLU B C 1
ATOM 2664 O O . GLU B 1 114 ? -7.868 14.948 41.428 1.00 25.29 114 GLU B O 1
ATOM 2670 N N . PRO B 1 115 ? -9.996 15.124 40.748 1.00 21.85 115 PRO B N 1
ATOM 2671 C CA . PRO B 1 115 ? -9.997 13.833 40.057 1.00 21.10 115 PRO B CA 1
ATOM 2672 C C . PRO B 1 115 ? -8.814 13.663 39.133 1.00 21.32 115 PRO B C 1
ATOM 2673 O O . PRO B 1 115 ? -8.386 12.540 38.856 1.00 22.14 115 PRO B O 1
ATOM 2677 N N . ASN B 1 116 ? -8.276 14.782 38.671 1.00 21.83 116 ASN B N 1
ATOM 2678 C CA . ASN B 1 116 ? -7.141 14.732 37.780 1.00 26.26 116 ASN B CA 1
ATOM 2679 C C . ASN B 1 116 ? -5.809 14.951 38.488 1.00 26.11 116 ASN B C 1
ATOM 2680 O O . ASN B 1 116 ? -4.812 15.323 37.874 1.00 27.88 116 ASN B O 1
ATOM 2685 N N . ALA B 1 117 ? -5.795 14.747 39.796 1.00 22.72 117 ALA B N 1
ATOM 2686 C CA . ALA B 1 117 ? -4.565 14.848 40.542 1.00 17.45 117 ALA B CA 1
ATOM 2687 C C . ALA B 1 117 ? -3.963 13.458 40.381 1.00 17.25 117 ALA B C 1
ATOM 2688 O O . ALA B 1 117 ? -2.746 13.293 40.412 1.00 20.37 117 ALA B O 1
ATOM 2690 N N . ARG B 1 118 ? -4.833 12.471 40.137 1.00 18.22 118 ARG B N 1
ATOM 2691 C CA . ARG B 1 118 ? -4.464 11.063 39.965 1.00 16.66 118 ARG B CA 1
ATOM 2692 C C . ARG B 1 118 ? -3.585 10.606 41.134 1.00 18.20 118 ARG B C 1
ATOM 2693 O O . ARG B 1 118 ? -2.729 9.735 40.996 1.00 18.87 118 ARG B O 1
ATOM 2701 N N . THR B 1 119 ? -3.869 11.157 42.310 1.00 18.98 119 THR B N 1
ATOM 2702 C CA . THR B 1 119 ? -3.114 10.890 43.529 1.00 13.79 119 THR B CA 1
ATOM 2703 C C . THR B 1 119 ? -3.949 10.187 44.587 1.00 12.23 119 THR B C 1
ATOM 2704 O O . THR B 1 119 ? -5.141 10.438 44.722 1.00 14.07 119 THR B O 1
ATOM 2708 N N . VAL B 1 120 ? -3.303 9.302 45.325 1.00 7.98 120 VAL B N 1
ATOM 2709 C CA . VAL B 1 120 ? -3.906 8.566 46.404 1.00 6.10 120 VAL B CA 1
ATOM 2710 C C . VAL B 1 120 ? -2.834 8.671 47.475 1.00 6.91 120 VAL B C 1
ATOM 2711 O O . VAL B 1 120 ? -1.676 8.387 47.212 1.00 9.25 120 VAL B O 1
ATOM 2715 N N . ALA B 1 121 ? -3.190 9.167 48.652 1.00 4.52 121 ALA B N 1
ATOM 2716 C CA . ALA B 1 121 ? -2.207 9.341 49.701 1.00 2.60 121 ALA B CA 1
ATOM 2717 C C . ALA B 1 121 ? -2.719 8.997 51.088 1.00 4.58 121 ALA B C 1
ATOM 2718 O O . ALA B 1 121 ? -3.920 9.054 51.355 1.00 5.92 121 ALA B O 1
ATOM 2720 N N . VAL B 1 122 ? -1.794 8.609 51.956 1.00 4.04 122 VAL B N 1
ATOM 2721 C CA . VAL B 1 122 ? -2.073 8.321 53.349 1.00 2.00 122 VAL B CA 1
ATOM 2722 C C . VAL B 1 122 ? -1.307 9.368 54.112 1.00 2.00 122 VAL B C 1
ATOM 2723 O O . VAL B 1 122 ? -0.080 9.344 54.158 1.00 2.79 122 VAL B O 1
ATOM 2727 N N . VAL B 1 123 ? -2.032 10.333 54.641 1.00 2.00 123 VAL B N 1
ATOM 2728 C CA . VAL B 1 123 ? -1.435 11.387 55.390 1.00 2.00 123 VAL B CA 1
ATOM 2729 C C . VAL B 1 123 ? -1.446 11.186 56.914 1.00 5.83 123 VAL B C 1
ATOM 2730 O O . VAL B 1 123 ? -2.449 10.851 57.522 1.00 5.27 123 VAL B O 1
ATOM 2734 N N . PHE B 1 124 ? -0.283 11.380 57.515 1.00 9.22 124 PHE B N 1
ATOM 2735 C CA . PHE B 1 124 ? -0.110 11.342 58.966 1.00 7.23 124 PHE B CA 1
ATOM 2736 C C . PHE B 1 124 ? -0.207 12.837 59.320 1.00 4.17 124 PHE B C 1
ATOM 2737 O O . PHE B 1 124 ? 0.775 13.590 59.317 1.00 2.00 124 PHE B O 1
ATOM 2745 N N . ASN B 1 125 ? -1.467 13.262 59.383 1.00 6.80 125 ASN B N 1
ATOM 2746 C CA . ASN B 1 125 ? -1.839 14.647 59.619 1.00 5.80 125 ASN B CA 1
ATOM 2747 C C . ASN B 1 125 ? -1.539 15.029 61.007 1.00 5.02 125 ASN B C 1
ATOM 2748 O O . ASN B 1 125 ? -2.290 14.804 61.946 1.00 4.83 125 ASN B O 1
ATOM 2753 N N . THR B 1 126 ? -0.404 15.654 61.115 1.00 8.01 126 THR B N 1
ATOM 2754 C CA . THR B 1 126 ? 0.090 16.085 62.376 1.00 6.88 126 THR B CA 1
ATOM 2755 C C . THR B 1 126 ? -0.617 17.382 62.797 1.00 11.81 126 THR B C 1
ATOM 2756 O O . THR B 1 126 ? -0.756 17.641 63.981 1.00 17.00 126 THR B O 1
ATOM 2760 N N . PHE B 1 127 ? -1.125 18.146 61.831 1.00 11.95 127 PHE B N 1
ATOM 2761 C CA . PHE B 1 127 ? -1.843 19.411 62.065 1.00 12.08 127 PHE B CA 1
ATOM 2762 C C . PHE B 1 127 ? -3.208 19.153 62.740 1.00 14.38 127 PHE B C 1
ATOM 2763 O O . PHE B 1 127 ? -3.515 19.698 63.799 1.00 18.70 127 PHE B O 1
ATOM 2771 N N . LYS B 1 128 ? -4.017 18.311 62.112 1.00 12.26 128 LYS B N 1
ATOM 2772 C CA . LYS B 1 128 ? -5.330 17.952 62.607 1.00 7.62 128 LYS B CA 1
ATOM 2773 C C . LYS B 1 128 ? -5.285 16.763 63.523 1.00 7.42 128 LYS B C 1
ATOM 2774 O O . LYS B 1 128 ? -6.309 16.310 64.001 1.00 12.29 128 LYS B O 1
ATOM 2780 N N . ASN B 1 129 ? -4.113 16.179 63.682 1.00 9.24 129 ASN B N 1
ATOM 2781 C CA . ASN B 1 129 ? -3.945 15.021 64.543 1.00 6.13 129 ASN B CA 1
ATOM 2782 C C . ASN B 1 129 ? -4.738 13.788 64.174 1.00 8.41 129 ASN B C 1
ATOM 2783 O O . ASN B 1 129 ? -5.514 13.256 64.967 1.00 12.89 129 ASN B O 1
ATOM 2788 N N . ARG B 1 130 ? -4.537 13.300 62.964 1.00 7.82 130 ARG B N 1
ATOM 2789 C CA . ARG B 1 130 ? -5.218 12.096 62.577 1.00 4.29 130 ARG B CA 1
ATOM 2790 C C . ARG B 1 130 ? -4.500 11.542 61.401 1.00 4.30 130 ARG B C 1
ATOM 2791 O O . ARG B 1 130 ? -3.527 12.133 60.942 1.00 4.65 130 ARG B O 1
ATOM 2799 N N . ILE B 1 131 ? -4.923 10.351 60.998 1.00 2.27 131 ILE B N 1
ATOM 2800 C CA . ILE B 1 131 ? -4.381 9.680 59.853 1.00 2.00 131 ILE B CA 1
ATOM 2801 C C . ILE B 1 131 ? -5.431 9.797 58.783 1.00 2.00 131 ILE B C 1
ATOM 2802 O O . ILE B 1 131 ? -6.521 9.311 58.964 1.00 7.77 131 ILE B O 1
ATOM 2807 N N . ASP B 1 132 ? -5.106 10.397 57.651 1.00 4.05 132 ASP B N 1
ATOM 2808 C CA . ASP B 1 132 ? -6.049 10.551 56.566 1.00 2.00 132 ASP B CA 1
ATOM 2809 C C . ASP B 1 132 ? -5.717 9.678 55.389 1.00 3.21 132 ASP B C 1
ATOM 2810 O O . ASP B 1 132 ? -4.556 9.386 55.155 1.00 5.00 132 ASP B O 1
ATOM 2815 N N . PHE B 1 133 ? -6.748 9.189 54.713 1.00 4.42 133 PHE B N 1
ATOM 2816 C CA . PHE B 1 133 ? -6.574 8.408 53.501 1.00 4.24 133 PHE B CA 1
ATOM 2817 C C . PHE B 1 133 ? -7.305 9.265 52.481 1.00 5.01 133 PHE B C 1
ATOM 2818 O O . PHE B 1 133 ? -8.526 9.391 52.510 1.00 6.04 133 PHE B O 1
ATOM 2826 N N . ASP B 1 134 ? -6.521 9.965 51.670 1.00 6.96 134 ASP B N 1
ATOM 2827 C CA . ASP B 1 134 ? -7.011 10.879 50.664 1.00 4.38 134 ASP B CA 1
ATOM 2828 C C . ASP B 1 134 ? -6.979 10.285 49.286 1.00 9.57 134 ASP B C 1
ATOM 2829 O O . ASP B 1 134 ? -5.967 9.697 48.892 1.00 11.82 134 ASP B O 1
ATOM 2834 N N . LYS B 1 135 ? -8.078 10.496 48.554 1.00 10.74 135 LYS B N 1
ATOM 2835 C CA . LYS B 1 135 ? -8.294 10.031 47.187 1.00 8.60 135 LYS B CA 1
ATOM 2836 C C . LYS B 1 135 ? -8.572 11.221 46.275 1.00 10.47 135 LYS B C 1
ATOM 2837 O O . LYS B 1 135 ? -9.684 11.718 46.239 1.00 14.11 135 LYS B O 1
ATOM 2843 N N . ASN B 1 136 ? -7.595 11.677 45.517 1.00 12.17 136 ASN B N 1
ATOM 2844 C CA . ASN B 1 136 ? -7.844 12.787 44.608 1.00 12.07 136 ASN B CA 1
ATOM 2845 C C . ASN B 1 136 ? -8.644 13.892 45.259 1.00 12.21 136 ASN B C 1
ATOM 2846 O O . ASN B 1 136 ? -9.388 14.601 44.590 1.00 15.28 136 ASN B O 1
ATOM 2851 N N . PHE B 1 137 ? -8.438 14.077 46.556 1.00 12.37 137 PHE B N 1
ATOM 2852 C CA . PHE B 1 137 ? -9.160 15.092 47.278 1.00 11.69 137 PHE B CA 1
ATOM 2853 C C . PHE B 1 137 ? -8.458 15.338 48.583 1.00 11.38 137 PHE B C 1
ATOM 2854 O O . PHE B 1 137 ? -8.126 14.382 49.280 1.00 15.16 137 PHE B O 1
ATOM 2862 N N . ILE B 1 138 ? -8.261 16.608 48.920 1.00 10.98 138 ILE B N 1
ATOM 2863 C CA . ILE B 1 138 ? -7.602 16.989 50.170 1.00 13.43 138 ILE B CA 1
ATOM 2864 C C . ILE B 1 138 ? -8.429 16.668 51.418 1.00 15.54 138 ILE B C 1
ATOM 2865 O O . ILE B 1 138 ? -7.895 16.530 52.523 1.00 19.88 138 ILE B O 1
ATOM 2870 N N . LYS B 1 139 ? -9.737 16.520 51.223 1.00 19.23 139 LYS B N 1
ATOM 2871 C CA . LYS B 1 139 ? -10.676 16.167 52.294 1.00 18.24 139 LYS B CA 1
ATOM 2872 C C . LYS B 1 139 ? -10.635 14.623 52.324 1.00 16.37 139 LYS B C 1
ATOM 2873 O O . LYS B 1 139 ? -10.876 13.979 51.304 1.00 16.94 139 LYS B O 1
ATOM 2879 N N . PRO B 1 140 ? -10.293 14.012 53.484 1.00 14.64 140 PRO B N 1
ATOM 2880 C CA . PRO B 1 140 ? -10.228 12.555 53.544 1.00 13.03 140 PRO B CA 1
ATOM 2881 C C . PRO B 1 140 ? -11.462 11.743 53.242 1.00 13.09 140 PRO B C 1
ATOM 2882 O O . PRO B 1 140 ? -12.594 12.134 53.539 1.00 13.43 140 PRO B O 1
ATOM 2886 N N . TYR B 1 141 ? -11.191 10.575 52.683 1.00 10.71 141 TYR B N 1
ATOM 2887 C CA . TYR B 1 141 ? -12.213 9.610 52.341 1.00 13.84 141 TYR B CA 1
ATOM 2888 C C . TYR B 1 141 ? -12.630 8.857 53.599 1.00 11.75 141 TYR B C 1
ATOM 2889 O O . TYR B 1 141 ? -13.744 8.381 53.735 1.00 17.59 141 TYR B O 1
ATOM 2898 N N . VAL B 1 142 ? -11.647 8.645 54.450 1.00 14.67 142 VAL B N 1
ATOM 2899 C CA . VAL B 1 142 ? -11.782 7.928 55.703 1.00 13.38 142 VAL B CA 1
ATOM 2900 C C . VAL B 1 142 ? -10.600 8.467 56.506 1.00 13.86 142 VAL B C 1
ATOM 2901 O O . VAL B 1 142 ? -9.510 8.660 55.968 1.00 13.01 142 VAL B O 1
ATOM 2905 N N . ASN B 1 143 ? -10.849 8.852 57.748 1.00 17.69 143 ASN B N 1
ATOM 2906 C CA . ASN B 1 143 ? -9.797 9.392 58.593 1.00 18.14 143 ASN B CA 1
ATOM 2907 C C . ASN B 1 143 ? -9.969 8.767 59.950 1.00 19.20 143 ASN B C 1
ATOM 2908 O O . ASN B 1 143 ? -11.075 8.369 60.309 1.00 21.99 143 ASN B O 1
ATOM 2913 N N . GLU B 1 144 ? -8.873 8.639 60.682 1.00 21.58 144 GLU B N 1
ATOM 2914 C CA . GLU B 1 144 ? -8.897 8.052 62.017 1.00 22.07 144 GLU B CA 1
ATOM 2915 C C . GLU B 1 144 ? -8.010 8.877 62.935 1.00 18.57 144 GLU B C 1
ATOM 2916 O O . GLU B 1 144 ? -6.901 9.251 62.568 1.00 18.72 144 GLU B O 1
ATOM 2922 N N . ASN B 1 145 ? -8.510 9.189 64.116 1.00 17.89 145 ASN B N 1
ATOM 2923 C CA . ASN B 1 145 ? -7.744 9.976 65.083 1.00 18.08 145 ASN B CA 1
ATOM 2924 C C . ASN B 1 145 ? -6.492 9.247 65.578 1.00 12.90 145 ASN B C 1
ATOM 2925 O O . ASN B 1 145 ? -6.506 8.041 65.751 1.00 10.57 145 ASN B O 1
ATOM 2930 N N . CYS B 1 146 ? -5.375 9.966 65.659 1.00 9.97 146 CYS B N 1
ATOM 2931 C CA . CYS B 1 146 ? -4.120 9.371 66.123 1.00 9.08 146 CYS B CA 1
ATOM 2932 C C . CYS B 1 146 ? -3.396 10.502 66.813 1.00 8.04 146 CYS B C 1
ATOM 2933 O O . CYS B 1 146 ? -3.234 11.563 66.234 1.00 4.90 146 CYS B O 1
ATOM 2936 N N . ASP B 1 147 ? -3.031 10.302 68.081 1.00 9.17 147 ASP B N 1
ATOM 2937 C CA . ASP B 1 147 ? -2.430 11.367 68.884 1.00 10.63 147 ASP B CA 1
ATOM 2938 C C . ASP B 1 147 ? -0.962 11.702 68.646 1.00 9.09 147 ASP B C 1
ATOM 2939 O O . ASP B 1 147 ? -0.096 11.426 69.467 1.00 13.51 147 ASP B O 1
ATOM 2944 N N . PHE B 1 148 ? -0.702 12.395 67.557 1.00 5.79 148 PHE B N 1
ATOM 2945 C CA . PHE B 1 148 ? 0.635 12.773 67.220 1.00 2.00 148 PHE B CA 1
ATOM 2946 C C . PHE B 1 148 ? 1.143 13.847 68.142 1.00 3.72 148 PHE B C 1
ATOM 2947 O O . PHE B 1 148 ? 2.306 13.852 68.481 1.00 2.16 148 PHE B O 1
ATOM 2955 N N . HIS B 1 149 ? 0.266 14.753 68.564 1.00 6.72 149 HIS B N 1
ATOM 2956 C CA . HIS B 1 149 ? 0.663 15.829 69.460 1.00 6.62 149 HIS B CA 1
ATOM 2957 C C . HIS B 1 149 ? 1.275 15.286 70.710 1.00 10.51 149 HIS B C 1
ATOM 2958 O O . HIS B 1 149 ? 2.093 15.943 71.336 1.00 14.56 149 HIS B O 1
ATOM 2965 N N . LYS B 1 150 ? 0.863 14.089 71.096 1.00 9.47 150 LYS B N 1
ATOM 2966 C CA . LYS B 1 150 ? 1.367 13.497 72.298 1.00 7.25 150 LYS B CA 1
ATOM 2967 C C . LYS B 1 150 ? 2.483 12.468 72.130 1.00 10.94 150 LYS B C 1
ATOM 2968 O O . LYS B 1 150 ? 3.509 12.527 72.855 1.00 14.13 150 LYS B O 1
ATOM 2974 N N . TYR B 1 151 ? 2.324 11.572 71.155 1.00 3.36 151 TYR B N 1
ATOM 2975 C CA . TYR B 1 151 ? 3.297 10.535 70.974 1.00 3.18 151 TYR B CA 1
ATOM 2976 C C . TYR B 1 151 ? 4.386 10.721 69.952 1.00 5.87 151 TYR B C 1
ATOM 2977 O O . TYR B 1 151 ? 5.235 9.856 69.820 1.00 10.58 151 TYR B O 1
ATOM 2986 N N . ASN B 1 152 ? 4.375 11.821 69.213 1.00 5.79 152 ASN B N 1
ATOM 2987 C CA . ASN B 1 152 ? 5.428 12.081 68.254 1.00 6.45 152 ASN B CA 1
ATOM 2988 C C . ASN B 1 152 ? 6.739 12.212 69.061 1.00 10.42 152 ASN B C 1
ATOM 2989 O O . ASN B 1 152 ? 6.705 12.147 70.296 1.00 14.86 152 ASN B O 1
ATOM 2994 N N . GLY B 1 153 ? 7.877 12.421 68.389 1.00 9.40 153 GLY B N 1
ATOM 2995 C CA . GLY B 1 153 ? 9.150 12.526 69.085 1.00 8.68 153 GLY B CA 1
ATOM 2996 C C . GLY B 1 153 ? 9.779 11.154 69.330 1.00 14.54 153 GLY B C 1
ATOM 2997 O O . GLY B 1 153 ? 10.756 11.030 70.096 1.00 17.86 153 GLY B O 1
ATOM 2998 N N . GLU B 1 154 ? 9.283 10.133 68.628 1.00 10.07 154 GLU B N 1
ATOM 2999 C CA . GLU B 1 154 ? 9.813 8.800 68.810 1.00 11.67 154 GLU B CA 1
ATOM 3000 C C . GLU B 1 154 ? 9.656 8.070 67.493 1.00 12.01 154 GLU B C 1
ATOM 3001 O O . GLU B 1 154 ? 8.753 8.429 66.709 1.00 14.08 154 GLU B O 1
ATOM 3007 N N . LYS B 1 155 ? 10.516 7.066 67.250 1.00 9.22 155 LYS B N 1
ATOM 3008 C CA . LYS B 1 155 ? 10.408 6.270 66.031 1.00 10.28 155 LYS B CA 1
ATOM 3009 C C . LYS B 1 155 ? 9.008 5.760 65.958 1.00 7.44 155 LYS B C 1
ATOM 3010 O O . LYS B 1 155 ? 8.485 5.283 66.961 1.00 8.87 155 LYS B O 1
ATOM 3016 N N . THR B 1 156 ? 8.392 5.892 64.793 1.00 5.91 156 THR B N 1
ATOM 3017 C CA . THR B 1 156 ? 7.047 5.396 64.582 1.00 2.00 156 THR B CA 1
ATOM 3018 C C . THR B 1 156 ? 7.136 4.497 63.383 1.00 2.00 156 THR B C 1
ATOM 3019 O O . THR B 1 156 ? 7.737 4.843 62.401 1.00 4.42 156 THR B O 1
ATOM 3023 N N . ASP B 1 157 ? 6.639 3.288 63.511 1.00 5.82 157 ASP B N 1
ATOM 3024 C CA . ASP B 1 157 ? 6.691 2.301 62.430 1.00 8.23 157 ASP B CA 1
ATOM 3025 C C . ASP B 1 157 ? 5.386 2.238 61.672 1.00 7.58 157 ASP B C 1
ATOM 3026 O O . ASP B 1 157 ? 4.343 1.979 62.269 1.00 12.45 157 ASP B O 1
ATOM 3031 N N . VAL B 1 158 ? 5.417 2.432 60.363 1.00 9.06 158 VAL B N 1
ATOM 3032 C CA . VAL B 1 158 ? 4.182 2.346 59.601 1.00 6.38 158 VAL B CA 1
ATOM 3033 C C . VAL B 1 158 ? 4.237 1.159 58.636 1.00 5.92 158 VAL B C 1
ATOM 3034 O O . VAL B 1 158 ? 5.320 0.707 58.225 1.00 2.55 158 VAL B O 1
ATOM 3038 N N . GLN B 1 159 ? 3.072 0.565 58.426 1.00 5.64 159 GLN B N 1
ATOM 3039 C CA . GLN B 1 159 ? 2.935 -0.558 57.540 1.00 7.97 159 GLN B CA 1
ATOM 3040 C C . GLN B 1 159 ? 1.671 -0.338 56.753 1.00 6.48 159 GLN B C 1
ATOM 3041 O O . GLN B 1 159 ? 0.626 -0.170 57.355 1.00 8.30 159 GLN B O 1
ATOM 3047 N N . ILE B 1 160 ? 1.780 -0.325 55.420 1.00 5.72 160 ILE B N 1
ATOM 3048 C CA . ILE B 1 160 ? 0.644 -0.097 54.504 1.00 4.53 160 ILE B CA 1
ATOM 3049 C C . ILE B 1 160 ? 0.492 -1.226 53.486 1.00 6.56 160 ILE B C 1
ATOM 3050 O O . ILE B 1 160 ? 1.432 -1.575 52.780 1.00 9.40 160 ILE B O 1
ATOM 3055 N N . THR B 1 161 ? -0.692 -1.808 53.417 1.00 10.42 161 THR B N 1
ATOM 3056 C CA . THR B 1 161 ? -0.946 -2.905 52.487 1.00 11.64 161 THR B CA 1
ATOM 3057 C C . THR B 1 161 ? -2.144 -2.615 51.586 1.00 11.05 161 THR B C 1
ATOM 3058 O O . THR B 1 161 ? -2.974 -1.758 51.906 1.00 8.62 161 THR B O 1
ATOM 3062 N N . TYR B 1 162 ? -2.121 -3.176 50.382 1.00 9.56 162 TYR B N 1
ATOM 3063 C CA . TYR B 1 162 ? -3.232 -3.026 49.466 1.00 11.68 162 TYR B CA 1
ATOM 3064 C C . TYR B 1 162 ? -3.400 -4.339 48.806 1.00 14.73 162 TYR B C 1
ATOM 3065 O O . TYR B 1 162 ? -2.438 -4.886 48.294 1.00 19.11 162 TYR B O 1
ATOM 3074 N N . ASP B 1 163 ? -4.610 -4.881 48.894 1.00 18.73 163 ASP B N 1
ATOM 3075 C CA . ASP B 1 163 ? -4.944 -6.173 48.293 1.00 20.28 163 ASP B CA 1
ATOM 3076 C C . ASP B 1 163 ? -5.919 -5.845 47.212 1.00 18.05 163 ASP B C 1
ATOM 3077 O O . ASP B 1 163 ? -6.991 -5.333 47.497 1.00 18.08 163 ASP B O 1
ATOM 3082 N N . SER B 1 164 ? -5.537 -6.080 45.967 1.00 21.40 164 SER B N 1
ATOM 3083 C CA . SER B 1 164 ? -6.430 -5.799 44.840 1.00 22.80 164 SER B CA 1
ATOM 3084 C C . SER B 1 164 ? -7.659 -6.741 44.775 1.00 24.60 164 SER B C 1
ATOM 3085 O O . SER B 1 164 ? -8.696 -6.375 44.191 1.00 26.23 164 SER B O 1
ATOM 3088 N N . SER B 1 165 ? -7.561 -7.898 45.450 1.00 24.87 165 SER B N 1
ATOM 3089 C CA . SER B 1 165 ? -8.625 -8.903 45.506 1.00 24.69 165 SER B CA 1
ATOM 3090 C C . SER B 1 165 ? -9.857 -8.447 46.249 1.00 28.42 165 SER B C 1
ATOM 3091 O O . SER B 1 165 ? -10.975 -8.770 45.843 1.00 32.39 165 SER B O 1
ATOM 3094 N N . ASN B 1 166 ? -9.653 -7.791 47.391 1.00 31.38 166 ASN B N 1
ATOM 3095 C CA . ASN B 1 166 ? -10.754 -7.248 48.203 1.00 32.14 166 ASN B CA 1
ATOM 3096 C C . ASN B 1 166 ? -10.708 -5.716 48.131 1.00 30.91 166 ASN B C 1
ATOM 3097 O O . ASN B 1 166 ? -11.528 -5.017 48.717 1.00 33.49 166 ASN B O 1
ATOM 3102 N N . ASN B 1 167 ? -9.763 -5.216 47.344 1.00 27.76 167 ASN B N 1
ATOM 3103 C CA . ASN B 1 167 ? -9.580 -3.812 47.139 1.00 22.96 167 ASN B CA 1
ATOM 3104 C C . ASN B 1 167 ? -9.555 -3.066 48.416 1.00 20.10 167 ASN B C 1
ATOM 3105 O O . ASN B 1 167 ? -10.265 -2.086 48.578 1.00 20.07 167 ASN B O 1
ATOM 3110 N N . ASP B 1 168 ? -8.759 -3.542 49.353 1.00 20.54 168 ASP B N 1
ATOM 3111 C CA . ASP B 1 168 ? -8.659 -2.821 50.609 1.00 24.99 168 ASP B CA 1
ATOM 3112 C C . ASP B 1 168 ? -7.266 -2.413 51.018 1.00 21.53 168 ASP B C 1
ATOM 3113 O O . ASP B 1 168 ? -6.297 -3.173 50.919 1.00 17.49 168 ASP B O 1
ATOM 3118 N N . LEU B 1 169 ? -7.205 -1.168 51.443 1.00 17.12 169 LEU B N 1
ATOM 3119 C CA . LEU B 1 169 ? -6.013 -0.545 51.907 1.00 14.91 169 LEU B CA 1
ATOM 3120 C C . LEU B 1 169 ? -6.076 -0.629 53.432 1.00 13.27 169 LEU B C 1
ATOM 3121 O O . LEU B 1 169 ? -7.106 -0.381 54.018 1.00 17.90 169 LEU B O 1
ATOM 3126 N N . ARG B 1 170 ? -4.990 -1.016 54.067 1.00 13.24 170 ARG B N 1
ATOM 3127 C CA . ARG B 1 170 ? -4.932 -1.115 55.507 1.00 12.27 170 ARG B CA 1
ATOM 3128 C C . ARG B 1 170 ? -3.653 -0.430 55.998 1.00 10.38 170 ARG B C 1
ATOM 3129 O O . ARG B 1 170 ? -2.573 -0.718 55.495 1.00 9.48 170 ARG B O 1
ATOM 3137 N N . VAL B 1 171 ? -3.783 0.482 56.963 1.00 8.28 171 VAL B N 1
ATOM 3138 C CA . VAL B 1 171 ? -2.636 1.200 57.516 1.00 5.92 171 VAL B CA 1
ATOM 3139 C C . VAL B 1 171 ? -2.487 0.897 58.988 1.00 4.06 171 VAL B C 1
ATOM 3140 O O . VAL B 1 171 ? -3.413 1.159 59.695 1.00 4.83 171 VAL B O 1
ATOM 3144 N N . PHE B 1 172 ? -1.315 0.432 59.433 1.00 6.03 172 PHE B N 1
ATOM 3145 C CA . PHE B 1 172 ? -1.039 0.126 60.834 1.00 7.67 172 PHE B CA 1
ATOM 3146 C C . PHE B 1 172 ? 0.133 0.933 61.305 1.00 6.77 172 PHE B C 1
ATOM 3147 O O . PHE B 1 172 ? 1.235 0.600 60.955 1.00 11.66 172 PHE B O 1
ATOM 3155 N N . LEU B 1 173 ? -0.100 1.929 62.158 1.00 7.06 173 LEU B N 1
ATOM 3156 C CA . LEU B 1 173 ? 0.950 2.776 62.755 1.00 6.53 173 LEU B CA 1
ATOM 3157 C C . LEU B 1 173 ? 1.232 2.347 64.222 1.00 8.19 173 LEU B C 1
ATOM 3158 O O . LEU B 1 173 ? 0.318 2.097 65.002 1.00 10.80 173 LEU B O 1
ATOM 3163 N N . HIS B 1 174 ? 2.492 2.300 64.615 1.00 8.87 174 HIS B N 1
ATOM 3164 C CA . HIS B 1 174 ? 2.847 1.871 65.957 1.00 8.10 174 HIS B CA 1
ATOM 3165 C C . HIS B 1 174 ? 3.934 2.759 66.523 1.00 6.78 174 HIS B C 1
ATOM 3166 O O . HIS B 1 174 ? 5.021 2.787 65.980 1.00 7.67 174 HIS B O 1
ATOM 3173 N N . PHE B 1 175 ? 3.624 3.548 67.547 1.00 5.76 175 PHE B N 1
ATOM 3174 C CA . PHE B 1 175 ? 4.628 4.380 68.194 1.00 4.36 175 PHE B CA 1
ATOM 3175 C C . PHE B 1 175 ? 5.397 3.407 69.074 1.00 6.68 175 PHE B C 1
ATOM 3176 O O . PHE B 1 175 ? 4.860 2.867 70.034 1.00 3.67 175 PHE B O 1
ATOM 3184 N N . THR B 1 176 ? 6.670 3.233 68.737 1.00 6.77 176 THR B N 1
ATOM 3185 C CA . THR B 1 176 ? 7.536 2.252 69.357 1.00 9.53 176 THR B CA 1
ATOM 3186 C C . THR B 1 176 ? 7.856 2.220 70.839 1.00 13.41 176 THR B C 1
ATOM 3187 O O . THR B 1 176 ? 8.229 1.173 71.348 1.00 19.72 176 THR B O 1
ATOM 3191 N N . VAL B 1 177 ? 7.831 3.344 71.528 1.00 13.29 177 VAL B N 1
ATOM 3192 C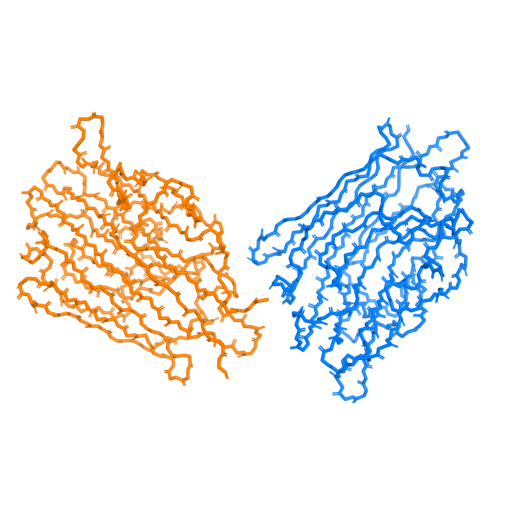 CA . VAL B 1 177 ? 8.140 3.314 72.948 1.00 10.23 177 VAL B CA 1
ATOM 3193 C C . VAL B 1 177 ? 6.842 3.528 73.706 1.00 11.14 177 VAL B C 1
ATOM 3194 O O . VAL B 1 177 ? 6.537 2.777 74.612 1.00 12.90 177 VAL B O 1
ATOM 3198 N N . SER B 1 178 ? 6.021 4.479 73.273 1.00 10.52 178 SER B N 1
ATOM 3199 C CA . SER B 1 178 ? 4.776 4.719 73.970 1.00 6.87 178 SER B CA 1
ATOM 3200 C C . SER B 1 178 ? 3.910 3.518 73.687 1.00 7.01 178 SER B C 1
ATOM 3201 O O . SER B 1 178 ? 2.926 3.254 74.386 1.00 15.70 178 SER B O 1
ATOM 3204 N N . GLN B 1 179 ? 4.266 2.792 72.644 1.00 4.62 179 GLN B N 1
ATOM 3205 C CA . GLN B 1 179 ? 3.558 1.582 72.289 1.00 5.37 179 GLN B CA 1
ATOM 3206 C C . GLN B 1 179 ? 2.163 1.831 71.758 1.00 5.47 179 GLN B C 1
ATOM 3207 O O . GLN B 1 179 ? 1.444 0.893 71.470 1.00 5.10 179 GLN B O 1
ATOM 3213 N N . VAL B 1 180 ? 1.761 3.089 71.636 1.00 8.41 180 VAL B N 1
ATOM 3214 C CA . VAL B 1 180 ? 0.436 3.424 71.076 1.00 8.59 180 VAL B CA 1
ATOM 3215 C C . VAL B 1 180 ? 0.341 2.999 69.581 1.00 9.95 180 VAL B C 1
ATOM 3216 O O . VAL B 1 180 ? 1.313 3.116 68.843 1.00 8.81 180 VAL B O 1
ATOM 3220 N N . LYS B 1 181 ? -0.849 2.544 69.159 1.00 15.97 181 LYS B N 1
ATOM 3221 C CA . LYS B 1 181 ? -1.181 2.069 67.784 1.00 14.12 181 LYS B CA 1
ATOM 3222 C C . LYS B 1 181 ? -2.343 2.865 67.154 1.00 13.79 181 LYS B C 1
ATOM 3223 O O . LYS B 1 181 ? -3.247 3.323 67.850 1.00 15.80 181 LYS B O 1
ATOM 3229 N N . CYS B 1 182 ? -2.313 3.035 65.838 1.00 14.87 182 CYS B N 1
ATOM 3230 C CA . CYS B 1 182 ? -3.394 3.684 65.104 1.00 9.38 182 CYS B CA 1
ATOM 3231 C C . CYS B 1 182 ? -3.476 2.904 63.840 1.00 13.11 182 CYS B C 1
ATOM 3232 O O . CYS B 1 182 ? -2.490 2.281 63.431 1.00 13.53 182 CYS B O 1
ATOM 3235 N N . SER B 1 183 ? -4.641 2.954 63.200 1.00 17.38 183 SER B N 1
ATOM 3236 C CA . SER B 1 183 ? -4.867 2.242 61.952 1.00 16.03 183 SER B CA 1
ATOM 3237 C C . SER B 1 183 ? -6.162 2.664 61.327 1.00 15.83 183 SER B C 1
ATOM 3238 O O . SER B 1 183 ? -7.059 3.140 62.014 1.00 14.85 183 SER B O 1
ATOM 3241 N N . VAL B 1 184 ? -6.236 2.557 60.009 1.00 18.05 184 VAL B N 1
ATOM 3242 C CA . VAL B 1 184 ? -7.476 2.863 59.308 1.00 17.63 184 VAL B CA 1
ATOM 3243 C C . VAL B 1 184 ? -7.536 1.897 58.161 1.00 16.41 184 VAL B C 1
ATOM 3244 O O . VAL B 1 184 ? -6.524 1.288 57.805 1.00 17.38 184 VAL B O 1
ATOM 3248 N N . SER B 1 185 ? -8.741 1.669 57.675 1.00 17.80 185 SER B N 1
ATOM 3249 C CA . SER B 1 185 ? -8.937 0.799 56.542 1.00 20.66 185 SER B CA 1
ATOM 3250 C C . SER B 1 185 ? -9.949 1.449 55.620 1.00 23.36 185 SER B C 1
ATOM 3251 O O . SER B 1 185 ? -10.863 2.157 56.082 1.00 28.21 185 SER B O 1
ATOM 3254 N N . ALA B 1 186 ? -9.770 1.248 54.322 1.00 21.89 186 ALA B N 1
ATOM 3255 C CA . ALA B 1 186 ? -10.704 1.790 53.343 1.00 20.52 186 ALA B CA 1
ATOM 3256 C C . ALA B 1 186 ? -10.725 0.813 52.199 1.00 21.52 186 ALA B C 1
ATOM 3257 O O . ALA B 1 186 ? -9.828 -0.056 52.104 1.00 24.51 186 ALA B O 1
ATOM 3259 N N . THR B 1 187 ? -11.802 0.868 51.419 1.00 20.64 187 THR B N 1
ATOM 3260 C CA . THR B 1 187 ? -11.958 0.023 50.240 1.00 20.55 187 THR B CA 1
ATOM 3261 C C . THR B 1 187 ? -11.711 0.966 49.061 1.00 20.22 187 THR B C 1
ATOM 3262 O O . THR B 1 187 ? -12.349 2.032 48.936 1.00 18.12 187 THR B O 1
ATOM 3266 N N . VAL B 1 188 ? -10.666 0.648 48.298 1.00 22.34 188 VAL B N 1
ATOM 3267 C CA . VAL B 1 188 ? -10.252 1.462 47.156 1.00 19.54 188 VAL B CA 1
ATOM 3268 C C . VAL B 1 188 ? -10.001 0.587 45.972 1.00 22.46 188 VAL B C 1
ATOM 3269 O O . VAL B 1 188 ? -9.612 -0.589 46.101 1.00 20.70 188 VAL B O 1
ATOM 3273 N N . HIS B 1 189 ? -10.194 1.210 44.816 1.00 24.71 189 HIS B N 1
ATOM 3274 C CA . HIS B 1 189 ? -9.962 0.608 43.520 1.00 25.06 189 HIS B CA 1
ATOM 3275 C C . HIS B 1 189 ? -8.863 1.486 42.997 1.00 22.12 189 HIS B C 1
ATOM 3276 O O . HIS B 1 189 ? -9.126 2.502 42.374 1.00 21.21 189 HIS B O 1
ATOM 3283 N N . LEU B 1 190 ? -7.636 1.163 43.370 1.00 20.35 190 LEU B N 1
ATOM 3284 C CA . LEU B 1 190 ? -6.500 1.953 42.944 1.00 20.68 190 LEU B CA 1
ATOM 3285 C C . LEU B 1 190 ? -6.585 2.344 41.479 1.00 22.21 190 LEU B C 1
ATOM 3286 O O . LEU B 1 190 ? -6.457 3.528 41.153 1.00 22.66 190 LEU B O 1
ATOM 3291 N N . GLU B 1 191 ? -6.854 1.346 40.630 1.00 22.87 191 GLU B N 1
ATOM 3292 C CA . GLU B 1 191 ? -6.969 1.493 39.170 1.00 22.33 191 GLU B CA 1
ATOM 3293 C C . GLU B 1 191 ? -7.887 2.597 38.706 1.00 20.45 191 GLU B C 1
ATOM 3294 O O . GLU B 1 191 ? -7.780 3.003 37.575 1.00 26.87 191 GLU B O 1
ATOM 3300 N N . LYS B 1 192 ? -8.805 3.058 39.552 1.00 17.31 192 LYS B N 1
ATOM 3301 C CA . LYS B 1 192 ? -9.720 4.134 39.195 1.00 11.97 192 LYS B CA 1
ATOM 3302 C C . LYS B 1 192 ? -9.254 5.485 39.721 1.00 10.97 192 LYS B C 1
ATOM 3303 O O . LYS B 1 192 ? -9.921 6.495 39.493 1.00 10.79 192 LYS B O 1
ATOM 3309 N N . GLU B 1 193 ? -8.121 5.510 40.436 1.00 11.11 193 GLU B N 1
ATOM 3310 C CA . GLU B 1 193 ? -7.611 6.748 41.045 1.00 9.74 193 GLU B CA 1
ATOM 3311 C C . GLU B 1 193 ? -6.264 7.196 40.548 1.00 9.76 193 GLU B C 1
ATOM 3312 O O . GLU B 1 193 ? -5.922 8.398 40.622 1.00 8.32 193 GLU B O 1
ATOM 3318 N N . VAL B 1 194 ? -5.451 6.209 40.193 1.00 6.82 194 VAL B N 1
ATOM 3319 C CA . VAL B 1 194 ? -4.103 6.471 39.708 1.00 9.52 194 VAL B CA 1
ATOM 3320 C C . VAL B 1 194 ? -3.825 5.840 38.321 1.00 11.31 194 VAL B C 1
ATOM 3321 O O . VAL B 1 194 ? -4.591 4.995 37.842 1.00 9.26 194 VAL B O 1
ATOM 3325 N N . ASP B 1 195 ? -2.738 6.278 37.680 1.00 14.62 195 ASP B N 1
ATOM 3326 C CA . ASP B 1 195 ? -2.361 5.790 36.352 1.00 14.57 195 ASP B CA 1
ATOM 3327 C C . ASP B 1 195 ? -1.772 4.392 36.415 1.00 14.82 195 ASP B C 1
ATOM 3328 O O . ASP B 1 195 ? -1.538 3.846 37.495 1.00 17.07 195 ASP B O 1
ATOM 3333 N N . GLU B 1 196 ? -1.551 3.819 35.238 1.00 16.16 196 GLU B N 1
ATOM 3334 C CA . GLU B 1 196 ? -1.000 2.474 35.074 1.00 14.95 196 GLU B CA 1
ATOM 3335 C C . GLU B 1 196 ? 0.393 2.389 35.710 1.00 12.83 196 GLU B C 1
ATOM 3336 O O . GLU B 1 196 ? 0.808 1.340 36.186 1.00 15.56 196 GLU B O 1
ATOM 3342 N N . TRP B 1 197 ? 1.139 3.482 35.628 1.00 9.79 197 TRP B N 1
ATOM 3343 C CA . TRP B 1 197 ? 2.467 3.571 36.213 1.00 8.25 197 TRP B CA 1
ATOM 3344 C C . TRP B 1 197 ? 2.407 4.844 37.063 1.00 9.09 197 TRP B C 1
ATOM 3345 O O . TRP B 1 197 ? 1.849 5.868 36.614 1.00 11.05 197 TRP B O 1
ATOM 3356 N N . VAL B 1 198 ? 2.913 4.762 38.289 1.00 5.37 198 VAL B N 1
ATOM 3357 C CA . VAL B 1 198 ? 2.934 5.904 39.196 1.00 4.59 198 VAL B CA 1
ATOM 3358 C C . VAL B 1 198 ? 4.305 5.997 39.870 1.00 5.27 198 VAL B C 1
ATOM 3359 O O . VAL B 1 198 ? 5.127 5.094 39.748 1.00 2.75 198 VAL B O 1
ATOM 3363 N N . SER B 1 199 ? 4.559 7.125 40.526 1.00 8.37 199 SER B N 1
ATOM 3364 C CA . SER B 1 199 ? 5.794 7.356 41.291 1.00 8.00 199 SER B CA 1
ATOM 3365 C C . SER B 1 199 ? 5.357 7.133 42.741 1.00 6.23 199 SER B C 1
ATOM 3366 O O . SER B 1 199 ? 4.248 7.518 43.125 1.00 4.91 199 SER B O 1
ATOM 3369 N N . VAL B 1 200 ? 6.181 6.422 43.503 1.00 6.15 200 VAL B N 1
ATOM 3370 C CA . VAL B 1 200 ? 5.846 6.049 44.881 1.00 4.79 200 VAL B CA 1
ATOM 3371 C C . VAL B 1 200 ? 6.771 6.807 45.813 1.00 2.58 200 VAL B C 1
ATOM 3372 O O . VAL B 1 200 ? 7.935 6.983 45.482 1.00 2.10 200 VAL B O 1
ATOM 3376 N N . GLY B 1 201 ? 6.271 7.291 46.941 1.00 2.00 201 GLY B N 1
ATOM 3377 C CA . GLY B 1 201 ? 7.156 8.029 47.835 1.00 2.71 201 GLY B CA 1
ATOM 3378 C C . GLY B 1 201 ? 6.508 8.827 48.944 1.00 2.00 201 GLY B C 1
ATOM 3379 O O . GLY B 1 201 ? 5.402 8.511 49.302 1.00 5.30 201 GLY B O 1
ATOM 3380 N N . PHE B 1 202 ? 7.142 9.896 49.423 1.00 2.00 202 PHE B N 1
ATOM 3381 C CA . PHE B 1 202 ? 6.626 10.687 50.545 1.00 2.00 202 PHE B CA 1
ATOM 3382 C C . PHE B 1 202 ? 6.636 12.138 50.207 1.00 2.00 202 PHE B C 1
ATOM 3383 O O . PHE B 1 202 ? 7.470 12.592 49.421 1.00 2.00 202 PHE B O 1
ATOM 3391 N N . SER B 1 203 ? 5.820 12.881 50.942 1.00 3.69 203 SER B N 1
ATOM 3392 C CA . SER B 1 203 ? 5.675 14.337 50.797 1.00 4.67 203 SER B CA 1
ATOM 3393 C C . SER B 1 203 ? 5.169 14.877 52.163 1.00 7.86 203 SER B C 1
ATOM 3394 O O . SER B 1 203 ? 4.414 14.168 52.823 1.00 14.22 203 SER B O 1
ATOM 3397 N N . PRO B 1 204 ? 5.845 15.883 52.753 1.00 7.45 204 PRO B N 1
ATOM 3398 C CA . PRO B 1 204 ? 5.574 16.574 54.014 1.00 4.98 204 PRO B CA 1
ATOM 3399 C C . PRO B 1 204 ? 5.706 18.019 53.888 1.00 7.01 204 PRO B C 1
ATOM 3400 O O . PRO B 1 204 ? 6.470 18.481 53.055 1.00 7.83 204 PRO B O 1
ATOM 3404 N N . THR B 1 205 ? 5.004 18.726 54.780 1.00 10.43 205 THR B N 1
ATOM 3405 C CA . THR B 1 205 ? 4.971 20.178 54.821 1.00 8.58 205 THR B CA 1
ATOM 3406 C C . THR B 1 205 ? 5.061 20.597 56.258 1.00 8.97 205 THR B C 1
ATOM 3407 O O . THR B 1 205 ? 4.423 19.968 57.131 1.00 10.88 205 THR B O 1
ATOM 3411 N N . SER B 1 206 ? 5.855 21.637 56.515 1.00 6.85 206 SER B N 1
ATOM 3412 C CA . SER B 1 206 ? 6.036 22.160 57.878 1.00 11.97 206 SER B CA 1
ATOM 3413 C C . SER B 1 206 ? 5.300 23.498 58.121 1.00 14.10 206 SER B C 1
ATOM 3414 O O . SER B 1 206 ? 4.987 24.242 57.188 1.00 18.71 206 SER B O 1
ATOM 3417 N N . GLY B 1 207 ? 5.049 23.789 59.386 1.00 13.87 207 GLY B N 1
ATOM 3418 C CA . GLY B 1 207 ? 4.351 24.995 59.771 1.00 13.16 207 GLY B CA 1
ATOM 3419 C C . GLY B 1 207 ? 5.038 26.290 59.420 1.00 12.01 207 GLY B C 1
ATOM 3420 O O . GLY B 1 207 ? 6.248 26.361 59.300 1.00 12.97 207 GLY B O 1
ATOM 3421 N N . LEU B 1 208 ? 4.238 27.346 59.394 1.00 13.95 208 LEU B N 1
ATOM 3422 C CA . LEU B 1 208 ? 4.662 28.700 59.040 1.00 16.42 208 LEU B CA 1
ATOM 3423 C C . LEU B 1 208 ? 5.327 29.485 60.169 1.00 18.08 208 LEU B C 1
ATOM 3424 O O . LEU B 1 208 ? 5.384 30.709 60.087 1.00 21.94 208 LEU B O 1
ATOM 3429 N N . THR B 1 209 ? 5.907 28.812 61.156 1.00 19.59 209 THR B N 1
ATOM 3430 C CA . THR B 1 209 ? 6.488 29.506 62.309 1.00 21.16 209 THR B CA 1
ATOM 3431 C C . THR B 1 209 ? 7.454 28.615 63.076 1.00 23.06 209 THR B C 1
ATOM 3432 O O . THR B 1 209 ? 7.324 27.384 63.061 1.00 25.32 209 THR B O 1
ATOM 3436 N N . GLU B 1 210 ? 8.404 29.227 63.771 1.00 25.28 210 GLU B N 1
ATOM 3437 C CA . GLU B 1 210 ? 9.368 28.453 64.538 1.00 26.95 210 GLU B CA 1
ATOM 3438 C C . GLU B 1 210 ? 8.683 27.568 65.560 1.00 25.97 210 GLU B C 1
ATOM 3439 O O . GLU B 1 210 ? 9.136 26.459 65.806 1.00 30.96 210 GLU B O 1
ATOM 3445 N N . ASP B 1 211 ? 7.546 28.003 66.091 1.00 24.17 211 ASP B N 1
ATOM 3446 C CA . ASP B 1 211 ? 6.834 27.189 67.069 1.00 24.57 211 ASP B CA 1
ATOM 3447 C C . ASP B 1 211 ? 6.042 26.048 66.443 1.00 22.76 211 ASP B C 1
ATOM 3448 O O . ASP B 1 211 ? 6.012 24.940 66.989 1.00 24.35 211 ASP B O 1
ATOM 3453 N N . THR B 1 212 ? 5.403 26.320 65.308 1.00 16.95 212 THR B N 1
ATOM 3454 C CA . THR B 1 212 ? 4.603 25.308 64.659 1.00 16.55 212 THR B CA 1
ATOM 3455 C C . THR B 1 212 ? 5.351 24.316 63.748 1.00 14.37 212 THR B C 1
ATOM 3456 O O . THR B 1 212 ? 4.761 23.317 63.258 1.00 14.62 212 THR B O 1
ATOM 3460 N N . THR B 1 213 ? 6.634 24.559 63.518 1.00 9.91 213 THR B N 1
ATOM 3461 C CA . THR B 1 213 ? 7.358 23.676 62.634 1.00 9.07 213 THR B CA 1
ATOM 3462 C C . THR B 1 213 ? 7.881 22.416 63.316 1.00 10.73 213 THR B C 1
ATOM 3463 O O . THR B 1 213 ? 7.938 22.335 64.563 1.00 12.90 213 THR B O 1
ATOM 3467 N N . GLU B 1 214 ? 8.272 21.449 62.486 1.00 6.25 214 GLU B N 1
ATOM 3468 C CA . GLU B 1 214 ? 8.742 20.160 62.959 1.00 3.89 214 GLU B CA 1
ATOM 3469 C C . GLU B 1 214 ? 9.572 19.472 61.873 1.00 3.77 214 GLU B C 1
ATOM 3470 O O . GLU B 1 214 ? 9.711 19.975 60.766 1.00 5.53 214 GLU B O 1
ATOM 3476 N N . THR B 1 215 ? 10.160 18.339 62.212 1.00 3.65 215 THR B N 1
ATOM 3477 C CA . THR B 1 215 ? 10.926 17.583 61.259 1.00 3.82 215 THR B CA 1
ATOM 3478 C C . THR B 1 215 ? 10.069 16.426 60.766 1.00 2.73 215 THR B C 1
ATOM 3479 O O . THR B 1 215 ? 9.098 16.064 61.394 1.00 3.45 215 THR B O 1
ATOM 3483 N N . HIS B 1 216 ? 10.421 15.865 59.622 1.00 4.56 216 HIS B N 1
ATOM 3484 C CA . HIS B 1 216 ? 9.686 14.743 59.073 1.00 3.91 216 HIS B CA 1
ATOM 3485 C C . HIS B 1 216 ? 10.738 13.859 58.459 1.00 2.00 216 HIS B C 1
ATOM 3486 O O . HIS B 1 216 ? 10.986 13.928 57.262 1.00 4.81 216 HIS B O 1
ATOM 3493 N N . ASP B 1 217 ? 11.407 13.089 59.285 1.00 2.00 217 ASP B N 1
ATOM 3494 C CA . ASP B 1 217 ? 12.488 12.265 58.795 1.00 3.45 217 ASP B CA 1
ATOM 3495 C C . ASP B 1 217 ? 12.091 10.811 58.613 1.00 3.40 217 ASP B C 1
ATOM 3496 O O . ASP B 1 217 ? 11.490 10.209 59.496 1.00 7.31 217 ASP B O 1
ATOM 3501 N N . VAL B 1 218 ? 12.516 10.210 57.518 1.00 2.00 218 VAL B N 1
ATOM 3502 C CA . VAL B 1 218 ? 12.196 8.820 57.272 1.00 3.66 218 VAL B CA 1
ATOM 3503 C C . VAL B 1 218 ? 13.510 8.091 57.479 1.00 3.49 218 VAL B C 1
ATOM 3504 O O . VAL B 1 218 ? 14.539 8.419 56.905 1.00 5.66 218 VAL B O 1
ATOM 3508 N N . LEU B 1 219 ? 13.485 7.100 58.327 1.00 3.59 219 LEU B N 1
ATOM 3509 C CA . LEU B 1 219 ? 14.696 6.409 58.640 1.00 3.01 219 LEU B CA 1
ATOM 3510 C C . LEU B 1 219 ? 14.864 5.120 57.883 1.00 2.55 219 LEU B C 1
ATOM 3511 O O . LEU B 1 219 ? 15.963 4.606 57.814 1.00 8.08 219 LEU B O 1
ATOM 3516 N N . SER B 1 220 ? 13.795 4.573 57.341 1.00 2.00 220 SER B N 1
ATOM 3517 C CA . SER B 1 220 ? 13.906 3.325 56.583 1.00 5.71 220 SER B CA 1
ATOM 3518 C C . SER B 1 220 ? 12.661 3.136 55.716 1.00 5.19 220 SER B C 1
ATOM 3519 O O . SER B 1 220 ? 11.670 3.805 55.957 1.00 9.24 220 SER B O 1
ATOM 3522 N N . TRP B 1 221 ? 12.689 2.230 54.738 1.00 4.90 221 TRP B N 1
ATOM 3523 C CA . TRP B 1 221 ? 11.542 2.024 53.845 1.00 2.72 221 TRP B CA 1
ATOM 3524 C C . TRP B 1 221 ? 11.695 0.816 52.913 1.00 2.48 221 TRP B C 1
ATOM 3525 O O . TRP B 1 221 ? 12.725 0.651 52.269 1.00 3.21 221 TRP B O 1
ATOM 3536 N N . SER B 1 222 ? 10.640 0.025 52.795 1.00 2.00 222 SER B N 1
ATOM 3537 C CA . SER B 1 222 ? 10.615 -1.131 51.924 1.00 4.90 222 SER B CA 1
ATOM 3538 C C . SER B 1 222 ? 9.354 -1.101 51.131 1.00 4.29 222 SER B C 1
ATOM 3539 O O . SER B 1 222 ? 8.323 -0.627 51.608 1.00 11.47 222 SER B O 1
ATOM 3542 N N . PHE B 1 223 ? 9.386 -1.722 49.968 1.00 5.04 223 PHE B N 1
ATOM 3543 C CA . PHE B 1 223 ? 8.209 -1.739 49.111 1.00 6.87 223 PHE B CA 1
ATOM 3544 C C . PHE B 1 223 ? 8.255 -2.978 48.256 1.00 6.15 223 PHE B C 1
ATOM 3545 O O . PHE B 1 223 ? 9.357 -3.426 47.921 1.00 6.15 223 PHE B O 1
ATOM 3553 N N . SER B 1 224 ? 7.076 -3.526 47.941 1.00 5.72 224 SER B N 1
ATOM 3554 C CA . SER B 1 224 ? 6.923 -4.702 47.089 1.00 10.63 224 SER B CA 1
ATOM 3555 C C . SER B 1 224 ? 5.588 -4.738 46.392 1.00 10.49 224 SER B C 1
ATOM 3556 O O . SER B 1 224 ? 4.577 -4.866 47.060 1.00 9.21 224 SER B O 1
ATOM 3559 N N . SER B 1 225 ? 5.553 -4.584 45.073 1.00 11.50 225 SER B N 1
ATOM 3560 C CA . SER B 1 225 ? 4.277 -4.682 44.389 1.00 13.88 225 SER B CA 1
ATOM 3561 C C . SER B 1 225 ? 4.233 -6.121 43.913 1.00 15.90 225 SER B C 1
ATOM 3562 O O . SER B 1 225 ? 5.275 -6.724 43.698 1.00 16.20 225 SER B O 1
ATOM 3565 N N . LYS B 1 226 ? 3.034 -6.676 43.789 1.00 20.86 226 LYS B N 1
ATOM 3566 C CA . LYS B 1 226 ? 2.848 -8.064 43.352 1.00 26.42 226 LYS B CA 1
ATOM 3567 C C . LYS B 1 226 ? 1.594 -8.237 42.482 1.00 29.21 226 LYS B C 1
ATOM 3568 O O . LYS B 1 226 ? 0.518 -7.699 42.793 1.00 29.82 226 LYS B O 1
ATOM 3574 N N . PHE B 1 227 ? 1.767 -8.895 41.335 1.00 30.64 227 PHE B N 1
ATOM 3575 C CA . PHE B 1 227 ? 0.660 -9.149 40.428 1.00 33.51 227 PHE B CA 1
ATOM 3576 C C . PHE B 1 227 ? 0.302 -10.583 40.637 1.00 38.49 227 PHE B C 1
ATOM 3577 O O . PHE B 1 227 ? 1.102 -11.450 40.317 1.00 39.33 227 PHE B O 1
ATOM 3585 N N . ARG B 1 228 ? -0.860 -10.842 41.229 1.00 48.92 228 ARG B N 1
ATOM 3586 C CA . ARG B 1 228 ? -1.255 -12.231 41.518 1.00 56.89 228 ARG B CA 1
ATOM 3587 C C . ARG B 1 228 ? -1.989 -12.967 40.402 1.00 59.74 228 ARG B C 1
ATOM 3588 O O . ARG B 1 228 ? -1.978 -14.204 40.354 1.00 61.61 228 ARG B O 1
#

Solvent-accessible surface area: 18933 Å² total; per-residue (Å²): 133,50,89,25,83,21,100,18,98,58,0,90,129,135,37,103,24,61,70,39,56,54,6,64,38,21,126,176,8,48,0,33,0,0,4,56,18,137,95,83,73,14,98,60,46,0,16,0,2,0,5,17,43,54,58,0,12,2,18,61,94,100,47,26,0,12,11,62,0,57,1,34,0,44,0,93,15,134,62,41,61,80,2,4,13,0,0,0,4,0,3,3,33,58,133,22,82,49,54,106,76,53,74,19,3,0,4,0,50,53,116,92,81,25,79,136,18,61,4,9,0,4,3,0,16,0,82,116,20,54,0,4,1,2,51,8,57,29,140,20,122,45,64,79,111,4,52,0,43,55,13,7,30,7,38,0,54,4,70,0,34,5,39,25,83,83,25,45,10,87,1,62,0,52,0,46,46,2,65,36,113,13,40,15,52,12,83,3,70,5,59,139,23,6,60,89,97,0,5,0,0,0,0,0,0,0,0,97,58,104,64,33,5,0,14,1,16,0,43,29,1,37,2,48,6,103,28,206,48,51,89,26,85,22,100,17,97,59,0,94,130,136,36,104,24,58,72,39,54,53,6,64,36,22,127,176,10,46,0,33,0,1,4,42,18,114,125,121,103,21,94,62,45,1,16,0,1,0,5,17,43,40,15,0,12,2,18,63,101,99,56,20,0,12,12,64,0,59,2,31,0,41,1,104,17,136,66,44,71,80,2,3,13,0,0,0,4,0,3,3,35,16,107,21,83,47,53,104,76,50,74,18,4,0,3,0,52,53,115,92,82,24,78,136,18,63,3,9,1,3,2,0,16,0,85,116,21,53,0,3,1,2,51,9,56,29,141,22,119,44,66,77,114,4,52,0,51,125,60,10,44,27,124,0,54,3,71,0,34,5,38,24,83,82,25,45,9,89,0,60,0,53,0,44,123,45,113,45,111,12,40,13,50,12,83,4,70,4,61,138,23,7,47,55,5,0,4,0,0,0,0,0,0,0,0,96,58,118,64,34,5,1,15,1,16,0,27,28,1,38,1,48,6,101,25,193